Protein 4Q9M (pdb70)

Solvent-accessible surface area: 20882 Å² total; per-residue (Å²): 161,130,63,1,32,0,0,0,0,13,50,30,4,24,20,106,27,0,159,156,106,184,71,82,94,35,80,0,20,87,19,5,44,100,7,17,16,56,0,0,53,6,0,30,159,68,41,3,101,0,0,0,0,20,30,3,6,71,98,27,101,124,73,89,126,158,14,16,146,57,28,13,53,12,34,43,91,56,38,116,95,28,16,65,69,6,66,90,39,62,0,49,4,29,29,8,10,87,21,113,178,10,59,154,107,5,72,66,9,12,35,124,4,42,116,73,0,127,117,22,111,20,2,14,2,1,39,0,15,9,0,2,0,35,40,0,0,12,34,0,0,86,92,0,1,64,24,7,74,79,88,150,34,93,56,69,57,1,66,73,121,29,0,13,56,38,1,44,1,64,137,4,61,156,132,19,29,61,5,48,0,16,0,23,0,10,30,30,47,62,40,15,8,12,1,16,8,3,12,6,94,3,21,8,30,41,22,122,47,18,0,19,66,2,66,74,72,21,0,92,75,0,20,91,12,40,44,143,58,177,181,37,1,33,0,0,0,0,8,49,28,4,24,20,114,28,0,151,154,107,173,72,87,95,37,81,0,19,89,20,4,42,102,7,18,14,60,0,0,53,5,0,32,158,57,39,3,105,0,0,0,0,16,29,3,10,50,90,34,50,125,69,89,110,155,16,16,146,60,28,11,63,15,36,42,105,41,27,115,88,28,16,62,68,5,66,89,39,61,0,50,4,30,32,9,14,73,24,147,146,11,61,156,118,5,80,89,11,12,36,120,4,42,114,73,0,129,115,23,112,22,2,18,2,0,38,0,15,8,0,1,0,32,15,0,0,9,34,0,0,109,90,0,2,81,25,5,77,79,84,153,34,97,29,66,64,3,66,75,141,31,0,14,56,37,1,33,1,62,140,4,64,160,132,16,36,59,5,48,0,2,0,19,0,11,28,28,38,53,19,14,6,4,1,12,9,4,0,1,114,4,25,0,32,32,23,120,48,16,0,19,68,2,65,83,69,15,0,78,110,0,8,99,12,48,63,173,97

Structure (mmCIF, N/CA/C/O backbone):
data_4Q9M
#
_entry.id   4Q9M
#
_cell.length_a   91.850
_cell.length_b   91.850
_cell.length_c   155.540
_cell.angle_alpha   90.00
_cell.angle_beta   90.00
_cell.angle_gamma   90.00
#
_symmetry.space_group_name_H-M   'P 43 21 2'
#
loop_
_entity.id
_entity.type
_entity.pdbx_description
1 polymer 'Isoprenyl transferase'
2 non-polymer 3-(2-chlorophenyl)-5-methyl-N-[4-(propan-2-yl)phenyl]-1,2-oxazole-4-carboxamide
3 non-polymer 'FARNESYL DIPHOSPHATE'
4 non-polymer 'CADMIUM ION'
5 water water
#
loop_
_atom_site.group_PDB
_atom_site.id
_atom_site.type_symbol
_atom_site.label_atom_id
_atom_site.label_alt_id
_atom_site.label_comp_id
_atom_site.label_asym_id
_atom_site.label_entity_id
_atom_site.label_seq_id
_atom_site.pdbx_PDB_ins_code
_atom_site.Cartn_x
_atom_site.Cartn_y
_atom_site.Cartn_z
_atom_site.occupancy
_atom_site.B_iso_or_equiv
_atom_site.auth_seq_id
_atom_site.auth_comp_id
_atom_site.auth_asym_id
_atom_site.auth_atom_id
_atom_site.pdbx_PDB_model_num
ATOM 1 N N . THR A 1 11 ? 78.650 62.514 81.342 1.00 51.64 17 THR A N 1
ATOM 2 C CA . THR A 1 11 ? 78.048 61.307 80.770 1.00 49.79 17 THR A CA 1
ATOM 3 C C . THR A 1 11 ? 79.120 60.285 80.392 1.00 48.08 17 THR A C 1
ATOM 4 O O . THR A 1 11 ? 80.174 60.644 79.860 1.00 48.53 17 THR A O 1
ATOM 8 N N . GLN A 1 12 ? 78.827 59.012 80.670 1.00 38.75 18 GLN A N 1
ATOM 9 C CA . GLN A 1 12 ? 79.715 57.874 80.515 1.00 35.68 18 GLN A CA 1
ATOM 10 C C . GLN A 1 12 ? 80.069 57.510 79.076 1.00 37.98 18 GLN A C 1
ATOM 11 O O . GLN A 1 12 ? 79.211 57.464 78.192 1.00 37.21 18 GLN A O 1
ATOM 17 N N . VAL A 1 13 ? 81.344 57.209 78.857 1.00 31.27 19 VAL A N 1
ATOM 18 C CA . VAL A 1 13 ? 81.799 56.765 77.552 1.00 28.78 19 VAL A CA 1
ATOM 19 C C . VAL A 1 13 ? 82.043 55.284 77.752 1.00 28.31 19 VAL A C 1
ATOM 20 O O . VAL A 1 13 ? 82.858 54.954 78.612 1.00 27.07 19 VAL A O 1
ATOM 24 N N . PRO A 1 14 ? 81.365 54.358 77.031 1.00 23.42 20 PRO A N 1
ATOM 25 C CA . PRO A 1 14 ? 81.681 52.929 77.237 1.00 22.59 20 PRO A CA 1
ATOM 26 C C . PRO A 1 14 ? 83.174 52.665 77.017 1.00 25.38 20 PRO A C 1
ATOM 27 O O . PRO A 1 14 ? 83.756 53.159 76.041 1.00 23.70 20 PRO A O 1
ATOM 31 N N . ALA A 1 15 ? 83.820 51.982 77.983 1.00 20.14 21 ALA A N 1
ATOM 32 C CA . ALA A 1 15 ? 85.245 51.677 77.874 1.00 18.79 21 ALA A CA 1
ATOM 33 C C . ALA A 1 15 ? 85.524 50.669 76.742 1.00 20.49 21 ALA A C 1
ATOM 34 O O . ALA A 1 15 ? 86.497 50.819 76.002 1.00 20.13 21 ALA A O 1
ATOM 36 N N . HIS A 1 16 ? 84.679 49.658 76.599 1.00 15.96 22 HIS A N 1
ATOM 37 C CA . HIS A 1 16 ? 84.879 48.617 75.588 1.00 14.67 22 HIS A CA 1
ATOM 38 C C . HIS A 1 16 ? 83.595 48.407 74.830 1.00 18.63 22 HIS A C 1
ATOM 39 O O . HIS A 1 16 ? 82.557 48.136 75.427 1.00 17.10 22 HIS A O 1
ATOM 46 N N . ILE A 1 17 ? 83.650 48.585 73.514 1.00 16.10 23 ILE A N 1
ATOM 47 C CA . ILE A 1 17 ? 82.485 48.382 72.645 1.00 15.65 23 ILE A CA 1
ATOM 48 C C . ILE A 1 17 ? 82.729 47.173 71.738 1.00 18.04 23 ILE A C 1
ATOM 49 O O . ILE A 1 17 ? 83.731 47.120 71.044 1.00 16.63 23 ILE A O 1
ATOM 54 N N . GLY A 1 18 ? 81.787 46.242 71.732 1.00 13.80 24 GLY A N 1
ATOM 55 C CA . GLY A 1 18 ? 81.797 45.105 70.826 1.00 12.71 24 GLY A CA 1
ATOM 56 C C . GLY A 1 18 ? 80.937 45.477 69.636 1.00 17.04 24 GLY A C 1
ATOM 57 O O . GLY A 1 18 ? 79.892 46.115 69.804 1.00 15.77 24 GLY A O 1
ATOM 58 N N . ILE A 1 19 ? 81.398 45.164 68.406 1.00 14.56 25 ILE A N 1
ATOM 59 C CA . ILE A 1 19 ? 80.621 45.508 67.206 1.00 15.29 25 ILE A CA 1
ATOM 60 C C . ILE A 1 19 ? 80.450 44.308 66.302 1.00 18.39 25 ILE A C 1
ATOM 61 O O . ILE A 1 19 ? 81.439 43.707 65.871 1.00 17.47 25 ILE A O 1
ATOM 66 N N . ILE A 1 20 ? 79.189 43.958 66.032 1.00 16.12 26 ILE A N 1
ATOM 67 C CA . ILE A 1 20 ? 78.832 42.924 65.060 1.00 16.37 26 ILE A CA 1
ATOM 68 C C . ILE A 1 20 ? 78.405 43.708 63.821 1.00 21.77 26 ILE A C 1
ATOM 69 O O . ILE A 1 20 ? 77.338 44.334 63.806 1.00 19.25 26 ILE A O 1
ATOM 74 N N . MET A 1 21 ? 79.295 43.741 62.824 1.00 20.19 27 MET A N 1
ATOM 75 C CA . MET A 1 21 ? 79.073 44.462 61.577 1.00 22.49 27 MET A CA 1
ATOM 76 C C . MET A 1 21 ? 78.148 43.618 60.721 1.00 28.71 27 MET A C 1
ATOM 77 O O . MET A 1 21 ? 78.396 42.418 60.531 1.00 31.29 27 MET A O 1
ATOM 82 N N . ASP A 1 22 ? 77.043 44.202 60.278 1.00 23.25 28 ASP A N 1
ATOM 83 C CA . ASP A 1 22 ? 76.094 43.463 59.456 1.00 22.11 28 ASP A CA 1
ATOM 84 C C . ASP A 1 22 ? 75.420 44.362 58.452 1.00 26.46 28 ASP A C 1
ATOM 85 O O . ASP A 1 22 ? 75.268 45.550 58.712 1.00 27.02 28 ASP A O 1
ATOM 90 N N . GLY A 1 23 ? 74.999 43.785 57.328 1.00 23.36 29 GLY A N 1
ATOM 91 C CA . GLY A 1 23 ? 74.285 44.507 56.283 1.00 24.06 29 GLY A CA 1
ATOM 92 C C . GLY A 1 23 ? 75.125 44.988 55.114 1.00 27.29 29 GLY A C 1
ATOM 93 O O . GLY A 1 23 ? 74.645 45.799 54.325 1.00 25.78 29 GLY A O 1
ATOM 94 N N . ASN A 1 24 ? 76.373 44.499 54.984 1.00 24.55 30 ASN A N 1
ATOM 95 C CA . ASN A 1 24 ? 77.265 44.881 53.875 1.00 24.61 30 ASN A CA 1
ATOM 96 C C . ASN A 1 24 ? 76.686 44.470 52.517 1.00 27.60 30 ASN A C 1
ATOM 97 O O . ASN A 1 24 ? 76.756 45.247 51.574 1.00 28.54 30 ASN A O 1
ATOM 102 N N . GLY A 1 25 ? 76.109 43.267 52.440 1.00 23.93 31 GLY A N 1
ATOM 103 C CA . GLY A 1 25 ? 75.516 42.750 51.206 1.00 23.73 31 GLY A CA 1
ATOM 104 C C . GLY A 1 25 ? 74.280 43.513 50.786 1.00 28.36 31 GLY A C 1
ATOM 105 O O . GLY A 1 25 ? 74.173 43.910 49.633 1.00 27.07 31 GLY A O 1
ATOM 106 N N . ARG A 1 26 ? 73.357 43.775 51.740 1.00 27.20 32 ARG A N 1
ATOM 107 C CA . ARG A 1 26 ? 72.135 44.554 51.479 1.00 27.70 32 ARG A CA 1
ATOM 108 C C . ARG A 1 26 ? 72.505 45.974 51.077 1.00 30.19 32 ARG A C 1
ATOM 109 O O . ARG A 1 26 ? 71.888 46.525 50.168 1.00 30.64 32 ARG A O 1
ATOM 117 N N . TRP A 1 27 ? 73.538 46.555 51.734 1.00 25.08 33 TRP A N 1
ATOM 118 C CA . TRP A 1 27 ? 74.011 47.904 51.420 1.00 24.77 33 TRP A CA 1
ATOM 119 C C . TRP A 1 27 ? 74.472 47.987 49.957 1.00 29.61 33 TRP A C 1
ATOM 120 O O . TRP A 1 27 ? 74.064 48.902 49.229 1.00 28.71 33 TRP A O 1
ATOM 131 N N . ALA A 1 28 ? 75.313 47.022 49.538 1.00 26.88 34 ALA A N 1
ATOM 132 C CA . ALA A 1 28 ? 75.857 46.933 48.184 1.00 28.03 34 ALA A CA 1
ATOM 133 C C . ALA A 1 28 ? 74.749 46.692 47.134 1.00 35.35 34 ALA A C 1
ATOM 134 O O . ALA A 1 28 ? 74.767 47.335 46.084 1.00 36.20 34 ALA A O 1
ATOM 136 N N . LYS A 1 29 ? 73.788 45.779 47.427 1.00 33.33 35 LYS A N 1
ATOM 137 C CA . LYS A 1 29 ? 72.665 45.439 46.541 1.00 34.83 35 LYS A CA 1
ATOM 138 C C . LYS A 1 29 ? 71.783 46.666 46.221 1.00 41.66 35 LYS A C 1
ATOM 139 O O . LYS A 1 29 ? 71.396 46.843 45.061 1.00 43.05 35 LYS A O 1
ATOM 145 N N . LYS A 1 30 ? 71.540 47.549 47.221 1.00 37.84 36 LYS A N 1
ATOM 146 C CA . LYS A 1 30 ? 70.779 48.799 47.045 1.00 39.08 36 LYS A CA 1
ATOM 147 C C . LYS A 1 30 ? 71.444 49.714 46.007 1.00 44.36 36 LYS A C 1
ATOM 148 O O . LYS A 1 30 ? 70.778 50.558 45.408 1.00 44.09 36 LYS A O 1
ATOM 154 N N . ARG A 1 31 ? 72.764 49.540 45.808 1.00 40.93 37 ARG A N 1
ATOM 155 C CA . ARG A 1 31 ? 73.591 50.297 44.865 1.00 40.71 37 ARG A CA 1
ATOM 156 C C . ARG A 1 31 ? 73.913 49.478 43.600 1.00 43.53 37 ARG A C 1
ATOM 157 O O . ARG A 1 31 ? 74.769 49.887 42.818 1.00 42.86 37 ARG A O 1
ATOM 165 N N . MET A 1 32 ? 73.238 48.320 43.417 1.00 41.09 38 MET A N 1
ATOM 166 C CA . MET A 1 32 ? 73.401 47.377 42.296 1.00 42.10 38 MET A CA 1
ATOM 167 C C . MET A 1 32 ? 74.850 46.863 42.188 1.00 44.31 38 MET A C 1
ATOM 168 O O . MET A 1 32 ? 75.401 46.716 41.090 1.00 43.18 38 MET A O 1
ATOM 173 N N . GLN A 1 33 ? 75.453 46.582 43.356 1.00 38.23 39 GLN A N 1
ATOM 174 C CA . GLN A 1 33 ? 76.832 46.128 43.469 1.00 36.00 39 GLN A CA 1
ATOM 175 C C . GLN A 1 33 ? 76.929 44.771 44.161 1.00 37.97 39 GLN A C 1
ATOM 176 O O . GLN A 1 33 ? 76.064 44.466 44.991 1.00 37.91 39 GLN A O 1
ATOM 182 N N . PRO A 1 34 ? 77.972 43.949 43.881 1.00 32.77 40 PRO A N 1
ATOM 183 C CA . PRO A 1 34 ? 78.097 42.673 44.599 1.00 31.95 40 PRO A CA 1
ATOM 184 C C . PRO A 1 34 ? 78.467 42.915 46.068 1.00 33.42 40 PRO A C 1
ATOM 185 O O . PRO A 1 34 ? 78.944 43.997 46.409 1.00 31.42 40 PRO A O 1
ATOM 189 N N . ARG A 1 35 ? 78.255 41.908 46.921 1.00 31.33 41 ARG A N 1
ATOM 190 C CA . ARG A 1 35 ? 78.514 41.942 48.364 1.00 31.83 41 ARG A CA 1
ATOM 191 C C . ARG A 1 35 ? 79.917 42.475 48.728 1.00 35.79 41 ARG A C 1
ATOM 192 O O . ARG A 1 35 ? 80.040 43.258 49.672 1.00 34.06 41 ARG A O 1
ATOM 200 N N . VAL A 1 36 ? 80.957 42.086 47.948 1.00 31.77 42 VAL A N 1
ATOM 201 C CA . VAL A 1 36 ? 82.366 42.476 48.157 1.00 30.42 42 VAL A CA 1
ATOM 202 C C . VAL A 1 36 ? 82.570 44.018 48.128 1.00 30.86 42 VAL A C 1
ATOM 203 O O . VAL A 1 36 ? 83.421 44.549 48.848 1.00 28.15 42 VAL A O 1
ATOM 207 N N . PHE A 1 37 ? 81.758 44.731 47.339 1.00 27.47 43 PHE A N 1
ATOM 208 C CA . PHE A 1 37 ? 81.770 46.204 47.294 1.00 26.63 43 PHE A CA 1
ATOM 209 C C . PHE A 1 37 ? 81.350 46.747 48.680 1.00 26.86 43 PHE A C 1
ATOM 210 O O . PHE A 1 37 ? 81.900 47.742 49.148 1.00 25.15 43 PHE A O 1
ATOM 218 N N . GLY A 1 38 ? 80.394 46.064 49.321 1.00 23.33 44 GLY A N 1
ATOM 219 C CA . GLY A 1 38 ? 79.917 46.400 50.653 1.00 22.21 44 GLY A CA 1
ATOM 220 C C . GLY A 1 38 ? 80.967 46.139 51.712 1.00 24.39 44 GLY A C 1
ATOM 221 O O . GLY A 1 38 ? 81.039 46.883 52.696 1.00 21.74 44 GLY A O 1
ATOM 222 N N . HIS A 1 39 ? 81.795 45.083 51.523 1.00 20.63 45 HIS A N 1
ATOM 223 C CA . HIS A 1 39 ? 82.855 44.760 52.496 1.00 20.88 45 HIS A CA 1
ATOM 224 C C . HIS A 1 39 ? 83.935 45.840 52.512 1.00 23.59 45 HIS A C 1
ATOM 225 O O . HIS A 1 39 ? 84.390 46.223 53.594 1.00 20.88 45 HIS A O 1
ATOM 232 N N . LYS A 1 40 ? 84.277 46.386 51.332 1.00 19.90 46 LYS A N 1
ATOM 233 C CA . LYS A 1 40 ? 85.250 47.476 51.216 1.00 19.82 46 LYS A CA 1
ATOM 234 C C . LYS A 1 40 ? 84.692 48.739 51.871 1.00 22.73 46 LYS A C 1
ATOM 235 O O . LYS A 1 40 ? 85.428 49.420 52.572 1.00 22.55 46 LYS A O 1
ATOM 241 N N . ALA A 1 41 ? 83.395 49.049 51.658 1.00 19.65 47 ALA A N 1
ATOM 242 C CA . ALA A 1 41 ? 82.772 50.211 52.309 1.00 20.01 47 ALA A CA 1
ATOM 243 C C . ALA A 1 41 ? 82.688 49.972 53.829 1.00 23.12 47 ALA A C 1
ATOM 244 O O . ALA A 1 41 ? 82.753 50.924 54.593 1.00 22.66 47 ALA A O 1
ATOM 246 N N . GLY A 1 42 ? 82.594 48.703 54.239 1.00 20.19 48 GLY A N 1
ATOM 247 C CA . GLY A 1 42 ? 82.612 48.298 55.649 1.00 17.91 48 GLY A CA 1
ATOM 248 C C . GLY A 1 42 ? 83.929 48.666 56.329 1.00 20.41 48 GLY A C 1
ATOM 249 O O . GLY A 1 42 ? 83.933 49.037 57.503 1.00 19.44 48 GLY A O 1
ATOM 250 N N . MET A 1 43 ? 85.057 48.606 55.589 1.00 17.66 49 MET A N 1
ATOM 251 C CA . MET A 1 43 ? 86.385 48.994 56.097 1.00 17.97 49 MET A CA 1
ATOM 252 C C . MET A 1 43 ? 86.451 50.490 56.328 1.00 20.08 49 MET A C 1
ATOM 253 O O . MET A 1 43 ? 87.033 50.925 57.313 1.00 18.55 49 MET A O 1
ATOM 258 N N . GLU A 1 44 ? 85.850 51.281 55.416 1.00 19.24 50 GLU A N 1
ATOM 259 C CA . GLU A 1 44 ? 85.794 52.738 55.522 1.00 20.00 50 GLU A CA 1
ATOM 260 C C . GLU A 1 44 ? 85.002 53.120 56.754 1.00 20.94 50 GLU A C 1
ATOM 261 O O . GLU A 1 44 ? 85.426 53.990 57.510 1.00 19.17 50 GLU A O 1
ATOM 267 N N . ALA A 1 45 ? 83.852 52.455 56.963 1.00 18.28 51 ALA A N 1
ATOM 268 C CA . ALA A 1 45 ? 83.003 52.688 58.122 1.00 17.79 51 ALA A CA 1
ATOM 269 C C . ALA A 1 45 ? 83.782 52.362 59.408 1.00 20.97 51 ALA A C 1
ATOM 270 O O . ALA A 1 45 ? 83.746 53.154 60.348 1.00 20.29 51 ALA A O 1
ATOM 272 N N . LEU A 1 46 ? 84.527 51.227 59.434 1.00 18.11 52 LEU A N 1
ATOM 273 C CA . LEU A 1 46 ? 85.309 50.853 60.615 1.00 17.44 52 LEU A CA 1
ATOM 274 C C . LEU A 1 46 ? 86.391 51.902 60.939 1.00 20.90 52 LEU A C 1
ATOM 275 O O . LEU A 1 46 ? 86.556 52.250 62.109 1.00 21.89 52 LEU A O 1
ATOM 280 N N . GLN A 1 47 ? 87.083 52.429 59.913 1.00 17.79 53 GLN A N 1
ATOM 281 C CA . GLN A 1 47 ? 88.103 53.482 60.079 1.00 19.05 53 GLN A CA 1
ATOM 282 C C . GLN A 1 47 ? 87.495 54.731 60.710 1.00 22.80 53 GLN A C 1
ATOM 283 O O . GLN A 1 47 ? 88.050 55.258 61.678 1.00 22.31 53 GLN A O 1
ATOM 289 N N . THR A 1 48 ? 86.343 55.191 60.172 1.00 19.13 54 THR A N 1
ATOM 290 C CA . THR A 1 48 ? 85.618 56.359 60.685 1.00 20.32 54 THR A CA 1
ATOM 291 C C . THR A 1 48 ? 85.230 56.150 62.153 1.00 24.26 54 THR A C 1
ATOM 292 O O . THR A 1 48 ? 85.521 57.005 62.984 1.00 24.78 54 THR A O 1
ATOM 296 N N . VAL A 1 49 ? 84.605 55.001 62.467 1.00 21.19 55 VAL A N 1
ATOM 297 C CA . VAL A 1 49 ? 84.149 54.677 63.828 1.00 19.98 55 VAL A CA 1
ATOM 298 C C . VAL A 1 49 ? 85.329 54.612 64.821 1.00 22.87 55 VAL A C 1
ATOM 299 O O . VAL A 1 49 ? 85.228 55.161 65.908 1.00 22.30 55 VAL A O 1
ATOM 303 N N . THR A 1 50 ? 86.424 53.946 64.434 1.00 19.35 56 THR A N 1
ATOM 304 C CA . THR A 1 50 ? 87.627 53.776 65.258 1.00 18.88 56 THR A CA 1
ATOM 305 C C . THR A 1 50 ? 88.251 55.115 65.634 1.00 21.69 56 THR A C 1
ATOM 306 O O . THR A 1 50 ? 88.539 55.339 66.812 1.00 20.52 56 THR A O 1
ATOM 310 N N . LYS A 1 51 ? 88.479 55.986 64.640 1.00 19.11 57 LYS A N 1
ATOM 311 C CA . LYS A 1 51 ? 89.072 57.310 64.871 1.00 20.41 57 LYS A CA 1
ATOM 312 C C . LYS A 1 51 ? 88.176 58.165 65.775 1.00 24.69 57 LYS A C 1
ATOM 313 O O . LYS A 1 51 ? 88.688 58.831 66.678 1.00 24.19 57 LYS A O 1
ATOM 319 N N . ALA A 1 52 ? 86.846 58.135 65.544 1.00 20.53 58 ALA A N 1
ATOM 320 C CA . ALA A 1 52 ? 85.915 58.920 66.372 1.00 21.55 58 ALA A CA 1
ATOM 321 C C . ALA A 1 52 ? 85.848 58.370 67.803 1.00 24.48 58 ALA A C 1
ATOM 322 O O . ALA A 1 52 ? 85.919 59.147 68.751 1.00 25.58 58 ALA A O 1
ATOM 324 N N . ALA A 1 53 ? 85.730 57.041 67.965 1.00 21.24 59 ALA A N 1
ATOM 325 C CA . ALA A 1 53 ? 85.692 56.412 69.294 1.00 20.37 59 ALA A CA 1
ATOM 326 C C . ALA A 1 53 ? 86.977 56.712 70.076 1.00 23.11 59 ALA A C 1
ATOM 327 O O . ALA A 1 53 ? 86.902 57.013 71.265 1.00 22.12 59 ALA A O 1
ATOM 329 N N . ASN A 1 54 ? 88.139 56.673 69.399 1.00 20.59 60 ASN A N 1
ATOM 330 C CA . ASN A 1 54 ? 89.428 56.979 70.025 1.00 21.65 60 ASN A CA 1
ATOM 331 C C . ASN A 1 54 ? 89.430 58.414 70.603 1.00 26.91 60 ASN A C 1
ATOM 332 O O . ASN A 1 54 ? 89.818 58.621 71.761 1.00 25.24 60 ASN A O 1
ATOM 337 N N . LYS A 1 55 ? 88.925 59.381 69.818 1.00 23.68 61 LYS A N 1
ATOM 338 C CA . LYS A 1 55 ? 88.820 60.784 70.226 1.00 25.36 61 LYS A CA 1
ATOM 339 C C . LYS A 1 55 ? 87.834 60.955 71.387 1.00 27.64 61 LYS A C 1
ATOM 340 O O . LYS A 1 55 ? 88.0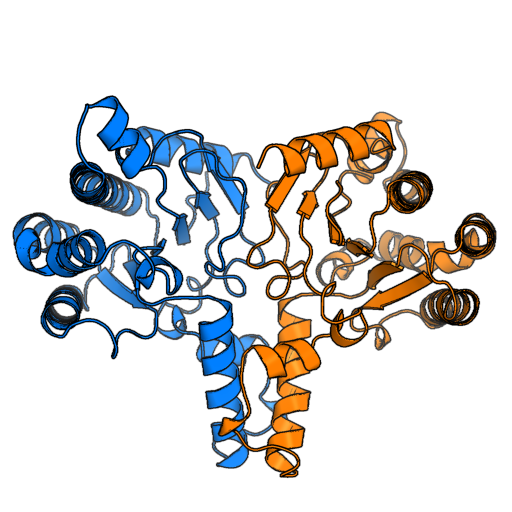63 61.774 72.261 1.00 25.89 61 LYS A O 1
ATOM 346 N N . LEU A 1 56 ? 86.765 60.152 71.412 1.00 24.27 62 LEU A N 1
ATOM 347 C CA . LEU A 1 56 ? 85.754 60.211 72.468 1.00 25.28 62 LEU A CA 1
ATOM 348 C C . LEU A 1 56 ? 86.215 59.584 73.811 1.00 28.48 62 LEU A C 1
ATOM 349 O O . LEU A 1 56 ? 85.578 59.803 74.833 1.00 28.51 62 LEU A O 1
ATOM 354 N N . GLY A 1 57 ? 87.295 58.810 73.801 1.00 24.26 63 GLY A N 1
ATOM 355 C CA . GLY A 1 57 ? 87.784 58.166 75.017 1.00 24.01 63 GLY A CA 1
ATOM 356 C C . GLY A 1 57 ? 87.418 56.697 75.172 1.00 26.29 63 GLY A C 1
ATOM 357 O O . GLY A 1 57 ? 87.671 56.125 76.225 1.00 25.22 63 GLY A O 1
ATOM 358 N N . VAL A 1 58 ? 86.874 56.055 74.121 1.00 20.39 64 VAL A N 1
ATOM 359 C CA . VAL A 1 58 ? 86.583 54.617 74.142 1.00 17.83 64 VAL A CA 1
ATOM 360 C C . VAL A 1 58 ? 87.952 53.915 74.178 1.00 19.22 64 VAL A C 1
ATOM 361 O O . VAL A 1 58 ? 88.875 54.326 73.467 1.00 17.11 64 VAL A O 1
ATOM 365 N N . LYS A 1 59 ? 88.106 52.920 75.051 1.00 16.15 65 LYS A N 1
ATOM 366 C CA . LYS A 1 59 ? 89.388 52.238 75.245 1.00 15.04 65 LYS A CA 1
ATOM 367 C C . LYS A 1 59 ? 89.603 51.025 74.366 1.00 18.78 65 LYS A C 1
ATOM 368 O O . LYS A 1 59 ? 90.749 50.702 74.049 1.00 16.91 65 LYS A O 1
ATOM 374 N N . VAL A 1 60 ? 88.527 50.294 74.034 1.00 16.79 66 VAL A N 1
ATOM 375 C CA . VAL A 1 60 ? 88.612 49.082 73.214 1.00 15.40 66 VAL A CA 1
ATOM 376 C C . VAL A 1 60 ? 87.408 48.996 72.288 1.00 19.66 66 VAL A C 1
ATOM 377 O O . VAL A 1 60 ? 86.277 49.274 72.702 1.00 16.79 66 VAL A O 1
ATOM 381 N N . ILE A 1 61 ? 87.658 48.586 71.037 1.00 15.25 67 ILE A N 1
ATOM 382 C CA . ILE A 1 61 ? 86.616 48.184 70.106 1.00 13.93 67 ILE A CA 1
ATOM 383 C C . ILE A 1 61 ? 86.942 46.756 69.706 1.00 17.95 67 ILE A C 1
ATOM 384 O O . ILE A 1 61 ? 88.012 46.526 69.156 1.00 17.52 67 ILE A O 1
ATOM 389 N N . THR A 1 62 ? 86.041 45.794 69.980 1.00 16.19 68 THR A N 1
ATOM 390 C CA . THR A 1 62 ? 86.239 44.432 69.487 1.00 14.80 68 THR A CA 1
ATOM 391 C C . THR A 1 62 ? 85.257 44.258 68.346 1.00 18.97 68 THR A C 1
ATOM 392 O O . THR A 1 62 ? 84.053 44.361 68.544 1.00 18.94 68 THR A O 1
ATOM 396 N N . VAL A 1 63 ? 85.772 43.977 67.162 1.00 15.62 69 VAL A N 1
ATOM 397 C CA . VAL A 1 63 ? 84.943 43.819 65.975 1.00 15.36 69 VAL A CA 1
ATOM 398 C C . VAL A 1 63 ? 84.890 42.372 65.549 1.00 17.41 69 VAL A C 1
ATOM 399 O O . VAL A 1 63 ? 85.924 41.711 65.522 1.00 17.23 69 VAL A O 1
ATOM 406 N N . TYR A 1 64 ? 83.680 41.876 65.218 1.00 15.47 70 TYR A N 1
ATOM 407 C CA . TYR A 1 64 ? 83.501 40.497 64.775 1.00 15.92 70 TYR A CA 1
ATOM 408 C C . TYR A 1 64 ? 83.859 40.418 63.280 1.00 20.44 70 TYR A C 1
ATOM 409 O O . TYR A 1 64 ? 82.968 40.287 62.450 1.00 19.23 70 TYR A O 1
ATOM 418 N N . ALA A 1 65 ? 85.156 40.493 62.952 1.00 18.42 71 ALA A N 1
ATOM 419 C CA . ALA A 1 65 ? 85.653 40.515 61.569 1.00 17.98 71 ALA A CA 1
ATOM 420 C C . ALA A 1 65 ? 85.429 39.229 60.792 1.00 21.92 71 ALA A C 1
ATOM 421 O O . ALA A 1 65 ? 85.096 39.295 59.607 1.00 21.04 71 ALA A O 1
ATOM 423 N N . PHE A 1 66 ? 85.650 38.063 61.410 1.00 18.22 72 PHE A N 1
ATOM 424 C CA . PHE A 1 66 ? 85.451 36.803 60.682 1.00 17.92 72 PHE A CA 1
ATOM 425 C C . PHE A 1 66 ? 85.143 35.677 61.644 1.00 21.32 72 PHE A C 1
ATOM 426 O O . PHE A 1 66 ? 85.992 35.282 62.442 1.00 19.65 72 PHE A O 1
ATOM 434 N N . SER A 1 67 ? 83.912 35.184 61.582 1.00 20.89 73 SER A N 1
ATOM 435 C CA . SER A 1 67 ? 83.458 34.080 62.415 1.00 22.53 73 SER A CA 1
ATOM 436 C C . SER A 1 67 ? 83.860 32.748 61.777 1.00 29.70 73 SER A C 1
ATOM 437 O O . SER A 1 67 ? 84.086 32.651 60.558 1.00 26.52 73 SER A O 1
ATOM 440 N N . THR A 1 68 ? 83.882 31.690 62.586 1.00 29.88 74 THR A N 1
ATOM 441 C CA . THR A 1 68 ? 84.160 30.358 62.050 1.00 30.89 74 THR A CA 1
ATOM 442 C C . THR A 1 68 ? 83.051 29.939 61.038 1.00 35.14 74 THR A C 1
ATOM 443 O O . THR A 1 68 ? 83.345 29.209 60.097 1.00 36.95 74 THR A O 1
ATOM 447 N N . GLU A 1 69 ? 81.823 30.491 61.167 1.00 30.98 75 GLU A N 1
ATOM 448 C CA . GLU A 1 69 ? 80.736 30.226 60.215 1.00 31.39 75 GLU A CA 1
ATOM 449 C C . GLU A 1 69 ? 80.948 30.920 58.856 1.00 32.94 75 GLU A C 1
ATOM 450 O O . GLU A 1 69 ? 80.389 30.466 57.855 1.00 32.54 75 GLU A O 1
ATOM 456 N N . ASN A 1 70 ? 81.711 32.044 58.835 1.00 25.34 76 ASN A N 1
ATOM 457 C CA . ASN A 1 70 ? 81.954 32.809 57.605 1.00 23.94 76 ASN A CA 1
ATOM 458 C C . ASN A 1 70 ? 82.752 32.027 56.541 1.00 25.58 76 ASN A C 1
ATOM 459 O O . ASN A 1 70 ? 82.705 32.398 55.371 1.00 22.33 76 ASN A O 1
ATOM 464 N N . TRP A 1 71 ? 83.445 30.929 56.939 1.00 25.08 77 TRP A N 1
ATOM 465 C CA . TRP A 1 71 ? 84.158 30.036 56.012 1.00 27.89 77 TRP A CA 1
ATOM 466 C C . TRP A 1 71 ? 83.184 29.303 55.066 1.00 31.21 77 TRP A C 1
ATOM 467 O O . TRP A 1 71 ? 83.634 28.736 54.071 1.00 32.54 77 TRP A O 1
ATOM 478 N N . THR A 1 72 ? 81.876 29.292 55.380 1.00 26.04 78 THR A N 1
ATOM 479 C CA . THR A 1 72 ? 80.891 28.603 54.521 1.00 27.31 78 THR A CA 1
ATOM 480 C C . THR A 1 72 ? 80.425 29.488 53.358 1.00 29.55 78 THR A C 1
ATOM 481 O O . THR A 1 72 ? 79.646 29.035 52.524 1.00 29.50 78 THR A O 1
ATOM 485 N N . ARG A 1 73 ? 80.873 30.760 53.319 1.00 24.94 79 ARG A N 1
ATOM 486 C CA . ARG A 1 73 ? 80.501 31.696 52.243 1.00 23.75 79 ARG A CA 1
ATOM 487 C C . ARG A 1 73 ? 81.133 31.230 50.920 1.00 25.58 79 ARG A C 1
ATOM 488 O O . ARG A 1 73 ? 82.072 30.426 50.980 1.00 22.85 79 ARG A O 1
ATOM 496 N N . PRO A 1 74 ? 80.682 31.692 49.724 1.00 25.03 80 PRO A N 1
ATOM 497 C CA . PRO A 1 74 ? 81.329 31.235 48.476 1.00 25.48 80 PRO A CA 1
ATOM 498 C C . PRO A 1 74 ? 82.841 31.478 48.503 1.00 28.43 80 PRO A C 1
ATOM 499 O O . PRO A 1 74 ? 83.286 32.474 49.083 1.00 26.74 80 PRO A O 1
ATOM 503 N N . ASP A 1 75 ? 83.627 30.540 47.939 1.00 25.22 81 ASP A N 1
ATOM 504 C CA . ASP A 1 75 ? 85.096 30.585 47.899 1.00 24.55 81 ASP A CA 1
ATOM 505 C C . ASP A 1 75 ? 85.643 31.921 47.398 1.00 26.10 81 ASP A C 1
ATOM 506 O O . ASP A 1 75 ? 86.610 32.413 47.963 1.00 23.46 81 ASP A O 1
ATOM 511 N N . GLN A 1 76 ? 85.064 32.477 46.313 1.00 22.25 82 GLN A N 1
ATOM 512 C CA . GLN A 1 76 ? 85.539 33.754 45.759 1.00 21.52 82 GLN A CA 1
ATOM 513 C C . GLN A 1 76 ? 85.359 34.874 46.792 1.00 21.83 82 GLN A C 1
ATOM 514 O O . GLN A 1 76 ? 86.242 35.701 46.929 1.00 21.00 82 GLN A O 1
ATOM 520 N N . GLU A 1 77 ? 84.240 34.881 47.532 1.00 18.26 83 GLU A N 1
ATOM 521 C CA . GLU A 1 77 ? 84.009 35.907 48.552 1.00 18.20 83 GLU A CA 1
ATOM 522 C C . GLU A 1 77 ? 84.991 35.762 49.726 1.00 22.14 83 GLU A C 1
ATOM 523 O O . GLU A 1 77 ? 85.558 36.760 50.167 1.00 19.43 83 GLU A O 1
ATOM 529 N N . VAL A 1 78 ? 85.199 34.525 50.217 1.00 21.20 84 VAL A N 1
ATOM 530 C CA . VAL A 1 78 ? 86.150 34.251 51.317 1.00 19.75 84 VAL A CA 1
ATOM 531 C C . VAL A 1 78 ? 87.567 34.715 50.888 1.00 21.57 84 VAL A C 1
ATOM 532 O O . VAL A 1 78 ? 88.249 35.384 51.657 1.00 20.86 84 VAL A O 1
ATOM 536 N N . LYS A 1 79 ? 87.981 34.373 49.662 1.00 18.70 85 LYS A N 1
ATOM 537 C CA . LYS A 1 79 ? 89.284 34.765 49.117 1.00 19.78 85 LYS A CA 1
ATOM 538 C C . LYS A 1 79 ? 89.425 36.293 49.060 1.00 23.01 85 LYS A C 1
ATOM 539 O O . LYS A 1 79 ? 90.472 36.828 49.429 1.00 21.30 85 LYS A O 1
ATOM 545 N N . PHE A 1 80 ? 88.365 36.995 48.591 1.00 20.56 86 PHE A N 1
ATOM 546 C CA . PHE A 1 80 ? 88.358 38.459 48.522 1.00 20.34 86 PHE A CA 1
ATOM 547 C C . PHE A 1 80 ? 88.536 39.051 49.937 1.00 19.84 86 PHE A C 1
ATOM 548 O O . PHE A 1 80 ? 89.343 39.951 50.132 1.00 17.37 86 PHE A O 1
ATOM 556 N N . ILE A 1 81 ? 87.755 38.558 50.901 1.00 17.07 87 ILE A N 1
ATOM 557 C CA . ILE A 1 81 ? 87.775 39.032 52.292 1.00 16.20 87 ILE A CA 1
ATOM 558 C C . ILE A 1 81 ? 89.161 38.899 52.913 1.00 21.30 87 ILE A C 1
ATOM 559 O O . ILE A 1 81 ? 89.657 39.858 53.501 1.00 20.65 87 ILE A O 1
ATOM 564 N N . MET A 1 82 ? 89.780 37.698 52.789 1.00 18.08 88 MET A N 1
ATOM 565 C CA . MET A 1 82 ? 91.106 37.396 53.361 1.00 17.14 88 MET A CA 1
ATOM 566 C C . MET A 1 82 ? 92.182 38.318 52.792 1.00 21.56 88 MET A C 1
ATOM 567 O O . MET A 1 82 ? 93.126 38.667 53.501 1.00 20.94 88 MET A O 1
ATOM 572 N N . ASN A 1 83 ? 91.995 38.765 51.530 1.00 17.67 89 ASN A N 1
ATOM 573 C CA . ASN A 1 83 ? 92.937 39.658 50.865 1.00 17.40 89 ASN A CA 1
ATOM 574 C C . ASN A 1 83 ? 92.816 41.115 51.256 1.00 20.67 89 ASN A C 1
ATOM 575 O O . ASN A 1 83 ? 93.739 41.880 50.993 1.00 20.37 89 ASN A O 1
ATOM 580 N N . LEU A 1 84 ? 91.683 41.520 51.857 1.00 18.62 90 LEU A N 1
ATOM 581 C CA . LEU A 1 84 ? 91.451 42.939 52.207 1.00 18.47 90 LEU A CA 1
ATOM 582 C C . LEU A 1 84 ? 92.551 43.560 53.062 1.00 20.69 90 LEU A C 1
ATOM 583 O O . LEU A 1 84 ? 93.072 44.598 52.652 1.00 19.79 90 LEU A O 1
ATOM 588 N N . PRO A 1 85 ? 92.979 42.967 54.203 1.00 18.73 91 PRO A N 1
ATOM 589 C CA . PRO A 1 85 ? 94.039 43.626 55.001 1.00 18.36 91 PRO A CA 1
ATOM 590 C C . PRO A 1 85 ? 95.408 43.577 54.327 1.00 21.31 91 PRO A C 1
ATOM 591 O O . PRO A 1 85 ? 96.274 44.404 54.615 1.00 20.91 91 PRO A O 1
ATOM 595 N N . VAL A 1 86 ? 95.585 42.644 53.382 1.00 17.73 92 VAL A N 1
ATOM 596 C CA . VAL A 1 86 ? 96.838 42.499 52.640 1.00 17.67 92 VAL A CA 1
ATOM 597 C C . VAL A 1 86 ? 96.967 43.661 51.647 1.00 25.32 92 VAL A C 1
ATOM 598 O O . VAL A 1 86 ? 97.949 44.404 51.689 1.00 25.57 92 VAL A O 1
ATOM 602 N N . GLU A 1 87 ? 95.977 43.823 50.768 1.00 21.94 93 GLU A N 1
ATOM 603 C CA . GLU A 1 87 ? 96.068 44.849 49.735 1.00 22.67 93 GLU A CA 1
ATOM 604 C C . GLU A 1 87 ? 95.767 46.287 50.211 1.00 24.77 93 GLU A C 1
ATOM 605 O O . GLU A 1 87 ? 96.290 47.226 49.613 1.00 25.32 93 GLU A O 1
ATOM 611 N N . PHE A 1 88 ? 94.924 46.469 51.232 1.00 18.51 94 PHE A N 1
ATOM 612 C CA . PHE A 1 88 ? 94.569 47.822 51.673 1.00 18.68 94 PHE A CA 1
ATOM 613 C C . PHE A 1 88 ? 95.243 48.291 52.959 1.00 23.49 94 PHE A C 1
ATOM 614 O O . PHE A 1 88 ? 94.823 49.301 53.518 1.00 24.21 94 PHE A O 1
ATOM 622 N N . TYR A 1 89 ? 96.297 47.600 53.399 1.00 19.12 95 TYR A N 1
ATOM 623 C CA . TYR A 1 89 ? 97.054 47.919 54.618 1.00 19.32 95 TYR A CA 1
ATOM 624 C C . TYR A 1 89 ? 97.455 49.417 54.648 1.00 24.20 95 TYR A C 1
ATOM 625 O O . TYR A 1 89 ? 97.211 50.093 55.647 1.00 23.85 95 TYR A O 1
ATOM 634 N N . ASP A 1 90 ? 98.021 49.942 53.527 1.00 20.76 96 ASP A N 1
ATOM 635 C CA . ASP A 1 90 ? 98.466 51.346 53.421 1.00 22.04 96 ASP A CA 1
ATOM 636 C C . ASP A 1 90 ? 97.361 52.372 53.492 1.00 26.95 96 ASP A C 1
ATOM 637 O O . ASP A 1 90 ? 97.625 53.520 53.838 1.00 26.57 96 ASP A O 1
ATOM 642 N N . ASN A 1 91 ? 96.124 51.970 53.186 1.00 24.47 97 ASN A N 1
ATOM 643 C CA . ASN A 1 91 ? 94.982 52.879 53.202 1.00 25.23 97 ASN A CA 1
ATOM 644 C C . ASN A 1 91 ? 94.485 53.133 54.603 1.00 28.89 97 ASN A C 1
ATOM 645 O O . ASN A 1 91 ? 93.813 54.135 54.817 1.00 29.38 97 ASN A O 1
ATOM 650 N N . TYR A 1 92 ? 94.810 52.250 55.562 1.00 22.94 98 TYR A N 1
ATOM 651 C CA . TYR A 1 92 ? 94.255 52.377 56.900 1.00 21.27 98 TYR A CA 1
ATOM 652 C C . TYR A 1 92 ? 95.225 52.323 58.055 1.00 23.16 98 TYR A C 1
ATOM 653 O O . TYR A 1 92 ? 95.046 53.073 59.004 1.00 22.43 98 TYR A O 1
ATOM 662 N N . VAL A 1 93 ? 96.170 51.377 58.039 1.00 19.92 99 VAL A N 1
ATOM 663 C CA . VAL A 1 93 ? 97.072 51.117 59.172 1.00 18.98 99 VAL A CA 1
ATOM 664 C C . VAL A 1 93 ? 97.986 52.334 59.480 1.00 22.68 99 VAL A C 1
ATOM 665 O O . VAL A 1 93 ? 97.960 52.759 60.642 1.00 20.70 99 VAL A O 1
ATOM 669 N N . PRO A 1 94 ? 98.726 52.969 58.517 1.00 20.67 100 PRO A N 1
ATOM 670 C CA . PRO A 1 94 ? 99.529 54.156 58.895 1.00 20.85 100 PRO A CA 1
ATOM 671 C C . PRO A 1 94 ? 98.697 55.262 59.561 1.00 24.00 100 PRO A C 1
ATOM 672 O O . PRO A 1 94 ? 99.157 55.859 60.527 1.00 22.97 100 PRO A O 1
ATOM 676 N N . GLU A 1 95 ? 97.455 55.497 59.098 1.00 20.76 101 GLU A N 1
ATOM 677 C CA . GLU A 1 95 ? 96.585 56.504 59.725 1.00 20.79 101 GLU A CA 1
ATOM 678 C C . GLU A 1 95 ? 96.169 56.102 61.167 1.00 21.53 101 GLU A C 1
ATOM 679 O O . GLU A 1 95 ? 96.182 56.946 62.057 1.00 21.69 101 GLU A O 1
ATOM 685 N N . LEU A 1 96 ? 95.800 54.846 61.389 1.00 17.36 102 LEU A N 1
ATOM 686 C CA . LEU A 1 96 ? 95.449 54.395 62.747 1.00 17.22 102 LEU A CA 1
ATOM 687 C C . LEU A 1 96 ? 96.642 54.553 63.667 1.00 20.37 102 LEU A C 1
ATOM 688 O O . LEU A 1 96 ? 96.479 55.058 64.773 1.00 20.69 102 LEU A O 1
ATOM 693 N N . HIS A 1 97 ? 97.852 54.221 63.173 1.00 17.76 103 HIS A N 1
ATOM 694 C CA . HIS A 1 97 ? 99.093 54.401 63.929 1.00 16.80 103 HIS A CA 1
ATOM 695 C C . HIS A 1 97 ? 99.336 55.876 64.273 1.00 21.92 103 HIS A C 1
ATOM 696 O O . HIS A 1 97 ? 99.669 56.172 65.426 1.00 21.34 103 HIS A O 1
ATOM 703 N N . ALA A 1 98 ? 99.115 56.800 63.305 1.00 20.08 104 ALA A N 1
ATOM 704 C CA . ALA A 1 98 ? 99.266 58.250 63.526 1.00 21.47 104 ALA A CA 1
ATOM 705 C C . ALA A 1 98 ? 98.235 58.743 64.567 1.00 24.78 104 ALA A C 1
ATOM 706 O O . ALA A 1 98 ? 98.472 59.737 65.241 1.00 25.33 104 ALA A O 1
ATOM 708 N N . ASN A 1 99 ? 97.117 58.027 64.706 1.00 20.52 105 ASN A N 1
ATOM 709 C CA . ASN A 1 99 ? 96.046 58.341 65.659 1.00 20.54 105 ASN A CA 1
ATOM 710 C C . ASN A 1 99 ? 96.249 57.656 67.006 1.00 22.56 105 ASN A C 1
ATOM 711 O O . ASN A 1 99 ? 95.368 57.730 67.861 1.00 22.79 105 ASN A O 1
ATOM 716 N N . ASN A 1 100 ? 97.402 56.962 67.196 1.00 18.01 106 ASN A N 1
ATOM 717 C CA . ASN A 1 100 ? 97.748 56.292 68.454 1.00 17.02 106 ASN A CA 1
ATOM 718 C C . ASN A 1 100 ? 96.806 55.127 68.786 1.00 19.71 106 ASN A C 1
ATOM 719 O O . ASN A 1 100 ? 96.571 54.829 69.950 1.00 19.04 106 ASN A O 1
ATOM 724 N N . VAL A 1 101 ? 96.299 54.445 67.757 1.00 16.64 107 VAL A N 1
ATOM 725 C CA . VAL A 1 101 ? 95.417 53.292 67.920 1.00 15.76 107 VAL A CA 1
ATOM 726 C C . VAL A 1 101 ? 96.285 52.029 67.926 1.00 18.66 107 VAL A C 1
ATOM 727 O O . VAL A 1 101 ? 97.173 51.897 67.089 1.00 18.14 107 VAL A O 1
ATOM 731 N N . LYS A 1 102 ? 96.046 51.127 68.889 1.00 15.52 108 LYS A N 1
ATOM 732 C CA . LYS A 1 102 ? 96.775 49.871 69.004 1.00 14.95 108 LYS A CA 1
ATOM 733 C C . LYS A 1 102 ? 95.939 48.766 68.329 1.00 18.66 108 LYS A C 1
ATOM 734 O O . LYS A 1 102 ? 94.770 48.589 68.643 1.00 17.63 108 LYS A O 1
ATOM 740 N N . ILE A 1 103 ? 96.537 48.031 67.408 1.00 15.94 109 ILE A N 1
ATOM 741 C CA . ILE A 1 103 ? 95.805 46.968 66.707 1.00 14.00 109 ILE A CA 1
ATOM 742 C C . ILE A 1 103 ? 96.127 45.621 67.329 1.00 17.94 109 ILE A C 1
ATOM 743 O O . ILE A 1 103 ? 97.301 45.310 67.526 1.00 16.50 109 ILE A O 1
ATOM 748 N N . GLN A 1 104 ? 95.089 44.805 67.605 1.00 15.44 110 GLN A N 1
ATOM 749 C CA . GLN A 1 104 ? 95.271 43.453 68.130 1.00 16.66 110 GLN A CA 1
ATOM 750 C C . GLN A 1 104 ? 94.278 42.499 67.486 1.00 20.25 110 GLN A C 1
ATOM 751 O O . GLN A 1 104 ? 93.361 42.933 66.802 1.00 17.94 110 GLN A O 1
ATOM 757 N N . MET A 1 105 ? 94.444 41.200 67.726 1.00 18.53 111 MET A N 1
ATOM 758 C CA . MET A 1 105 ? 93.481 40.230 67.205 1.00 17.96 111 MET A CA 1
ATOM 759 C C . MET A 1 105 ? 93.206 39.106 68.198 1.00 21.96 111 MET A C 1
ATOM 760 O O . MET A 1 105 ? 94.061 38.795 69.034 1.00 21.46 111 MET A O 1
ATOM 765 N N . ILE A 1 106 ? 92.021 38.483 68.085 1.00 17.82 112 ILE A N 1
ATOM 766 C CA . ILE A 1 106 ? 91.628 37.342 68.930 1.00 17.79 112 ILE A CA 1
ATOM 767 C C . ILE A 1 106 ? 91.031 36.266 68.030 1.00 19.68 112 ILE A C 1
ATOM 768 O O . ILE A 1 106 ? 90.452 36.603 67.002 1.00 17.95 112 ILE A O 1
ATOM 773 N N . GLY A 1 107 ? 91.170 34.997 68.428 1.00 16.26 113 GLY A N 1
ATOM 774 C CA . GLY A 1 107 ? 90.622 33.865 67.684 1.00 15.65 113 GLY A CA 1
ATOM 775 C C . GLY A 1 107 ? 91.703 32.853 67.358 1.00 20.67 113 GLY A C 1
ATOM 776 O O . GLY A 1 107 ? 92.847 33.015 67.796 1.00 19.46 113 GLY A O 1
ATOM 777 N N . GLU A 1 108 ? 91.382 31.818 66.560 1.00 18.50 114 GLU A N 1
ATOM 778 C CA . GLU A 1 108 ? 92.424 30.831 66.186 1.00 18.95 114 GLU A CA 1
ATOM 779 C C . GLU A 1 108 ? 93.086 31.339 64.926 1.00 22.64 114 GLU A C 1
ATOM 780 O O . GLU A 1 108 ? 92.834 30.845 63.824 1.00 21.82 114 GLU A O 1
ATOM 786 N N . THR A 1 109 ? 93.911 32.375 65.101 1.00 19.74 115 THR A N 1
ATOM 787 C CA . THR A 1 109 ? 94.565 33.124 64.023 1.00 19.57 115 THR A CA 1
ATOM 788 C C . THR A 1 109 ? 95.685 32.345 63.332 1.00 25.26 115 THR A C 1
ATOM 789 O O . THR A 1 109 ? 96.026 32.674 62.190 1.00 25.06 115 THR A O 1
ATOM 793 N N . ASP A 1 110 ? 96.243 31.292 63.989 1.00 22.88 116 ASP A N 1
ATOM 794 C CA . ASP A 1 110 ? 97.286 30.461 63.358 1.00 23.19 116 ASP A CA 1
ATOM 795 C C . ASP A 1 110 ? 96.754 29.713 62.136 1.00 27.14 116 ASP A C 1
ATOM 796 O O . ASP A 1 110 ? 97.545 29.197 61.347 1.00 30.73 116 ASP A O 1
ATOM 801 N N . ARG A 1 111 ? 95.420 29.665 61.966 1.00 21.10 117 ARG A N 1
ATOM 802 C CA . ARG A 1 111 ? 94.798 29.028 60.809 1.00 21.38 117 ARG A CA 1
ATOM 803 C C . ARG A 1 111 ? 94.298 30.044 59.734 1.00 25.25 117 ARG A C 1
ATOM 804 O O . ARG A 1 111 ? 93.609 29.652 58.790 1.00 24.95 117 ARG A O 1
ATOM 812 N N . LEU A 1 112 ? 94.708 31.329 59.828 1.00 20.35 118 LEU A N 1
ATOM 813 C CA . LEU A 1 112 ? 94.371 32.316 58.789 1.00 19.78 118 LEU A CA 1
ATOM 814 C C . LEU A 1 112 ? 95.348 32.110 57.615 1.00 21.89 118 LEU A C 1
ATOM 815 O O . LEU A 1 112 ? 96.481 31.673 57.896 1.00 19.50 118 LEU A O 1
ATOM 820 N N . PRO A 1 113 ? 95.023 32.478 56.333 1.00 20.10 119 PRO A N 1
ATOM 821 C CA . PRO A 1 113 ? 96.043 32.346 55.264 1.00 19.65 119 PRO A CA 1
ATOM 822 C C . PRO A 1 113 ? 97.260 33.177 55.656 1.00 21.68 119 PRO A C 1
ATOM 823 O O . PRO A 1 113 ? 97.105 34.199 56.335 1.00 18.96 119 PRO A O 1
ATOM 827 N N . LYS A 1 114 ? 98.456 32.675 55.341 1.00 19.61 120 LYS A N 1
ATOM 828 C CA . LYS A 1 114 ? 99.746 33.272 55.702 1.00 19.28 120 LYS A CA 1
ATOM 829 C C . LYS A 1 114 ? 99.829 34.781 55.445 1.00 20.53 120 LYS A C 1
ATOM 830 O O . LYS A 1 114 ? 100.231 35.505 56.351 1.00 20.43 120 LYS A O 1
ATOM 836 N N . GLN A 1 115 ? 99.483 35.256 54.230 1.00 17.26 121 GLN A N 1
ATOM 837 C CA . GLN A 1 115 ? 99.554 36.706 53.919 1.00 16.37 121 GLN A CA 1
ATOM 838 C C . GLN A 1 115 ? 98.588 37.550 54.771 1.00 19.04 121 GLN A C 1
ATOM 839 O O . GLN A 1 115 ? 98.915 38.675 55.126 1.00 18.88 121 GLN A O 1
ATOM 845 N N . THR A 1 116 ? 97.417 37.003 55.102 1.00 16.62 122 THR A N 1
ATOM 846 C CA . THR A 1 116 ? 96.435 37.681 55.951 1.00 16.96 122 THR A CA 1
ATOM 847 C C . THR A 1 116 ? 97.014 37.785 57.373 1.00 20.05 122 THR A C 1
ATOM 848 O O . THR A 1 116 ? 96.992 38.858 57.969 1.00 17.90 122 THR A O 1
ATOM 852 N N . PHE A 1 117 ? 97.544 36.659 57.891 1.00 18.04 123 PHE A N 1
ATOM 853 C CA . PHE A 1 117 ? 98.145 36.586 59.217 1.00 17.95 123 PHE A CA 1
ATOM 854 C C . PHE A 1 117 ? 99.322 37.573 59.294 1.00 21.38 123 PHE A C 1
ATOM 855 O O . PHE A 1 117 ? 99.448 38.282 60.290 1.00 20.97 123 PHE A O 1
ATOM 863 N N . GLU A 1 118 ? 100.160 37.639 58.233 1.00 18.12 124 GLU A N 1
ATOM 864 C CA . GLU A 1 118 ? 101.321 38.554 58.177 1.00 18.36 124 GLU A CA 1
ATOM 865 C C . GLU A 1 118 ? 100.932 40.028 58.155 1.00 20.97 124 GLU A C 1
ATOM 866 O O . GLU A 1 118 ? 101.585 40.825 58.813 1.00 20.93 124 GLU A O 1
ATOM 872 N N . ALA A 1 119 ? 99.890 40.393 57.415 1.00 17.97 125 ALA A N 1
ATOM 873 C CA . ALA A 1 119 ? 99.387 41.776 57.370 1.00 18.48 125 ALA A CA 1
ATOM 874 C C . ALA A 1 119 ? 98.894 42.179 58.772 1.00 21.36 125 ALA A C 1
ATOM 875 O O . ALA A 1 119 ? 99.269 43.244 59.262 1.00 20.43 125 ALA A O 1
ATOM 877 N N . LEU A 1 120 ? 98.141 41.287 59.453 1.00 17.57 126 LEU A N 1
ATOM 878 C CA . LEU A 1 120 ? 97.657 41.592 60.799 1.00 17.34 126 LEU A CA 1
ATOM 879 C C . LEU A 1 120 ? 98.822 41.711 61.789 1.00 20.09 126 LEU A C 1
ATOM 880 O O . LEU A 1 120 ? 98.820 42.646 62.583 1.00 18.51 126 LEU A O 1
ATOM 885 N N . THR A 1 121 ? 99.795 40.758 61.757 1.00 16.32 127 THR A N 1
ATOM 886 C CA . THR A 1 121 ? 100.957 40.755 62.665 1.00 16.43 127 THR A CA 1
ATOM 887 C C . THR A 1 121 ? 101.840 42.005 62.442 1.00 20.30 127 THR A C 1
ATOM 888 O O . THR A 1 121 ? 102.363 42.551 63.405 1.00 19.89 127 THR A O 1
ATOM 895 N N . LYS A 1 122 ? 101.955 42.462 61.194 1.00 17.45 128 LYS A N 1
ATOM 896 C CA . LYS A 1 122 ? 102.733 43.650 60.835 1.00 18.79 128 LYS A CA 1
ATOM 897 C C . LYS A 1 122 ? 102.067 44.880 61.480 1.00 21.53 128 LYS A C 1
ATOM 898 O O . LYS A 1 122 ? 102.768 45.704 62.053 1.00 21.01 128 LYS A O 1
ATOM 904 N N . ALA A 1 123 ? 100.719 44.969 61.430 1.00 16.30 129 ALA A N 1
ATOM 905 C CA . ALA A 1 123 ? 99.984 46.088 62.032 1.00 17.00 129 ALA A CA 1
ATOM 906 C C . ALA A 1 123 ? 100.100 46.040 63.552 1.00 21.77 129 ALA A C 1
ATOM 907 O O . ALA A 1 123 ? 100.252 47.085 64.183 1.00 21.21 129 ALA A O 1
ATOM 909 N N . GLU A 1 124 ? 100.066 44.825 64.143 1.00 19.24 130 GLU A N 1
ATOM 910 C CA . GLU A 1 124 ? 100.238 44.644 65.589 1.00 18.34 130 GLU A CA 1
ATOM 911 C C . GLU A 1 124 ? 101.607 45.118 66.046 1.00 21.03 130 GLU A C 1
ATOM 912 O O . GLU A 1 124 ? 101.691 45.849 67.023 1.00 19.25 130 GLU A O 1
ATOM 918 N N . GLU A 1 125 ? 102.678 44.695 65.344 1.00 19.18 131 GLU A N 1
ATOM 919 C CA . GLU A 1 125 ? 104.062 45.056 65.661 1.00 19.89 131 GLU A CA 1
ATOM 920 C C . GLU A 1 125 ? 104.290 46.555 65.520 1.00 23.02 131 GLU A C 1
ATOM 921 O O . GLU A 1 125 ? 104.972 47.154 66.358 1.00 22.80 131 GLU A O 1
ATOM 927 N N . LEU A 1 126 ? 103.723 47.167 64.462 1.00 17.86 132 LEU A N 1
ATOM 928 C CA . LEU A 1 126 ? 103.827 48.605 64.255 1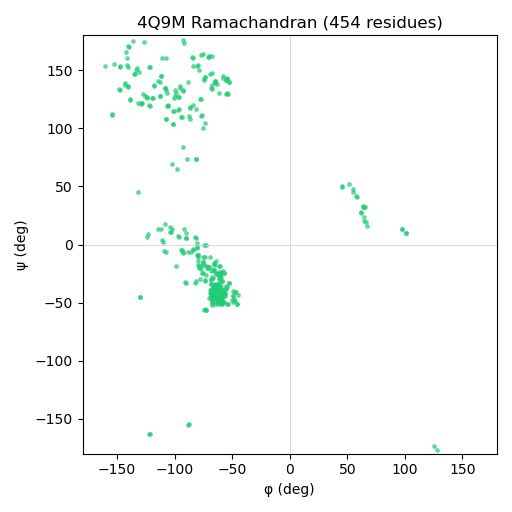.00 17.80 132 LEU A CA 1
ATOM 929 C C . LEU A 1 126 ? 103.204 49.404 65.440 1.00 19.77 132 LEU A C 1
ATOM 930 O O . LEU A 1 126 ? 103.788 50.370 65.921 1.00 18.63 132 LEU A O 1
ATOM 935 N N . THR A 1 127 ? 102.002 49.023 65.845 1.00 16.55 133 THR A N 1
ATOM 936 C CA . THR A 1 127 ? 101.193 49.750 66.836 1.00 16.20 133 THR A CA 1
ATOM 937 C C . THR A 1 127 ? 101.274 49.232 68.277 1.00 19.94 133 THR A C 1
ATOM 938 O O . THR A 1 127 ? 100.513 49.701 69.126 1.00 16.89 133 THR A O 1
ATOM 942 N N . LYS A 1 128 ? 102.171 48.274 68.572 1.00 18.31 134 LYS A N 1
ATOM 943 C CA . LYS A 1 128 ? 102.193 47.625 69.894 1.00 17.25 134 LYS A CA 1
ATOM 944 C C . LYS A 1 128 ? 102.452 48.563 71.081 1.00 19.33 134 LYS A C 1
ATOM 945 O O . LYS A 1 128 ? 102.046 48.238 72.176 1.00 19.16 134 LYS A O 1
ATOM 953 N N . ASN A 1 129 ? 103.127 49.697 70.873 1.00 17.64 135 ASN A N 1
ATOM 954 C CA . ASN A 1 129 ? 103.431 50.629 71.971 1.00 17.57 135 ASN A CA 1
ATOM 955 C C . ASN A 1 129 ? 102.375 51.725 72.110 1.00 20.44 135 ASN A C 1
ATOM 956 O O . ASN A 1 129 ? 102.472 52.548 73.021 1.00 20.68 135 ASN A O 1
ATOM 961 N N . ASN A 1 130 ? 101.399 51.757 71.196 1.00 17.05 136 ASN A N 1
ATOM 962 C CA . ASN A 1 130 ? 100.353 52.785 71.173 1.00 18.21 136 ASN A CA 1
ATOM 963 C C . ASN A 1 130 ? 99.462 52.697 72.398 1.00 22.57 136 ASN A C 1
ATOM 964 O O . ASN A 1 130 ? 99.187 51.604 72.892 1.00 21.46 136 ASN A O 1
ATOM 969 N N . THR A 1 131 ? 99.081 53.859 72.928 1.00 20.78 137 THR A N 1
ATOM 970 C CA . THR A 1 131 ? 98.353 53.947 74.201 1.00 20.00 137 THR A CA 1
ATOM 971 C C . THR A 1 131 ? 96.905 54.401 74.068 1.00 22.70 137 THR A C 1
ATOM 972 O O . THR A 1 131 ? 96.248 54.604 75.074 1.00 21.26 137 THR A O 1
ATOM 976 N N . GLY A 1 132 ? 96.429 54.583 72.844 1.00 18.69 138 GLY A N 1
ATOM 977 C CA . GLY A 1 132 ? 95.054 54.992 72.616 1.00 18.06 138 GLY A CA 1
ATOM 978 C C . GLY A 1 132 ? 94.153 53.783 72.525 1.00 19.92 138 GLY A C 1
ATOM 979 O O . GLY A 1 132 ? 94.474 52.711 73.060 1.00 18.49 138 GLY A O 1
ATOM 980 N N . LEU A 1 133 ? 93.027 53.947 71.835 1.00 16.41 139 LEU A N 1
ATOM 981 C CA . LEU A 1 133 ? 92.033 52.873 71.651 1.00 14.51 139 LEU A CA 1
ATOM 982 C C . LEU A 1 133 ? 92.675 51.606 71.095 1.00 17.94 139 LEU A C 1
ATOM 983 O O . LEU A 1 133 ? 93.489 51.676 70.178 1.00 16.39 139 LEU A O 1
ATOM 988 N N . ILE A 1 134 ? 92.253 50.447 71.606 1.00 16.05 140 ILE A N 1
ATOM 989 C CA . ILE A 1 134 ? 92.698 49.162 71.088 1.00 15.98 140 ILE A CA 1
ATOM 990 C C . ILE A 1 134 ? 91.627 48.662 70.105 1.00 19.90 140 ILE A C 1
ATOM 991 O O . ILE A 1 134 ? 90.487 48.402 70.514 1.00 18.92 140 ILE A O 1
ATOM 996 N N . LEU A 1 135 ? 91.989 48.534 68.821 1.00 14.70 141 LEU A N 1
ATOM 997 C CA . LEU A 1 135 ? 91.077 47.967 67.819 1.00 14.51 141 LEU A CA 1
ATOM 998 C C . LEU A 1 135 ? 91.413 46.481 67.761 1.00 19.23 141 LEU A C 1
ATOM 999 O O . LEU A 1 135 ? 92.497 46.087 67.303 1.00 17.17 141 LEU A O 1
ATOM 1004 N N . ASN A 1 136 ? 90.481 45.667 68.263 1.00 15.80 142 ASN A N 1
ATOM 1005 C CA . ASN A 1 136 ? 90.635 44.242 68.451 1.00 15.77 142 ASN A CA 1
ATOM 1006 C C . ASN A 1 136 ? 89.814 43.450 67.439 1.00 17.76 142 ASN A C 1
ATOM 1007 O O . ASN A 1 136 ? 88.599 43.419 67.516 1.00 19.15 142 ASN A O 1
ATOM 1012 N N . PHE A 1 137 ? 90.486 42.818 66.473 1.00 13.89 143 PHE A N 1
ATOM 1013 C CA . PHE A 1 137 ? 89.811 42.055 65.420 1.00 13.21 143 PHE A CA 1
ATOM 1014 C C . PHE A 1 137 ? 89.545 40.613 65.872 1.00 17.18 143 PHE A C 1
ATOM 1015 O O . PHE A 1 137 ? 90.496 39.868 66.108 1.00 16.50 143 PHE A O 1
ATOM 1023 N N . ALA A 1 138 ? 88.273 40.203 65.951 1.00 14.25 144 ALA A N 1
ATOM 1024 C CA . ALA A 1 138 ? 87.957 38.791 66.286 1.00 13.50 144 ALA A CA 1
ATOM 1025 C C . ALA A 1 138 ? 87.957 38.049 64.946 1.00 16.37 144 ALA A C 1
ATOM 1026 O O . ALA A 1 138 ? 87.076 38.285 64.122 1.00 14.96 144 ALA A O 1
ATOM 1028 N N . LEU A 1 139 ? 88.966 37.179 64.726 1.00 14.25 145 LEU A N 1
ATOM 1029 C CA . LEU A 1 139 ? 89.229 36.500 63.429 1.00 15.34 145 LEU A CA 1
ATOM 1030 C C . LEU A 1 139 ? 89.340 34.999 63.616 1.00 18.53 145 LEU A C 1
ATOM 1031 O O . LEU A 1 139 ? 90.085 34.552 64.498 1.00 16.92 145 LEU A O 1
ATOM 1036 N N . ASN A 1 140 ? 88.585 34.203 62.801 1.00 15.82 146 ASN A N 1
ATOM 1037 C CA . ASN A 1 140 ? 88.489 32.760 63.000 1.00 16.14 146 ASN A CA 1
ATOM 1038 C C . ASN A 1 140 ? 88.028 32.572 64.455 1.00 17.51 146 ASN A C 1
ATOM 1039 O O . ASN A 1 140 ? 88.635 31.816 65.223 1.00 16.04 146 ASN A O 1
ATOM 1044 N N . TYR A 1 141 ? 87.023 33.363 64.849 1.00 16.41 147 TYR A N 1
ATOM 1045 C CA . TYR A 1 141 ? 86.541 33.404 66.221 1.00 16.16 147 TYR A CA 1
ATOM 1046 C C . TYR A 1 141 ? 85.115 32.839 66.381 1.00 19.14 147 TYR A C 1
ATOM 1047 O O . TYR A 1 141 ? 84.222 33.142 65.604 1.00 18.79 147 TYR A O 1
ATOM 1056 N N . GLY A 1 142 ? 84.921 32.104 67.463 1.00 16.52 148 GLY A N 1
ATOM 1057 C CA . GLY A 1 142 ? 83.625 31.633 67.947 1.00 16.63 148 GLY A CA 1
ATOM 1058 C C . GLY A 1 142 ? 83.696 31.581 69.461 1.00 18.96 148 GLY A C 1
ATOM 1059 O O . GLY A 1 142 ? 84.677 31.077 69.997 1.00 19.08 148 GLY A O 1
ATOM 1060 N N . GLY A 1 143 ? 82.685 32.103 70.153 1.00 14.31 149 GLY A N 1
ATOM 1061 C CA . GLY A 1 143 ? 82.680 32.131 71.618 1.00 12.92 149 GLY A CA 1
ATOM 1062 C C . GLY A 1 143 ? 82.764 30.773 72.283 1.00 15.49 149 GLY A C 1
ATOM 1063 O O . GLY A 1 143 ? 83.591 30.587 73.166 1.00 15.15 149 GLY A O 1
ATOM 1064 N N . ARG A 1 144 ? 81.935 29.796 71.856 1.00 13.65 150 ARG A N 1
ATOM 1065 C CA . ARG A 1 144 ? 81.999 28.457 72.454 1.00 13.77 150 ARG A CA 1
ATOM 1066 C C . ARG A 1 144 ? 83.380 27.793 72.254 1.00 17.21 150 ARG A C 1
ATOM 1067 O O . ARG A 1 144 ? 83.878 27.151 73.179 1.00 16.59 150 ARG A O 1
ATOM 1075 N N . ALA A 1 145 ? 84.003 27.994 71.087 1.00 16.06 151 ALA A N 1
ATOM 1076 C CA . ALA A 1 145 ? 85.333 27.451 70.752 1.00 17.59 151 ALA A CA 1
ATOM 1077 C C . ALA A 1 145 ? 86.395 28.128 71.623 1.00 20.80 151 ALA A C 1
ATOM 1078 O O . ALA A 1 145 ? 87.326 27.464 72.075 1.00 20.52 151 ALA A O 1
ATOM 1080 N N . GLU A 1 146 ? 86.246 29.439 71.860 1.00 16.55 152 GLU A N 1
ATOM 1081 C CA . GLU A 1 146 ? 87.168 30.184 72.723 1.00 16.83 152 GLU A CA 1
ATOM 1082 C C . GLU A 1 146 ? 87.124 29.619 74.162 1.00 21.19 152 GLU A C 1
ATOM 1083 O O . GLU A 1 146 ? 88.171 29.391 74.785 1.00 20.39 152 GLU A O 1
ATOM 1089 N N . ILE A 1 147 ? 85.912 29.372 74.674 1.00 18.94 153 ILE A N 1
ATOM 1090 C CA . ILE A 1 147 ? 85.717 28.809 76.026 1.00 17.96 153 ILE A CA 1
ATOM 1091 C C . ILE A 1 147 ? 86.285 27.391 76.097 1.00 21.08 153 ILE A C 1
ATOM 1092 O O . ILE A 1 147 ? 86.933 27.044 77.089 1.00 20.10 153 ILE A O 1
ATOM 1097 N N . THR A 1 148 ? 86.041 26.582 75.046 1.00 18.84 154 THR A N 1
ATOM 1098 C CA . THR A 1 148 ? 86.535 25.207 74.962 1.00 20.05 154 THR A CA 1
ATOM 1099 C C . THR A 1 148 ? 88.076 25.180 75.018 1.00 24.98 154 THR A C 1
ATOM 1100 O O . THR A 1 148 ? 88.628 24.389 75.781 1.00 27.10 154 THR A O 1
ATOM 1104 N N . GLN A 1 149 ? 88.754 26.016 74.215 1.00 21.76 155 GLN A N 1
ATOM 1105 C CA . GLN A 1 149 ? 90.219 26.071 74.228 1.00 22.91 155 GLN A CA 1
ATOM 1106 C C . GLN A 1 149 ? 90.758 26.511 75.620 1.00 28.37 155 GLN A C 1
ATOM 1107 O O . GLN A 1 149 ? 91.783 25.989 76.051 1.00 29.19 155 GLN A O 1
ATOM 1113 N N . ALA A 1 150 ? 90.027 27.409 76.347 1.00 23.30 156 ALA A N 1
ATOM 1114 C CA . ALA A 1 150 ? 90.406 27.844 77.706 1.00 21.85 156 ALA A CA 1
ATOM 1115 C C . ALA A 1 150 ? 90.283 26.679 78.692 1.00 28.15 156 ALA A C 1
ATOM 1116 O O . ALA A 1 150 ? 91.230 26.417 79.427 1.00 28.13 156 ALA A O 1
ATOM 1118 N N . LEU A 1 151 ? 89.122 25.981 78.704 1.00 26.04 157 LEU A N 1
ATOM 1119 C CA . LEU A 1 151 ? 88.841 24.865 79.622 1.00 26.61 157 LEU A CA 1
ATOM 1120 C C . LEU A 1 151 ? 89.812 23.690 79.412 1.00 34.31 157 LEU A C 1
ATOM 1121 O O . LEU A 1 151 ? 90.237 23.051 80.384 1.00 34.94 157 LEU A O 1
ATOM 1126 N N . LYS A 1 152 ? 90.219 23.472 78.157 1.00 31.16 158 LYS A N 1
ATOM 1127 C CA . LYS A 1 152 ? 91.175 22.454 77.728 1.00 31.41 158 LYS A CA 1
ATOM 1128 C C . LYS A 1 152 ? 92.588 22.772 78.258 1.00 37.01 158 LYS A C 1
ATOM 1129 O O . LYS A 1 152 ? 93.227 21.883 78.829 1.00 37.87 158 LYS A O 1
ATOM 1135 N N . LEU A 1 153 ? 93.084 24.025 78.020 1.00 32.12 159 LEU A N 1
ATOM 1136 C CA . LEU A 1 153 ? 94.394 24.506 78.470 1.00 31.22 159 LEU A CA 1
ATOM 1137 C C . LEU A 1 153 ? 94.498 24.488 79.998 1.00 33.61 159 LEU A C 1
ATOM 1138 O O . LEU A 1 153 ? 95.556 24.133 80.519 1.00 33.80 159 LEU A O 1
ATOM 1143 N N . ILE A 1 154 ? 93.395 24.825 80.714 1.00 28.13 160 ILE A N 1
ATOM 1144 C CA . ILE A 1 154 ? 93.348 24.799 82.185 1.00 27.27 160 ILE A CA 1
ATOM 1145 C C . ILE A 1 154 ? 93.501 23.352 82.715 1.00 33.99 160 ILE A C 1
ATOM 1146 O O . ILE A 1 154 ? 94.342 23.118 83.584 1.00 33.31 160 ILE A O 1
ATOM 1151 N N . SER A 1 155 ? 92.695 22.395 82.194 1.00 32.43 161 SER A N 1
ATOM 1152 C CA . SER A 1 155 ? 92.757 20.984 82.592 1.00 33.98 161 SER A CA 1
ATOM 1153 C C . SER A 1 155 ? 94.165 20.397 82.403 1.00 36.43 161 SER A C 1
ATOM 1154 O O . SER A 1 155 ? 94.645 19.674 83.282 1.00 35.14 161 SER A O 1
ATOM 1157 N N . GLN A 1 156 ? 94.823 20.742 81.275 1.00 32.71 162 GLN A N 1
ATOM 1158 C CA . GLN A 1 156 ? 96.196 20.336 80.974 1.00 33.97 162 GLN A CA 1
ATOM 1159 C C . GLN A 1 156 ? 97.161 20.901 82.042 1.00 39.63 162 GLN A C 1
ATOM 1160 O O . GLN A 1 156 ? 98.030 20.176 82.516 1.00 39.04 162 GLN A O 1
ATOM 1166 N N . ASP A 1 157 ? 96.975 22.182 82.442 1.00 36.83 163 ASP A N 1
ATOM 1167 C CA . ASP A 1 157 ? 97.788 22.826 83.487 1.00 36.37 163 ASP A CA 1
ATOM 1168 C C . ASP A 1 157 ? 97.578 22.204 84.855 1.00 40.00 163 ASP A C 1
ATOM 1169 O O . ASP A 1 157 ? 98.530 22.132 85.637 1.00 40.67 163 ASP A O 1
ATOM 1174 N N . VAL A 1 158 ? 96.335 21.761 85.149 1.00 34.62 164 VAL A N 1
ATOM 1175 C CA . VAL A 1 158 ? 96.008 21.088 86.414 1.00 34.88 164 VAL A CA 1
ATOM 1176 C C . VAL A 1 158 ? 96.705 19.719 86.442 1.00 41.43 164 VAL A C 1
ATOM 1177 O O . VAL A 1 158 ? 97.305 19.350 87.462 1.00 41.23 164 VAL A O 1
ATOM 1181 N N . LEU A 1 159 ? 96.637 18.991 85.307 1.00 39.14 165 LEU A N 1
ATOM 1182 C CA . LEU A 1 159 ? 97.231 17.666 85.123 1.00 41.15 165 LEU A CA 1
ATOM 1183 C C . LEU A 1 159 ? 98.764 17.718 85.234 1.00 46.26 165 LEU A C 1
ATOM 1184 O O . LEU A 1 159 ? 99.354 16.823 85.840 1.00 47.86 165 LEU A O 1
ATOM 1189 N N . ASP A 1 160 ? 99.389 18.788 84.693 1.00 42.54 166 ASP A N 1
ATOM 1190 C CA . ASP A 1 160 ? 100.835 19.040 84.731 1.00 43.36 166 ASP A CA 1
ATOM 1191 C C . ASP A 1 160 ? 101.294 19.640 86.078 1.00 48.54 166 ASP A C 1
ATOM 1192 O O . ASP A 1 160 ? 102.490 19.872 86.260 1.00 49.62 166 ASP A O 1
ATOM 1197 N N . ALA A 1 161 ? 100.341 19.908 86.999 1.00 44.12 167 ALA A N 1
ATOM 1198 C CA . ALA A 1 161 ? 100.539 20.512 88.319 1.00 44.50 167 ALA A CA 1
ATOM 1199 C C . ALA A 1 161 ? 101.125 21.942 88.262 1.00 48.71 167 ALA A C 1
ATOM 1200 O O . ALA A 1 161 ? 101.770 22.396 89.214 1.00 49.29 167 ALA A O 1
ATOM 1202 N N . LYS A 1 162 ? 100.856 22.665 87.157 1.00 44.35 168 LYS A N 1
ATOM 1203 C CA . LYS A 1 162 ? 101.260 24.066 86.995 1.00 44.05 168 LYS A CA 1
ATOM 1204 C C . LYS A 1 162 ? 100.343 24.917 87.876 1.00 48.69 168 LYS A C 1
ATOM 1205 O O . LYS A 1 162 ? 100.755 25.960 88.382 1.00 49.36 168 LYS A O 1
ATOM 1211 N N . ILE A 1 163 ? 99.096 24.444 88.055 1.00 44.42 169 ILE A N 1
ATOM 1212 C CA . ILE A 1 163 ? 98.031 25.011 88.885 1.00 43.67 169 ILE A CA 1
ATOM 1213 C C . ILE A 1 163 ? 97.310 23.828 89.520 1.00 47.27 169 ILE A C 1
ATOM 1214 O O . ILE A 1 163 ? 97.441 22.699 89.044 1.00 44.38 169 ILE A O 1
ATOM 1219 N N . ASN A 1 164 ? 96.579 24.070 90.598 1.00 47.65 170 ASN A N 1
ATOM 1220 C CA . ASN A 1 164 ? 95.848 23.006 91.282 1.00 49.40 170 ASN A CA 1
ATOM 1221 C C . ASN A 1 164 ? 94.325 23.188 91.089 1.00 53.75 170 ASN A C 1
ATOM 1222 O O . ASN A 1 164 ? 93.928 24.286 90.704 1.00 52.40 170 ASN A O 1
ATOM 1227 N N . PRO A 1 165 ? 93.463 22.145 91.274 1.00 53.18 171 PRO A N 1
ATOM 1228 C CA . PRO A 1 165 ? 92.008 22.312 91.034 1.00 53.02 171 PRO A CA 1
ATOM 1229 C C . PRO A 1 165 ? 91.315 23.403 91.852 1.00 57.28 171 PRO A C 1
ATOM 1230 O O . PRO A 1 165 ? 90.275 23.914 91.429 1.00 57.19 171 PRO A O 1
ATOM 1234 N N . GLY A 1 166 ? 91.910 23.765 92.995 1.00 54.05 172 GLY A N 1
ATOM 1235 C CA . GLY A 1 166 ? 91.418 24.831 93.866 1.00 53.29 172 GLY A CA 1
ATOM 1236 C C . GLY A 1 166 ? 91.514 26.215 93.236 1.00 54.28 172 GLY A C 1
ATOM 1237 O O . GLY A 1 166 ? 90.801 27.138 93.642 1.00 53.95 172 GLY A O 1
ATOM 1238 N N . ASP A 1 167 ? 92.405 26.360 92.228 1.00 47.45 173 ASP A N 1
ATOM 1239 C CA . ASP A 1 167 ? 92.644 27.591 91.483 1.00 44.46 173 ASP A CA 1
ATOM 1240 C C . ASP A 1 167 ? 91.579 27.843 90.405 1.00 40.77 173 ASP A C 1
ATOM 1241 O O . ASP A 1 167 ? 91.580 28.920 89.819 1.00 36.02 173 ASP A O 1
ATOM 1246 N N . ILE A 1 168 ? 90.711 26.855 90.110 1.00 37.06 174 ILE A N 1
ATOM 1247 C CA . ILE A 1 168 ? 89.702 27.004 89.054 1.00 35.75 174 ILE A CA 1
ATOM 1248 C C . ILE A 1 168 ? 88.585 27.929 89.508 1.00 37.81 174 ILE A C 1
ATOM 1249 O O . ILE A 1 168 ? 87.752 27.549 90.332 1.00 39.05 174 ILE A O 1
ATOM 1254 N N . THR A 1 169 ? 88.595 29.164 88.986 1.00 29.81 175 THR A N 1
ATOM 1255 C CA . THR A 1 169 ? 87.606 30.185 89.322 1.00 27.61 175 THR A CA 1
ATOM 1256 C C . THR A 1 169 ? 87.177 30.864 88.020 1.00 27.22 175 THR A C 1
ATOM 1257 O O . THR A 1 169 ? 87.781 30.628 86.970 1.00 26.28 175 THR A O 1
ATOM 1261 N N . GLU A 1 170 ? 86.186 31.770 88.097 1.00 23.14 176 GLU A N 1
ATOM 1262 C CA . GLU A 1 170 ? 85.751 32.576 86.953 1.00 22.14 176 GLU A CA 1
ATOM 1263 C C . GLU A 1 170 ? 86.886 33.498 86.526 1.00 27.65 176 GLU A C 1
ATOM 1264 O O . GLU A 1 170 ? 87.080 33.729 85.332 1.00 27.81 176 GLU A O 1
ATOM 1270 N N . GLU A 1 171 ? 87.634 34.037 87.509 1.00 25.21 177 GLU A N 1
ATOM 1271 C CA . GLU A 1 171 ? 88.752 34.928 87.223 1.00 25.52 177 GLU A CA 1
ATOM 1272 C C . GLU A 1 171 ? 89.868 34.184 86.480 1.00 27.64 177 GLU A C 1
ATOM 1273 O O . GLU A 1 171 ? 90.405 34.725 85.527 1.00 27.69 177 GLU A O 1
ATOM 1279 N N . LEU A 1 172 ? 90.148 32.920 86.844 1.00 24.95 178 LEU A N 1
ATOM 1280 C CA . LEU A 1 172 ? 91.155 32.108 86.141 1.00 25.09 178 LEU A CA 1
ATOM 1281 C C . LEU A 1 172 ? 90.722 31.834 84.693 1.00 25.91 178 LEU A C 1
ATOM 1282 O O . LEU A 1 172 ? 91.536 31.957 83.777 1.00 24.43 178 LEU A O 1
ATOM 1287 N N . ILE A 1 173 ? 89.456 31.465 84.478 1.00 22.83 179 ILE A N 1
ATOM 1288 C CA . ILE A 1 173 ? 88.958 31.236 83.111 1.00 21.95 179 ILE A CA 1
ATOM 1289 C C . ILE A 1 173 ? 89.177 32.490 82.223 1.00 24.19 179 ILE A C 1
ATOM 1290 O O . ILE A 1 173 ? 89.646 32.355 81.094 1.00 22.62 179 ILE A O 1
ATOM 1295 N N . GLY A 1 174 ? 88.909 33.681 82.761 1.00 21.43 180 GLY A N 1
ATOM 1296 C CA . GLY A 1 174 ? 89.130 34.944 82.046 1.00 21.52 180 GLY A CA 1
ATOM 1297 C C . GLY A 1 174 ? 90.554 35.127 81.538 1.00 25.50 180 GLY A C 1
ATOM 1298 O O . GLY A 1 174 ? 90.760 35.649 80.438 1.00 23.12 180 GLY A O 1
ATOM 1299 N N . ASN A 1 175 ? 91.556 34.649 82.320 1.00 21.86 181 ASN A N 1
ATOM 1300 C CA . ASN A 1 175 ? 92.989 34.709 81.980 1.00 21.61 181 ASN A CA 1
ATOM 1301 C C . ASN A 1 175 ? 93.398 33.710 80.889 1.00 23.90 181 ASN A C 1
ATOM 1302 O O . ASN A 1 175 ? 94.511 33.797 80.386 1.00 23.04 181 ASN A O 1
ATOM 1307 N N . TYR A 1 176 ? 92.513 32.760 80.533 1.00 19.90 182 TYR A N 1
ATOM 1308 C CA . TYR A 1 176 ? 92.785 31.772 79.488 1.00 19.52 182 TYR A CA 1
ATOM 1309 C C . TYR A 1 176 ? 91.970 32.009 78.219 1.00 18.75 182 TYR A C 1
ATOM 1310 O O . TYR A 1 176 ? 92.171 31.322 77.213 1.00 18.45 182 TYR A O 1
ATOM 1319 N N . LEU A 1 177 ? 91.055 32.978 78.247 1.00 14.68 183 LEU A N 1
ATOM 1320 C CA . LEU A 1 177 ? 90.286 33.334 77.054 1.00 14.43 183 LEU A CA 1
ATOM 1321 C C . LEU A 1 177 ? 91.204 34.142 76.114 1.00 19.64 183 LEU A C 1
ATOM 1322 O O . LEU A 1 177 ? 92.219 34.659 76.572 1.00 18.10 183 LEU A O 1
ATOM 1327 N N . PHE A 1 178 ? 90.828 34.292 74.828 1.00 17.84 184 PHE A N 1
ATOM 1328 C CA . PHE A 1 178 ? 91.618 35.055 73.853 1.00 18.23 184 PHE A CA 1
ATOM 1329 C C . PHE A 1 178 ? 91.766 36.520 74.267 1.00 22.56 184 PHE A C 1
ATOM 1330 O O . PHE A 1 178 ? 92.767 37.137 73.932 1.00 21.26 184 PHE A O 1
ATOM 1338 N N . THR A 1 179 ? 90.793 37.050 75.040 1.00 18.05 185 THR A N 1
ATOM 1339 C CA . THR A 1 179 ? 90.777 38.436 75.520 1.00 18.07 185 THR A CA 1
ATOM 1340 C C . THR A 1 179 ? 91.778 38.680 76.639 1.00 19.91 185 THR A C 1
ATOM 1341 O O . THR A 1 179 ? 91.883 39.809 77.111 1.00 15.60 185 THR A O 1
ATOM 1345 N N . GLN A 1 180 ? 92.538 37.632 77.055 1.00 17.82 186 GLN A N 1
ATOM 1346 C CA . GLN A 1 180 ? 93.540 37.753 78.120 1.00 18.80 186 GLN A CA 1
ATOM 1347 C C . GLN A 1 180 ? 94.589 38.824 77.790 1.00 24.74 186 GLN A C 1
ATOM 1348 O O . GLN A 1 180 ? 95.200 39.368 78.713 1.00 23.74 186 GLN A O 1
ATOM 1354 N N . HIS A 1 181 ? 94.805 39.123 76.491 1.00 23.01 187 HIS A N 1
ATOM 1355 C CA . HIS A 1 181 ? 95.813 40.128 76.136 1.00 26.37 187 HIS A CA 1
ATOM 1356 C C . HIS A 1 181 ? 95.314 41.565 76.302 1.00 28.27 187 HIS A C 1
ATOM 1357 O O . HIS A 1 181 ? 96.124 42.475 76.235 1.00 29.67 187 HIS A O 1
ATOM 1364 N N . LEU A 1 182 ? 94.015 41.776 76.563 1.00 20.31 188 LEU A N 1
ATOM 1365 C CA . LEU A 1 182 ? 93.530 43.134 76.828 1.00 19.21 188 LEU A CA 1
ATOM 1366 C C . LEU A 1 182 ? 93.840 43.472 78.293 1.00 24.99 188 LEU A C 1
ATOM 1367 O O . LEU A 1 182 ? 93.879 42.545 79.102 1.00 23.72 188 LEU A O 1
ATOM 1372 N N . PRO A 1 183 ? 94.002 44.760 78.695 1.00 23.15 189 PRO A N 1
ATOM 1373 C CA . PRO A 1 183 ? 94.180 45.060 80.133 1.00 23.50 189 PRO A CA 1
ATOM 1374 C C . PRO A 1 183 ? 92.998 44.472 80.926 1.00 25.53 189 PRO A C 1
ATOM 1375 O O . PRO A 1 183 ? 91.863 44.454 80.433 1.00 25.39 189 PRO A O 1
ATOM 1379 N N . LYS A 1 184 ? 93.272 43.931 82.117 1.00 22.82 190 LYS A N 1
ATOM 1380 C CA . LYS A 1 184 ? 92.283 43.237 82.976 1.00 23.40 190 LYS A CA 1
ATOM 1381 C C . LYS A 1 184 ? 90.966 43.973 83.155 1.00 27.66 190 LYS A C 1
ATOM 1382 O O . LYS A 1 184 ? 89.905 43.357 83.077 1.00 29.44 190 LYS A O 1
ATOM 1388 N N . ASP A 1 185 ? 91.017 45.301 83.326 1.00 22.50 191 ASP A N 1
ATOM 1389 C CA . ASP A 1 185 ? 89.789 46.085 83.529 1.00 21.65 191 ASP A CA 1
ATOM 1390 C C . ASP A 1 185 ? 89.027 46.413 82.230 1.00 25.39 191 ASP A C 1
ATOM 1391 O O . ASP A 1 185 ? 87.998 47.092 82.275 1.00 24.33 191 ASP A O 1
ATOM 1396 N N . LEU A 1 186 ? 89.534 45.939 81.073 1.00 20.53 192 LEU A N 1
ATOM 1397 C CA . LEU A 1 186 ? 88.928 46.248 79.779 1.00 19.22 192 LEU A CA 1
ATOM 1398 C C . LEU A 1 186 ? 88.534 45.020 78.972 1.00 21.10 192 LEU A C 1
ATOM 1399 O O . LEU A 1 186 ? 88.158 45.157 77.816 1.00 19.26 192 LEU A O 1
ATOM 1404 N N . ARG A 1 187 ? 88.605 43.831 79.565 1.00 19.03 193 ARG A N 1
ATOM 1405 C CA . ARG A 1 187 ? 88.325 42.582 78.858 1.00 19.27 193 ARG A CA 1
ATOM 1406 C C . ARG A 1 187 ? 86.877 42.404 78.457 1.00 21.93 193 ARG A C 1
ATOM 1407 O O . ARG A 1 187 ? 86.590 41.742 77.456 1.00 19.02 193 ARG A O 1
ATOM 1415 N N . ASP A 1 188 ? 85.963 42.978 79.244 1.00 18.02 194 ASP A N 1
ATOM 1416 C CA . ASP A 1 188 ? 84.533 42.819 79.017 1.00 17.87 194 ASP A CA 1
ATOM 1417 C C . ASP A 1 188 ? 83.885 44.011 78.308 1.00 20.80 194 ASP A C 1
ATOM 1418 O O . ASP A 1 188 ? 84.019 45.133 78.776 1.00 20.26 194 ASP A O 1
ATOM 1423 N N . PRO A 1 189 ? 83.158 43.809 77.178 1.00 18.40 195 PRO A N 1
ATOM 1424 C CA . PRO A 1 189 ? 82.468 44.957 76.566 1.00 18.30 195 PRO A CA 1
ATOM 1425 C C . PRO A 1 189 ? 81.395 45.547 77.494 1.00 22.03 195 PRO A C 1
ATOM 1426 O O . PRO A 1 189 ? 80.681 44.820 78.168 1.00 21.20 195 PRO A O 1
ATOM 1430 N N . ASP A 1 190 ? 81.321 46.874 77.560 1.00 17.28 196 ASP A N 1
ATOM 1431 C CA . ASP A 1 190 ? 80.261 47.594 78.295 1.00 17.51 196 ASP A CA 1
ATOM 1432 C C . ASP A 1 190 ? 79.018 47.655 77.413 1.00 20.24 196 ASP A C 1
ATOM 1433 O O . ASP A 1 190 ? 77.881 47.716 77.902 1.00 18.62 196 ASP A O 1
ATOM 1438 N N . LEU A 1 191 ? 79.255 47.701 76.089 1.00 17.15 197 LEU A N 1
ATOM 1439 C CA . LEU A 1 191 ? 78.208 47.830 75.096 1.00 17.53 197 LEU A CA 1
ATOM 1440 C C . LEU A 1 191 ? 78.511 46.951 73.901 1.00 20.72 197 LEU A C 1
ATOM 1441 O O . LEU A 1 191 ? 79.628 46.957 73.415 1.00 19.86 197 LEU A O 1
ATOM 1446 N N . ILE A 1 192 ? 77.496 46.241 73.393 1.00 17.53 198 ILE A N 1
ATOM 1447 C CA . ILE A 1 192 ? 77.622 45.458 72.169 1.00 16.99 198 ILE A CA 1
ATOM 1448 C C . ILE A 1 192 ? 76.609 46.026 71.171 1.00 20.38 198 ILE A C 1
ATOM 1449 O O . ILE A 1 192 ? 75.429 46.139 71.482 1.00 18.59 198 ILE A O 1
ATOM 1454 N N . ILE A 1 193 ? 77.099 46.393 69.982 1.00 17.77 199 ILE A N 1
ATOM 1455 C CA . ILE A 1 193 ? 76.304 46.951 68.887 1.00 18.02 199 ILE A CA 1
ATOM 1456 C C . ILE A 1 193 ? 76.136 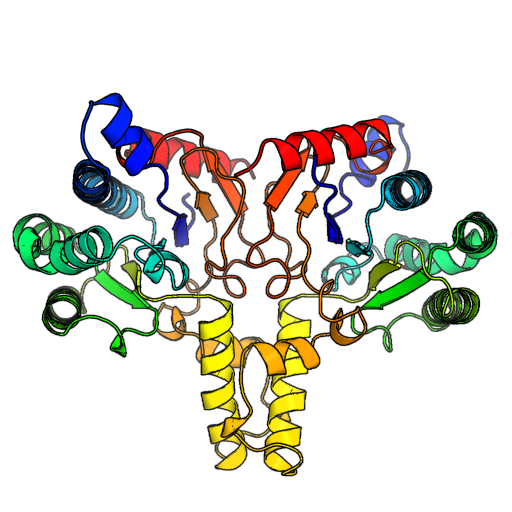45.914 67.784 1.00 21.44 199 ILE A C 1
ATOM 1457 O O . ILE A 1 193 ? 77.119 45.302 67.356 1.00 19.63 199 ILE A O 1
ATOM 1462 N N . ARG A 1 194 ? 74.894 45.716 67.330 1.00 19.12 200 ARG A N 1
ATOM 1463 C CA . ARG A 1 194 ? 74.658 44.907 66.146 1.00 18.85 200 ARG A CA 1
ATOM 1464 C C . ARG A 1 194 ? 73.869 45.763 65.153 1.00 21.64 200 ARG A C 1
ATOM 1465 O O . ARG A 1 194 ? 72.826 46.313 65.500 1.00 21.17 200 ARG A O 1
ATOM 1473 N N . THR A 1 195 ? 74.375 45.870 63.928 1.00 18.80 201 THR A N 1
ATOM 1474 C CA . THR A 1 195 ? 73.734 46.651 62.871 1.00 20.07 201 THR A CA 1
ATOM 1475 C C . THR A 1 195 ? 72.782 45.787 62.028 1.00 26.62 201 THR A C 1
ATOM 1476 O O . THR A 1 195 ? 72.705 44.578 62.238 1.00 26.14 201 THR A O 1
ATOM 1480 N N . SER A 1 196 ? 72.037 46.430 61.104 1.00 24.32 202 SER A N 1
ATOM 1481 C CA . SER A 1 196 ? 71.091 45.850 60.147 1.00 25.92 202 SER A CA 1
ATOM 1482 C C . SER A 1 196 ? 69.850 45.167 60.772 1.00 31.30 202 SER A C 1
ATOM 1483 O O . SER A 1 196 ? 69.213 44.375 60.094 1.00 31.93 202 SER A O 1
ATOM 1486 N N . GLY A 1 197 ? 69.470 45.541 61.993 1.00 29.08 203 GLY A N 1
ATOM 1487 C CA . GLY A 1 197 ? 68.247 45.048 62.630 1.00 30.52 203 GLY A CA 1
ATOM 1488 C C . GLY A 1 197 ? 68.161 43.579 63.018 1.00 35.12 203 GLY A C 1
ATOM 1489 O O . GLY A 1 197 ? 67.070 43.089 63.312 1.00 36.03 203 GLY A O 1
ATOM 1490 N N . G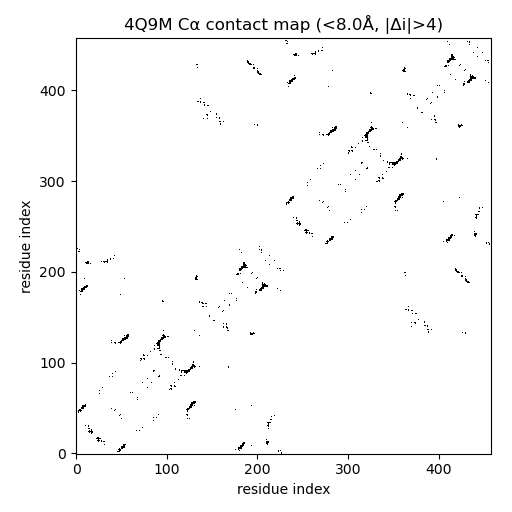LU A 1 198 ? 69.289 42.868 63.059 1.00 31.21 204 GLU A N 1
ATOM 1491 C CA . GLU A 1 198 ? 69.304 41.453 63.456 1.00 31.24 204 GLU A CA 1
ATOM 1492 C C . GLU A 1 198 ? 69.286 41.375 64.971 1.00 33.36 204 GLU A C 1
ATOM 1493 O O . GLU A 1 198 ? 70.222 41.840 65.604 1.00 32.27 204 GLU A O 1
ATOM 1499 N N . LEU A 1 199 ? 68.231 40.795 65.543 1.00 30.62 205 LEU A N 1
ATOM 1500 C CA . LEU A 1 199 ? 68.081 40.692 66.992 1.00 31.65 205 LEU A CA 1
ATOM 1501 C C . LEU A 1 199 ? 68.515 39.343 67.487 1.00 36.22 205 LEU A C 1
ATOM 1502 O O . LEU A 1 199 ? 67.728 38.508 67.932 1.00 36.45 205 LEU A O 1
ATOM 1507 N N . ARG A 1 200 ? 69.784 39.104 67.328 1.00 33.77 206 ARG A N 1
ATOM 1508 C CA . ARG A 1 200 ? 70.333 37.836 67.709 1.00 34.71 206 ARG A CA 1
ATOM 1509 C C . ARG A 1 200 ? 71.762 37.915 68.079 1.00 39.06 206 ARG A C 1
ATOM 1510 O O . ARG A 1 200 ? 72.545 38.785 67.663 1.00 37.41 206 ARG A O 1
ATOM 1518 N N . LEU A 1 201 ? 72.078 36.940 68.875 1.00 37.70 207 LEU A N 1
ATOM 1519 C CA . LEU A 1 201 ? 73.369 36.596 69.359 1.00 35.87 207 LEU A CA 1
ATOM 1520 C C . LEU A 1 201 ? 73.899 35.650 68.278 1.00 35.42 207 LEU A C 1
ATOM 1521 O O . LEU A 1 201 ? 73.136 34.847 67.706 1.00 36.66 207 LEU A O 1
ATOM 1526 N N . SER A 1 202 ? 75.172 35.793 67.953 1.00 25.44 208 SER A N 1
ATOM 1527 C CA . SER A 1 202 ? 75.861 34.942 66.982 1.00 23.15 208 SER A CA 1
ATOM 1528 C C . SER A 1 202 ? 77.191 34.475 67.572 1.00 22.75 208 SER A C 1
ATOM 1529 O O . SER A 1 202 ? 78.212 34.563 66.903 1.00 22.41 208 SER A O 1
ATOM 1532 N N . ASN A 1 203 ? 77.185 34.024 68.848 1.00 16.83 209 ASN A N 1
ATOM 1533 C CA . ASN A 1 203 ? 78.358 33.418 69.477 1.00 16.68 209 ASN A CA 1
ATOM 1534 C C . ASN A 1 203 ? 79.535 34.407 69.602 1.00 18.06 209 ASN A C 1
ATOM 1535 O O . ASN A 1 203 ? 80.690 34.020 69.499 1.00 17.52 209 ASN A O 1
ATOM 1540 N N . PHE A 1 204 ? 79.228 35.683 69.812 1.00 16.20 210 PHE A N 1
ATOM 1541 C CA . PHE A 1 204 ? 80.237 36.741 69.933 1.00 15.69 210 PHE A CA 1
ATOM 1542 C C . PHE A 1 204 ? 80.448 37.099 71.403 1.00 19.77 210 PHE A C 1
ATOM 1543 O O . PHE A 1 204 ? 79.517 37.574 72.043 1.00 19.72 210 PHE A O 1
ATOM 1551 N N . LEU A 1 205 ? 81.651 36.835 71.942 1.00 16.20 211 LEU A N 1
ATOM 1552 C CA . LEU A 1 205 ? 82.017 37.134 73.353 1.00 15.72 211 LEU A CA 1
ATOM 1553 C C . LEU A 1 205 ? 80.941 36.709 74.376 1.00 16.97 211 LEU A C 1
ATOM 1554 O O . LEU A 1 205 ? 80.541 37.520 75.208 1.00 17.12 211 LEU A O 1
ATOM 1559 N N . PRO A 1 206 ? 80.418 35.470 74.326 1.00 15.86 212 PRO A N 1
ATOM 1560 C CA . PRO A 1 206 ? 79.363 35.087 75.285 1.00 15.43 212 PRO A CA 1
ATOM 1561 C C . PRO A 1 206 ? 79.791 35.182 76.757 1.00 19.31 212 PRO A C 1
ATOM 1562 O O . PRO A 1 206 ? 78.999 35.605 77.580 1.00 18.85 212 PRO A O 1
ATOM 1566 N N . TRP A 1 207 ? 81.051 34.863 77.077 1.00 16.14 213 TRP A N 1
ATOM 1567 C CA . TRP A 1 207 ? 81.539 34.989 78.454 1.00 15.84 213 TRP A CA 1
ATOM 1568 C C . TRP A 1 207 ? 81.756 36.465 78.806 1.00 17.43 213 TRP A C 1
ATOM 1569 O O . TRP 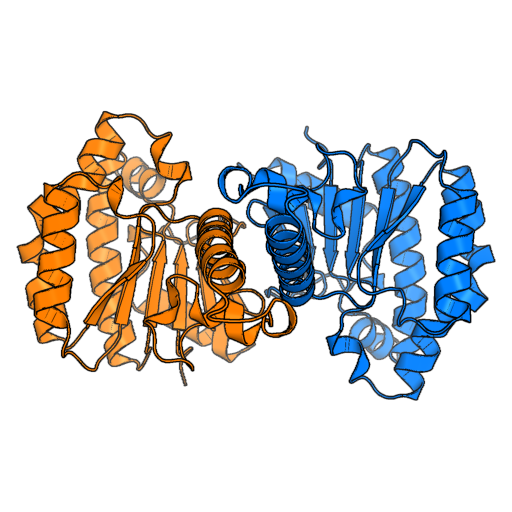A 1 207 ? 81.232 36.944 79.806 1.00 15.33 213 TRP A O 1
ATOM 1580 N N . GLN A 1 208 ? 82.582 37.168 78.012 1.00 14.96 214 GLN A N 1
ATOM 1581 C CA . GLN A 1 208 ? 83.001 38.548 78.293 1.00 14.06 214 GLN A CA 1
ATOM 1582 C C . GLN A 1 208 ? 81.824 39.505 78.256 1.00 17.92 214 GLN A C 1
ATOM 1583 O O . GLN A 1 208 ? 81.784 40.424 79.069 1.00 16.60 214 GLN A O 1
ATOM 1589 N N . GLY A 1 209 ? 80.882 39.263 77.340 1.00 16.38 215 GLY A N 1
ATOM 1590 C CA . GLY A 1 209 ? 79.702 40.105 77.162 1.00 15.94 215 GLY A CA 1
ATOM 1591 C C . GLY A 1 209 ? 78.492 39.726 77.988 1.00 19.37 215 GLY A C 1
ATOM 1592 O O . GLY A 1 209 ? 77.421 40.308 77.795 1.00 19.10 215 GLY A O 1
ATOM 1593 N N . ALA A 1 210 ? 78.654 38.806 78.952 1.00 16.97 216 ALA A N 1
ATOM 1594 C CA . ALA A 1 210 ? 77.545 38.317 79.791 1.00 17.60 216 ALA A CA 1
ATOM 1595 C C . ALA A 1 210 ? 76.735 39.441 80.479 1.00 21.46 216 ALA A C 1
ATOM 1596 O O . ALA A 1 210 ? 75.541 39.282 80.652 1.00 19.66 216 ALA A O 1
ATOM 1598 N N . TYR A 1 211 ? 77.383 40.568 80.865 1.00 18.97 217 TYR A N 1
ATOM 1599 C CA . TYR A 1 211 ? 76.681 41.678 81.532 1.00 19.46 217 TYR A CA 1
ATOM 1600 C C . TYR A 1 211 ? 76.595 42.947 80.665 1.00 23.01 217 TYR A C 1
ATOM 1601 O O . TYR A 1 211 ? 76.272 44.013 81.179 1.00 24.20 217 TYR A O 1
ATOM 1610 N N . SER A 1 212 ? 76.884 42.842 79.373 1.00 17.43 218 SER A N 1
ATOM 1611 C CA . SER A 1 212 ? 76.917 43.999 78.475 1.00 16.66 218 SER A CA 1
ATOM 1612 C C . SER A 1 212 ? 75.556 44.624 78.195 1.00 21.05 218 SER A C 1
ATOM 1613 O O . SER A 1 212 ? 74.575 43.906 78.050 1.00 20.25 218 SER A O 1
ATOM 1618 N N . GLU A 1 213 ? 75.524 45.955 78.000 1.00 18.34 219 GLU A N 1
ATOM 1619 C CA . GLU A 1 213 ? 74.331 46.612 77.465 1.00 19.14 219 GLU A CA 1
ATOM 1620 C C . GLU A 1 213 ? 74.319 46.236 75.973 1.00 21.84 219 GLU A C 1
ATOM 1621 O O . GLU A 1 213 ? 75.389 46.137 75.362 1.00 20.14 219 GLU A O 1
ATOM 1627 N N . LEU A 1 214 ? 73.136 46.019 75.393 1.00 19.95 220 LEU A N 1
ATOM 1628 C CA . LEU A 1 214 ? 73.014 45.679 73.977 1.00 20.35 220 LEU A CA 1
ATOM 1629 C C . LEU A 1 214 ? 72.358 46.825 73.237 1.00 25.31 220 LEU A C 1
ATOM 1630 O O . LEU A 1 214 ? 71.496 47.517 73.791 1.00 25.41 220 LEU A O 1
ATOM 1635 N N . TYR A 1 215 ? 72.783 47.053 71.994 1.00 21.57 221 TYR A N 1
ATOM 1636 C CA . TYR A 1 215 ? 72.223 48.124 71.175 1.00 21.05 221 TYR A CA 1
ATOM 1637 C C . TYR A 1 215 ? 72.044 47.596 69.760 1.00 24.94 221 TYR A C 1
ATOM 1638 O O . TYR A 1 215 ? 73.001 47.115 69.144 1.00 24.55 221 TYR A O 1
ATOM 1647 N N . PHE A 1 216 ? 70.824 47.691 69.251 1.00 20.60 222 PHE A N 1
ATOM 1648 C CA . PHE A 1 216 ? 70.489 47.232 67.913 1.00 21.08 222 PHE A CA 1
ATOM 1649 C C . PHE A 1 216 ? 70.030 48.398 67.078 1.00 25.54 222 PHE A C 1
ATOM 1650 O O . PHE A 1 216 ? 69.274 49.238 67.556 1.00 26.92 222 PHE A O 1
ATOM 1658 N N . THR A 1 217 ? 70.500 48.458 65.838 1.00 20.71 223 THR A N 1
ATOM 1659 C CA . THR A 1 217 ? 70.087 49.505 64.905 1.00 21.23 223 THR A CA 1
ATOM 1660 C C . THR A 1 217 ? 69.779 48.878 63.560 1.00 25.39 223 THR A C 1
ATOM 1661 O O . THR A 1 217 ? 70.452 47.921 63.165 1.00 24.94 223 THR A O 1
ATOM 1665 N N . ASP A 1 218 ? 68.800 49.444 62.833 1.00 23.34 224 ASP A N 1
ATOM 1666 C CA . ASP A 1 218 ? 68.451 49.028 61.465 1.00 23.34 224 ASP A CA 1
ATOM 1667 C C . ASP A 1 218 ? 69.505 49.527 60.471 1.00 25.51 224 ASP A C 1
ATOM 1668 O O . ASP A 1 218 ? 69.577 49.037 59.351 1.00 25.00 224 ASP A O 1
ATOM 1673 N N . THR A 1 219 ? 70.312 50.508 60.874 1.00 21.81 225 THR A N 1
ATOM 1674 C CA . THR A 1 219 ? 71.372 51.070 60.025 1.00 21.41 225 THR A CA 1
ATOM 1675 C C . THR A 1 219 ? 72.297 49.941 59.527 1.00 24.74 225 THR A C 1
ATOM 1676 O O . THR A 1 219 ? 72.751 49.123 60.323 1.00 23.20 225 THR A O 1
ATOM 1680 N N . LEU A 1 220 ? 72.556 49.901 58.214 1.00 21.66 226 LEU A N 1
ATOM 1681 C CA . LEU A 1 220 ? 73.471 48.919 57.618 1.00 21.00 226 LEU A CA 1
ATOM 1682 C C . LEU A 1 220 ? 74.898 49.349 57.977 1.00 23.09 226 LEU A C 1
ATO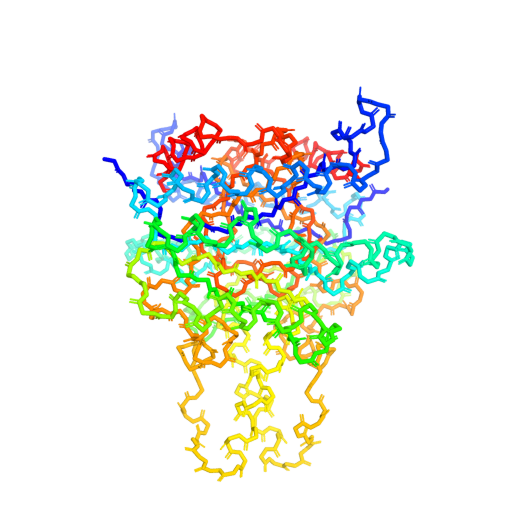M 1683 O O . LEU A 1 220 ? 75.160 50.551 58.031 1.00 22.84 226 LEU A O 1
ATOM 1688 N N . TRP A 1 221 ? 75.798 48.382 58.269 1.00 19.35 227 TRP A N 1
ATOM 1689 C CA . TRP A 1 221 ? 77.167 48.687 58.713 1.00 19.21 227 TRP A CA 1
ATOM 1690 C C . TRP A 1 221 ? 77.919 49.739 57.856 1.00 22.33 227 TRP A C 1
ATOM 1691 O O . TRP A 1 221 ? 78.472 50.667 58.457 1.00 21.07 227 TRP A O 1
ATOM 1702 N N . PRO A 1 222 ? 77.946 49.694 56.495 1.00 19.30 228 PRO A N 1
ATOM 1703 C CA . PRO A 1 222 ? 78.691 50.742 55.768 1.00 20.13 228 PRO A CA 1
ATOM 1704 C C . PRO A 1 222 ? 78.178 52.166 55.991 1.00 25.15 228 PRO A C 1
ATOM 1705 O O . PRO A 1 222 ? 78.922 53.117 55.754 1.00 24.54 228 PRO A O 1
ATOM 1709 N N . ASP A 1 223 ? 76.932 52.309 56.483 1.00 23.68 229 ASP A N 1
ATOM 1710 C CA . ASP A 1 223 ? 76.316 53.605 56.792 1.00 24.20 229 ASP A CA 1
ATOM 1711 C C . ASP A 1 223 ? 76.542 53.999 58.258 1.00 26.17 229 ASP A C 1
ATOM 1712 O O . ASP A 1 223 ? 76.151 55.099 58.657 1.00 25.61 229 ASP A O 1
ATOM 1717 N N . PHE A 1 224 ? 77.123 53.100 59.068 1.00 21.17 230 PHE A N 1
ATOM 1718 C CA . PHE A 1 224 ? 77.356 53.399 60.486 1.00 20.54 230 PHE A CA 1
ATOM 1719 C C . PHE A 1 224 ? 78.573 54.324 60.582 1.00 25.69 230 PHE A C 1
ATOM 1720 O O . PHE A 1 224 ? 79.693 53.912 60.274 1.00 26.21 230 PHE A O 1
ATOM 1728 N N . ASP A 1 225 ? 78.342 55.582 60.968 1.00 22.56 231 ASP A N 1
ATOM 1729 C CA . ASP A 1 225 ? 79.392 56.605 61.020 1.00 22.03 231 ASP A CA 1
ATOM 1730 C C . ASP A 1 225 ? 79.535 57.209 62.424 1.00 25.87 231 ASP A C 1
ATOM 1731 O O . ASP A 1 225 ? 79.033 56.621 63.388 1.00 21.43 231 ASP A O 1
ATOM 1736 N N . GLU A 1 226 ? 80.195 58.391 62.544 1.00 24.37 232 GLU A N 1
ATOM 1737 C CA . GLU A 1 226 ? 80.372 59.048 63.843 1.00 25.25 232 GLU A CA 1
ATOM 1738 C C . GLU A 1 226 ? 79.041 59.419 64.495 1.00 26.89 232 GLU A C 1
ATOM 1739 O O . GLU A 1 226 ? 78.883 59.204 65.688 1.00 26.38 232 GLU A O 1
ATOM 1745 N N . ALA A 1 227 ? 78.094 59.969 63.716 1.00 24.25 233 ALA A N 1
ATOM 1746 C CA . ALA A 1 227 ? 76.778 60.334 64.242 1.00 25.70 233 ALA A CA 1
ATOM 1747 C C . ALA A 1 227 ? 76.051 59.093 64.779 1.00 27.87 233 ALA A C 1
ATOM 1748 O O . ALA A 1 227 ? 75.427 59.178 65.833 1.00 27.79 233 ALA A O 1
ATOM 1750 N N . ALA A 1 228 ? 76.160 57.938 64.072 1.00 23.67 234 ALA A N 1
ATOM 1751 C CA . ALA A 1 228 ? 75.532 56.681 64.504 1.00 22.99 234 ALA A CA 1
ATOM 1752 C C . ALA A 1 228 ? 76.199 56.175 65.803 1.00 26.48 234 ALA A C 1
ATOM 1753 O O . ALA A 1 228 ? 75.511 55.681 66.702 1.00 27.05 234 ALA A O 1
ATOM 1755 N N . LEU A 1 229 ? 77.527 56.342 65.922 1.00 23.09 235 LEU A N 1
ATOM 1756 C CA . LEU A 1 229 ? 78.273 55.954 67.136 1.00 22.49 235 LEU A CA 1
ATOM 1757 C C . LEU A 1 229 ? 77.828 56.840 68.320 1.00 25.78 235 LEU A C 1
ATOM 1758 O O . LEU A 1 229 ? 77.568 56.330 69.405 1.00 24.44 235 LEU A O 1
ATOM 1763 N N . GLN A 1 230 ? 77.685 58.151 68.085 1.00 25.32 236 GLN A N 1
ATOM 1764 C CA . GLN A 1 230 ? 77.214 59.106 69.104 1.00 26.11 236 GLN A CA 1
ATOM 1765 C C . GLN A 1 230 ? 75.810 58.747 69.584 1.00 30.42 236 GLN A C 1
ATOM 1766 O O . GLN A 1 230 ? 75.543 58.817 70.782 1.00 30.56 236 GLN A O 1
ATOM 1772 N N . GLU A 1 231 ? 74.923 58.333 68.657 1.00 28.19 237 GLU A N 1
ATOM 1773 C CA . GLU A 1 231 ? 73.571 57.906 69.026 1.00 28.49 237 GLU A CA 1
ATOM 1774 C C . GLU A 1 231 ? 73.597 56.633 69.880 1.00 29.59 237 GLU A C 1
ATOM 1775 O O . GLU A 1 231 ? 72.803 56.542 70.798 1.00 29.05 237 GLU A O 1
ATOM 1781 N N . ALA A 1 232 ? 74.515 55.672 69.604 1.00 25.23 238 ALA A N 1
ATOM 1782 C CA . ALA A 1 232 ? 74.663 54.440 70.391 1.00 23.28 238 ALA A CA 1
ATOM 1783 C C . ALA A 1 232 ? 75.138 54.785 71.801 1.00 25.94 238 ALA A C 1
ATOM 1784 O O . ALA A 1 232 ? 74.636 54.216 72.763 1.00 26.24 238 ALA A O 1
ATOM 1786 N N . ILE A 1 233 ? 76.082 55.732 71.922 1.00 22.54 239 ILE A N 1
ATOM 1787 C CA . ILE A 1 233 ? 76.636 56.174 73.217 1.00 22.74 239 ILE A CA 1
ATOM 1788 C C . ILE A 1 233 ? 75.556 56.906 74.025 1.00 28.28 239 ILE A C 1
ATOM 1789 O O . ILE A 1 233 ? 75.445 56.695 75.233 1.00 26.21 239 ILE A O 1
ATOM 1794 N N . LEU A 1 234 ? 74.743 57.739 73.344 1.00 27.17 240 LEU A N 1
ATOM 1795 C CA . LEU A 1 234 ? 73.632 58.473 73.961 1.00 29.33 240 LEU A CA 1
ATOM 1796 C C . LEU A 1 234 ? 72.610 57.470 74.525 1.00 31.78 240 LEU A C 1
ATOM 1797 O O . LEU A 1 234 ? 72.246 57.582 75.697 1.00 30.44 240 LEU A O 1
ATOM 1802 N N . ALA A 1 235 ? 72.217 56.448 73.716 1.00 27.85 241 ALA A N 1
ATOM 1803 C CA . ALA A 1 235 ? 71.298 55.387 74.146 1.00 27.69 241 ALA A CA 1
ATOM 1804 C C . ALA A 1 235 ? 71.884 54.625 75.346 1.00 32.00 241 ALA A C 1
ATOM 1805 O O . ALA A 1 235 ? 71.164 54.382 76.318 1.00 33.17 241 ALA A O 1
ATOM 1807 N N . TYR A 1 236 ? 73.201 54.340 75.314 1.00 26.81 242 TYR A N 1
ATOM 1808 C CA . TYR A 1 236 ? 73.928 53.681 76.417 1.00 25.55 242 TYR A CA 1
ATOM 1809 C C . TYR A 1 236 ? 73.831 54.495 77.717 1.00 32.10 242 TYR A C 1
ATOM 1810 O O . TYR A 1 236 ? 73.664 53.920 78.791 1.00 31.25 242 TYR A O 1
ATOM 1819 N N . ASN A 1 237 ? 73.933 55.827 77.617 1.00 31.37 243 ASN A N 1
ATOM 1820 C CA . ASN A 1 237 ? 73.864 56.739 78.769 1.00 32.91 243 ASN A CA 1
ATOM 1821 C C . ASN A 1 237 ? 72.477 56.882 79.374 1.00 39.40 243 ASN A C 1
ATOM 1822 O O . ASN A 1 237 ? 72.359 57.308 80.525 1.00 41.08 243 ASN A O 1
ATOM 1827 N N . ARG A 1 238 ? 71.433 56.516 78.625 1.00 37.50 244 ARG A N 1
ATOM 1828 C CA . ARG A 1 238 ? 70.058 56.541 79.125 1.00 39.50 244 ARG A CA 1
ATOM 1829 C C . ARG A 1 238 ? 69.705 55.202 79.806 1.00 44.90 244 ARG A C 1
ATOM 1830 O O . ARG A 1 238 ? 68.638 55.096 80.407 1.00 44.94 244 ARG A O 1
ATOM 1838 N N . ARG A 1 239 ? 70.618 54.190 79.725 1.00 41.67 245 ARG A N 1
ATOM 1839 C CA . ARG A 1 239 ? 70.465 52.855 80.353 1.00 41.63 245 ARG A CA 1
ATOM 1840 C C . ARG A 1 239 ? 70.790 52.910 81.847 1.00 49.42 245 ARG A C 1
ATOM 1841 O O . ARG A 1 239 ? 71.644 53.699 82.266 1.00 49.16 245 ARG A O 1
ATOM 1849 N N . HIS A 1 240 ? 70.146 52.025 82.633 1.00 48.50 246 HIS A N 1
ATOM 1850 C CA . HIS A 1 240 ? 70.347 51.899 84.077 1.00 57.86 246 HIS A CA 1
ATOM 1851 C C . HIS A 1 240 ? 70.553 50.421 84.460 1.00 64.53 246 HIS A C 1
ATOM 1852 O O . HIS A 1 240 ? 69.875 49.549 83.878 1.00 64.04 246 HIS A O 1
ATOM 1859 N N . GLN B 1 12 ? 53.913 25.825 64.797 1.00 50.15 18 GLN B N 1
ATOM 1860 C CA . GLN B 1 12 ? 55.271 26.321 64.617 1.00 48.45 18 GLN B CA 1
ATOM 1861 C C . GLN B 1 12 ? 55.601 27.290 65.759 1.00 45.96 18 GLN B C 1
ATOM 1862 O O . GLN B 1 12 ? 55.195 28.455 65.745 1.00 46.50 18 GLN B O 1
ATOM 1868 N N . VAL B 1 13 ? 56.284 26.774 66.779 1.00 36.10 19 VAL B N 1
ATOM 1869 C CA . VAL B 1 13 ? 56.654 27.548 67.953 1.00 33.03 19 VAL B CA 1
ATOM 1870 C C . VAL B 1 13 ? 58.123 27.320 68.299 1.00 32.38 19 VAL B C 1
ATOM 1871 O O . VAL B 1 13 ? 58.633 26.225 68.039 1.00 32.07 19 VAL B O 1
ATOM 1875 N N . PRO B 1 14 ? 58.821 28.297 68.931 1.00 25.57 20 PRO B N 1
ATOM 1876 C CA . PRO B 1 14 ? 60.169 27.993 69.438 1.00 24.38 20 PRO B CA 1
ATOM 1877 C C . PRO B 1 14 ? 60.051 26.858 70.491 1.00 28.90 20 PRO B C 1
ATOM 1878 O O . PRO B 1 14 ? 59.161 26.894 71.351 1.00 27.51 20 PRO B O 1
ATOM 1882 N N . ALA B 1 15 ? 60.875 25.804 70.350 1.00 25.13 21 ALA B N 1
ATOM 1883 C CA . ALA B 1 15 ? 60.871 24.636 71.243 1.00 23.65 21 ALA B CA 1
ATOM 1884 C C . ALA B 1 15 ? 61.280 25.014 72.684 1.00 24.10 21 ALA B C 1
ATOM 1885 O O . ALA B 1 15 ? 6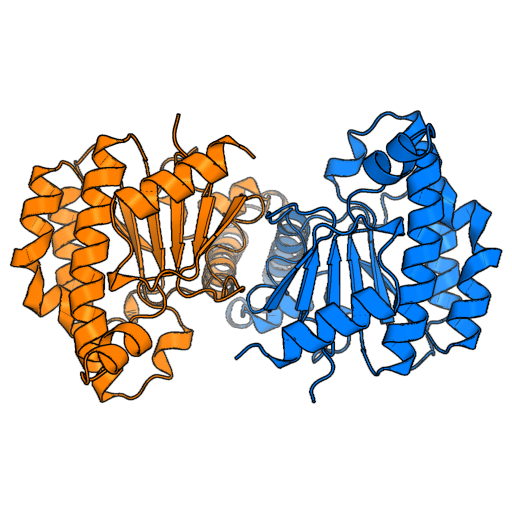0.694 24.516 73.650 1.00 23.32 21 ALA B O 1
ATOM 1887 N N . HIS B 1 16 ? 62.291 25.892 72.825 1.00 18.33 22 HIS B N 1
ATOM 1888 C CA . HIS B 1 16 ? 62.786 26.290 74.144 1.00 17.47 22 HIS B CA 1
ATOM 1889 C C . HIS B 1 16 ? 62.827 27.797 74.202 1.00 21.89 22 HIS B C 1
ATOM 1890 O O . HIS B 1 16 ? 63.478 28.438 73.370 1.00 20.95 22 HIS B O 1
ATOM 1897 N N . ILE B 1 17 ? 62.091 28.366 75.173 1.00 19.03 23 ILE B N 1
ATOM 1898 C CA . ILE B 1 17 ? 62.056 29.812 75.380 1.00 18.25 23 ILE B CA 1
ATOM 1899 C C . ILE B 1 17 ? 62.711 30.147 76.714 1.00 20.75 23 ILE B C 1
ATOM 1900 O O . ILE B 1 17 ? 62.319 29.600 77.741 1.00 20.38 23 ILE B O 1
ATOM 1905 N N . GLY B 1 18 ? 63.667 31.064 76.677 1.00 15.44 24 GLY B N 1
ATOM 1906 C CA . GLY B 1 18 ? 64.320 31.598 77.870 1.00 15.44 24 GLY B CA 1
ATOM 1907 C C . GLY B 1 18 ? 63.586 32.881 78.232 1.00 21.15 24 GLY B C 1
ATOM 1908 O O . GLY B 1 18 ? 63.246 33.662 77.338 1.00 20.56 24 GLY B O 1
ATOM 1909 N N . ILE B 1 19 ? 63.262 33.093 79.523 1.00 18.89 25 ILE B N 1
ATOM 1910 C CA . ILE B 1 19 ? 62.533 34.303 79.928 1.00 19.09 25 ILE B CA 1
ATOM 1911 C C . ILE B 1 19 ? 63.243 35.003 81.076 1.00 22.70 25 ILE B C 1
ATOM 1912 O O . ILE B 1 19 ? 63.439 34.413 82.137 1.00 21.22 25 ILE B O 1
ATOM 1917 N N . ILE B 1 20 ? 63.611 36.268 80.855 1.00 20.02 26 ILE B N 1
ATOM 1918 C CA . ILE B 1 20 ? 64.157 37.132 81.884 1.00 18.79 26 ILE B CA 1
ATOM 1919 C C . ILE B 1 20 ? 62.985 38.018 82.299 1.00 24.90 26 ILE B C 1
ATOM 1920 O O . ILE B 1 20 ? 62.565 38.902 81.551 1.00 24.90 26 ILE B O 1
ATOM 1925 N N . MET B 1 21 ? 62.409 37.710 83.456 1.00 23.94 27 MET B N 1
ATOM 1926 C CA . MET B 1 21 ? 61.263 38.429 84.016 1.00 25.39 27 MET B CA 1
ATOM 1927 C C . MET B 1 21 ? 61.771 39.723 84.609 1.00 29.03 27 MET B C 1
ATOM 1928 O O . MET B 1 21 ? 62.734 39.713 85.393 1.00 29.68 27 MET B O 1
ATOM 1933 N N . ASP B 1 22 ? 61.196 40.845 84.177 1.00 23.89 28 ASP B N 1
ATOM 1934 C CA . ASP B 1 22 ? 61.634 42.138 84.692 1.00 23.32 28 ASP B CA 1
ATOM 1935 C C . ASP B 1 22 ? 60.484 43.124 84.753 1.00 27.51 28 ASP B C 1
ATOM 1936 O O . ASP B 1 22 ? 59.549 43.015 83.965 1.00 27.33 28 ASP B O 1
ATOM 1941 N N . GLY B 1 23 ? 60.577 44.094 85.658 1.00 25.15 29 GLY B N 1
ATOM 1942 C CA . GLY B 1 23 ? 59.577 45.148 85.810 1.00 25.53 29 GLY B CA 1
ATOM 1943 C C . GLY B 1 23 ? 58.551 44.930 86.907 1.00 29.05 29 GLY B C 1
ATOM 1944 O O . GLY B 1 23 ? 57.549 45.640 86.948 1.00 28.24 29 GLY B O 1
ATOM 1945 N N . ASN B 1 24 ? 58.787 43.964 87.811 1.00 26.97 30 ASN B N 1
ATOM 1946 C CA . ASN B 1 24 ? 57.874 43.687 88.932 1.00 27.72 30 ASN B CA 1
ATOM 1947 C C . ASN B 1 24 ? 57.747 44.890 89.870 1.00 32.08 30 ASN B C 1
ATOM 1948 O O . ASN B 1 24 ? 56.638 45.200 90.307 1.00 33.80 30 ASN B O 1
ATOM 1953 N N . GLY B 1 25 ? 58.868 45.549 90.167 1.00 28.51 31 GLY B N 1
ATOM 1954 C CA . GLY B 1 25 ? 58.903 46.725 91.035 1.00 29.19 31 GLY B CA 1
ATOM 1955 C C . GLY B 1 25 ? 58.180 47.917 90.446 1.00 35.40 31 GLY B C 1
ATOM 1956 O O . GLY B 1 25 ? 57.351 48.534 91.121 1.00 35.83 31 GLY B O 1
ATOM 1957 N N . ARG B 1 26 ? 58.459 48.229 89.166 1.00 32.39 32 ARG B N 1
ATOM 1958 C CA . ARG B 1 26 ? 57.793 49.331 88.455 1.00 32.83 32 ARG B CA 1
ATOM 1959 C C . ARG B 1 26 ? 56.298 49.055 88.340 1.00 36.68 32 ARG B C 1
ATOM 1960 O O . ARG B 1 26 ? 55.495 49.973 88.508 1.00 37.33 32 ARG B O 1
ATOM 1968 N N . TRP B 1 27 ? 55.921 47.777 88.086 1.00 31.74 33 TRP B N 1
ATOM 1969 C CA . TRP B 1 27 ? 54.517 47.368 87.990 1.00 32.03 33 TRP B CA 1
ATOM 1970 C C . TRP B 1 27 ? 53.782 47.669 89.300 1.00 37.31 33 TRP B C 1
ATOM 1971 O O . TRP B 1 27 ? 52.705 48.272 89.273 1.00 37.36 33 TRP B O 1
ATOM 1982 N N . ALA B 1 28 ? 54.381 47.249 90.438 1.00 34.42 34 ALA B N 1
ATOM 1983 C CA . ALA B 1 28 ? 53.836 47.439 91.786 1.00 35.36 34 ALA B CA 1
ATOM 1984 C C . ALA B 1 28 ? 53.746 48.930 92.164 1.00 42.49 34 ALA B C 1
ATOM 1985 O O . ALA B 1 28 ? 52.734 49.349 92.713 1.00 43.12 34 ALA B O 1
ATOM 1987 N N . LYS B 1 29 ? 54.801 49.718 91.857 1.00 41.35 35 LYS B N 1
ATOM 1988 C CA . LYS B 1 29 ? 54.871 51.160 92.141 1.00 43.10 35 LYS B CA 1
ATOM 1989 C C . LYS B 1 29 ? 53.743 51.945 91.443 1.00 49.10 35 LYS B C 1
ATOM 1990 O O . LYS B 1 29 ? 53.154 52.824 92.075 1.00 50.95 35 LYS B O 1
ATOM 1996 N N . LYS B 1 30 ? 53.390 51.579 90.183 1.00 45.11 36 LYS B N 1
ATOM 1997 C CA . LYS B 1 30 ? 52.282 52.195 89.428 1.00 46.09 36 LYS B CA 1
ATOM 1998 C C . LYS B 1 30 ? 50.947 52.018 90.165 1.00 52.13 36 LYS B C 1
ATOM 1999 O O . LYS B 1 30 ? 50.020 52.800 89.953 1.00 54.03 36 LYS B O 1
ATOM 2005 N N . ARG B 1 31 ? 50.860 50.987 91.025 1.00 47.58 37 ARG B N 1
ATOM 2006 C CA . ARG B 1 31 ? 49.686 50.644 91.833 1.00 47.64 37 ARG B CA 1
ATOM 2007 C C . ARG B 1 31 ? 49.861 51.071 93.306 1.00 51.72 37 ARG B C 1
ATOM 2008 O O . ARG B 1 31 ? 49.060 50.668 94.153 1.00 51.57 37 ARG B O 1
ATOM 2016 N N . MET B 1 32 ? 50.915 51.870 93.605 1.00 48.75 38 MET B N 1
ATOM 2017 C CA . MET B 1 32 ? 51.277 52.377 94.941 1.00 49.96 38 MET B CA 1
ATOM 2018 C C . MET B 1 32 ? 51.508 51.229 95.942 1.00 52.76 38 MET B C 1
ATOM 2019 O O . MET B 1 32 ? 51.087 51.292 97.106 1.00 53.33 38 MET B O 1
ATOM 2024 N N . GLN B 1 33 ? 52.185 50.175 95.465 1.00 46.76 39 GLN B N 1
ATOM 2025 C CA . GLN B 1 33 ? 52.468 48.966 96.236 1.00 44.96 39 GLN B CA 1
ATOM 2026 C C . GLN B 1 33 ? 53.970 48.697 96.317 1.00 48.31 39 GLN B C 1
ATOM 2027 O O . GLN B 1 33 ? 54.688 49.077 95.389 1.00 47.48 39 GLN B O 1
ATOM 2033 N N . PRO B 1 34 ? 54.479 48.018 97.380 1.00 44.36 40 PRO B N 1
ATOM 2034 C CA . PRO B 1 34 ? 55.918 47.706 97.414 1.00 43.07 40 PRO B CA 1
ATOM 2035 C C . PRO B 1 34 ? 56.264 46.648 96.365 1.00 45.79 40 PRO B C 1
ATOM 2036 O O . PRO B 1 34 ? 55.368 45.945 95.896 1.00 45.57 40 PRO B O 1
ATOM 2040 N N . ARG B 1 35 ? 57.554 46.545 96.004 1.00 40.03 41 ARG B N 1
ATOM 2041 C CA . ARG B 1 35 ? 58.103 45.622 95.010 1.00 38.41 41 ARG B CA 1
ATOM 2042 C C . ARG B 1 35 ? 57.609 44.162 95.175 1.00 41.83 41 ARG B C 1
ATOM 2043 O O . ARG B 1 35 ? 57.289 43.503 94.182 1.00 40.04 41 ARG B O 1
ATOM 2051 N N . VAL B 1 36 ? 57.520 43.682 96.433 1.00 38.46 42 VAL B N 1
ATOM 2052 C CA . VAL B 1 36 ? 57.110 42.312 96.787 1.00 36.88 42 VAL B CA 1
ATOM 2053 C C . VAL B 1 36 ? 55.682 41.964 96.273 1.00 38.69 42 VAL B C 1
ATOM 2054 O O . VAL B 1 36 ? 55.417 40.809 95.907 1.00 37.71 42 VAL B O 1
ATOM 2058 N N . PHE B 1 37 ? 54.792 42.971 96.196 1.00 34.50 43 PHE B N 1
ATOM 2059 C CA . PHE B 1 37 ? 53.445 42.815 95.633 1.00 33.74 43 PHE B CA 1
ATOM 2060 C C . PHE B 1 37 ? 53.581 42.450 94.135 1.00 32.93 43 PHE B C 1
ATOM 2061 O O . PHE B 1 37 ? 52.821 41.629 93.625 1.00 30.47 43 PHE B O 1
ATOM 2069 N N . GLY B 1 38 ? 54.569 43.050 93.466 1.00 28.16 44 GLY B N 1
ATOM 2070 C CA . GLY B 1 38 ? 54.862 42.779 92.063 1.00 27.22 44 GLY B CA 1
ATOM 2071 C C . GLY B 1 38 ? 55.408 41.382 91.852 1.00 28.87 44 GLY B C 1
ATOM 2072 O O . GLY B 1 38 ? 55.126 40.762 90.822 1.00 27.34 44 GLY B O 1
ATOM 2073 N N . HIS B 1 39 ? 56.198 40.862 92.829 1.00 24.91 45 HIS B N 1
ATOM 2074 C CA . HIS B 1 39 ? 56.761 39.512 92.721 1.00 23.37 45 HIS B CA 1
ATOM 2075 C C . HIS B 1 39 ? 55.659 38.452 92.776 1.00 26.68 45 HIS B C 1
ATOM 2076 O O . HIS B 1 39 ? 55.700 37.486 92.010 1.00 25.38 45 HIS B O 1
ATOM 2083 N N . LYS B 1 40 ? 54.649 38.666 93.631 1.00 25.28 46 LYS B N 1
ATOM 2084 C CA . LYS B 1 40 ? 53.486 37.766 93.736 1.00 26.16 46 LYS B CA 1
ATOM 2085 C C . LYS B 1 40 ? 52.683 37.791 92.430 1.00 28.32 46 LYS B C 1
ATOM 2086 O O . LYS B 1 40 ? 52.275 36.741 91.951 1.00 27.95 46 LYS B O 1
ATOM 2092 N N . ALA B 1 41 ? 52.486 38.983 91.835 1.00 25.37 47 ALA B N 1
ATOM 2093 C CA . ALA B 1 41 ? 51.785 39.088 90.550 1.00 25.75 47 ALA B CA 1
ATOM 2094 C C . ALA B 1 41 ? 52.628 38.459 89.432 1.00 28.02 47 ALA B C 1
ATOM 2095 O O . ALA B 1 41 ? 52.073 37.938 88.468 1.00 27.72 47 ALA B O 1
ATOM 2097 N N . GLY B 1 42 ? 53.950 38.472 89.602 1.00 24.41 48 GLY B N 1
ATOM 2098 C CA . GLY B 1 42 ? 54.898 37.829 88.688 1.00 22.47 48 GLY B CA 1
ATOM 2099 C C . GLY B 1 42 ? 54.688 36.323 88.624 1.00 25.48 48 GLY B C 1
ATOM 2100 O O . GLY B 1 42 ? 54.840 35.722 87.561 1.00 25.26 48 GLY B O 1
ATOM 2101 N N . MET B 1 43 ? 54.312 35.703 89.754 1.00 22.71 49 MET B N 1
ATOM 2102 C CA . MET B 1 43 ? 54.006 34.261 89.835 1.00 22.99 49 MET B CA 1
ATOM 2103 C C . MET B 1 43 ? 52.741 33.942 89.047 1.00 26.06 49 MET B C 1
ATOM 2104 O O . MET B 1 43 ? 52.692 32.918 88.365 1.00 26.14 49 MET B O 1
ATOM 2109 N N . GLU B 1 44 ? 51.720 34.812 89.136 1.00 23.10 50 GLU B N 1
ATOM 2110 C CA . GLU B 1 44 ? 50.460 34.668 88.403 1.00 23.87 50 GLU B CA 1
ATOM 2111 C C . GLU B 1 44 ? 50.728 34.726 86.910 1.00 25.98 50 GLU B C 1
ATOM 2112 O O . GLU B 1 44 ? 50.208 33.905 86.157 1.00 25.23 50 GLU B O 1
ATOM 2118 N N . ALA B 1 45 ? 51.557 35.698 86.486 1.00 22.76 51 ALA B N 1
ATOM 2119 C CA . ALA B 1 45 ? 51.936 35.852 85.081 1.00 22.38 51 ALA B CA 1
ATOM 2120 C C . ALA B 1 45 ? 52.680 34.596 84.597 1.00 25.22 51 ALA B C 1
ATOM 2121 O O . ALA B 1 45 ? 52.374 34.097 83.513 1.00 24.76 51 ALA B O 1
ATOM 2123 N N . LEU B 1 46 ? 53.616 34.053 85.414 1.00 21.18 52 LEU B N 1
ATOM 2124 C CA . LEU B 1 46 ? 54.346 32.850 85.034 1.00 20.47 52 LEU B CA 1
ATOM 2125 C C . LEU B 1 46 ? 53.402 31.642 84.845 1.00 24.97 52 LEU B C 1
ATOM 2126 O O . LEU B 1 46 ? 53.554 30.898 83.875 1.00 23.32 52 LEU B O 1
ATOM 2131 N N . GLN B 1 47 ? 52.412 31.485 85.738 1.00 22.57 53 GLN B N 1
ATOM 2132 C CA . GLN B 1 47 ? 51.413 30.407 85.658 1.00 23.25 53 GLN B CA 1
ATOM 2133 C C . GLN B 1 47 ? 50.627 30.499 84.343 1.00 28.94 53 GLN B C 1
ATOM 2134 O O . GLN B 1 47 ? 50.497 29.499 83.639 1.00 27.88 53 GLN B O 1
ATOM 2140 N N . THR B 1 48 ? 50.143 31.712 84.005 1.00 26.47 54 THR B N 1
ATOM 2141 C CA . THR B 1 48 ? 49.404 31.980 82.768 1.00 26.79 54 THR B CA 1
ATOM 2142 C C . THR B 1 48 ? 50.263 31.628 81.550 1.00 27.72 54 THR B C 1
ATOM 2143 O O . THR B 1 48 ? 49.798 30.896 80.677 1.00 26.14 54 THR B O 1
ATOM 2147 N N . VAL B 1 49 ? 51.507 32.139 81.499 1.00 22.80 55 VAL B N 1
ATOM 2148 C CA . VAL B 1 49 ? 52.434 31.917 80.378 1.00 21.66 55 VAL B CA 1
ATOM 2149 C C . VAL B 1 49 ? 52.759 30.431 80.196 1.00 24.91 55 VAL B C 1
ATOM 2150 O O . VAL B 1 49 ? 52.727 29.950 79.070 1.00 24.04 55 VAL B O 1
ATOM 2154 N N . THR B 1 50 ? 53.063 29.719 81.300 1.00 21.72 56 THR B N 1
ATOM 2155 C CA . THR B 1 50 ? 53.411 28.297 81.304 1.00 21.42 56 THR B CA 1
ATOM 2156 C C . THR B 1 50 ? 52.275 27.435 80.748 1.00 25.50 56 THR B C 1
ATOM 2157 O O . THR B 1 50 ? 52.527 26.599 79.880 1.00 25.49 56 THR B O 1
ATOM 2161 N N . LYS B 1 51 ? 51.049 27.625 81.254 1.00 22.83 57 LYS B N 1
ATOM 2162 C CA . LYS B 1 51 ? 49.875 26.869 80.794 1.00 24.47 57 LYS B CA 1
ATOM 2163 C C . LYS B 1 51 ? 49.603 27.121 79.308 1.00 28.60 57 LYS B C 1
ATOM 2164 O O . LYS B 1 51 ? 49.308 26.167 78.572 1.00 27.94 57 LYS B O 1
ATOM 2170 N N . ALA B 1 52 ? 49.711 28.389 78.862 1.00 24.83 58 ALA B N 1
ATOM 2171 C CA . ALA B 1 52 ? 49.472 28.732 77.449 1.00 25.65 58 ALA B CA 1
ATOM 2172 C C . ALA B 1 52 ? 50.574 28.158 76.558 1.00 28.60 58 ALA B C 1
ATOM 2173 O O . ALA B 1 52 ? 50.263 27.570 75.530 1.00 27.83 58 ALA B O 1
ATOM 2175 N N . ALA B 1 53 ? 51.852 28.304 76.965 1.00 24.61 59 ALA B N 1
ATOM 2176 C CA . ALA B 1 53 ? 52.996 27.783 76.209 1.00 23.65 59 ALA B CA 1
ATOM 2177 C C . ALA B 1 53 ? 52.904 26.248 76.065 1.00 25.50 59 ALA B C 1
ATOM 2178 O O . ALA B 1 53 ? 53.146 25.708 74.983 1.00 22.59 59 ALA B O 1
ATOM 2180 N N . ASN B 1 54 ? 52.464 25.565 77.130 1.00 22.55 60 ASN B N 1
ATOM 2181 C CA . ASN B 1 54 ? 52.286 24.112 77.116 1.00 23.28 60 ASN B CA 1
ATOM 2182 C C . ASN B 1 54 ? 51.238 23.691 76.059 1.00 28.65 60 ASN B C 1
ATOM 2183 O O . ASN B 1 54 ? 51.500 22.793 75.251 1.00 27.15 60 ASN B O 1
ATOM 2188 N N . LYS B 1 55 ? 50.101 24.407 76.018 1.00 27.27 61 LYS B N 1
ATOM 2189 C CA . LYS B 1 55 ? 49.018 24.171 75.058 1.00 28.77 61 LYS B CA 1
ATOM 2190 C C . LYS B 1 55 ? 49.466 24.471 73.629 1.00 32.25 61 LYS B C 1
ATOM 2191 O O . LYS B 1 55 ? 49.066 23.772 72.707 1.00 31.92 61 LYS B O 1
ATOM 2197 N N . LEU B 1 56 ? 50.333 25.479 73.451 1.00 28.49 62 LEU B N 1
ATOM 2198 C CA . LEU B 1 56 ? 50.849 25.858 72.138 1.00 28.48 62 LEU B CA 1
ATOM 2199 C C . LEU B 1 56 ? 51.915 24.894 71.572 1.00 32.25 62 LEU B C 1
ATOM 2200 O O . LEU B 1 56 ? 52.217 24.954 70.383 1.00 32.41 62 LEU B O 1
ATOM 2205 N N . GLY B 1 57 ? 52.478 24.027 72.410 1.00 27.12 63 GLY B N 1
ATOM 2206 C CA . GLY B 1 57 ? 53.502 23.095 71.945 1.00 26.18 63 GLY B CA 1
ATOM 2207 C C . GLY B 1 57 ? 54.936 23.489 72.267 1.00 26.90 63 GLY B C 1
ATOM 2208 O O . GLY B 1 57 ? 55.875 22.855 71.782 1.00 25.63 63 GLY B O 1
ATOM 2209 N N . VAL B 1 58 ? 55.134 24.518 73.113 1.00 23.12 64 VAL B N 1
ATOM 2210 C CA . VAL B 1 58 ? 56.481 24.906 73.554 1.00 21.48 64 VAL B CA 1
ATOM 2211 C C . VAL B 1 58 ? 56.963 23.745 74.447 1.00 23.31 64 VAL B C 1
ATOM 2212 O O . VAL B 1 58 ? 56.176 23.207 75.239 1.00 21.36 64 VAL B O 1
ATOM 2216 N N . LYS B 1 59 ? 58.213 23.311 74.254 1.00 19.61 65 LYS B N 1
ATOM 2217 C CA . LYS B 1 59 ? 58.746 22.165 74.995 1.00 18.31 65 LYS B CA 1
ATOM 2218 C C . LYS B 1 59 ? 59.426 22.514 76.293 1.00 20.55 65 LYS B C 1
ATOM 2219 O O . LYS B 1 59 ? 59.426 21.690 77.218 1.00 19.31 65 LYS B O 1
ATOM 2225 N N . VAL B 1 60 ? 60.088 23.689 76.343 1.00 18.34 66 VAL B N 1
ATOM 2226 C CA . VAL B 1 60 ? 60.846 24.124 77.529 1.00 17.98 66 VAL B CA 1
ATOM 2227 C C . VAL B 1 60 ? 60.694 25.609 77.715 1.00 22.59 66 VAL B C 1
ATOM 2228 O O . VAL B 1 60 ? 60.757 26.371 76.748 1.00 21.92 66 VAL B O 1
ATOM 2232 N N . ILE B 1 61 ? 60.498 26.024 78.974 1.00 19.76 67 ILE B N 1
ATOM 2233 C CA . ILE B 1 61 ? 60.582 27.422 79.365 1.00 19.57 67 ILE B CA 1
ATOM 2234 C C . ILE B 1 61 ? 61.654 27.469 80.447 1.00 22.88 67 ILE B C 1
ATOM 2235 O O . ILE B 1 61 ? 61.497 26.801 81.467 1.00 22.08 67 ILE B O 1
ATOM 2240 N N . THR B 1 62 ? 62.742 28.226 80.229 1.00 18.87 68 THR B N 1
ATOM 2241 C CA . THR B 1 62 ? 63.734 28.423 81.286 1.00 17.90 68 THR B CA 1
ATOM 2242 C C . THR B 1 62 ? 63.525 29.841 81.769 1.00 21.11 68 THR B C 1
ATOM 2243 O O . THR B 1 62 ? 63.668 30.787 81.004 1.00 20.15 68 THR B O 1
ATOM 2247 N N . VAL B 1 63 ? 63.192 29.986 83.044 1.00 18.86 69 VAL B N 1
ATOM 2248 C CA . VAL B 1 63 ? 62.930 31.286 83.635 1.00 18.04 69 VAL B CA 1
ATOM 2249 C C . VAL B 1 63 ? 64.052 31.686 84.568 1.00 19.73 69 VAL B C 1
ATOM 2250 O O . VAL B 1 63 ? 64.494 30.865 85.359 1.00 18.65 69 VAL B O 1
ATOM 2257 N N . TYR B 1 64 ? 64.514 32.938 84.469 1.00 17.26 70 TYR B N 1
ATOM 2258 C CA . TYR B 1 64 ? 65.587 33.454 85.310 1.00 17.16 70 TYR B CA 1
ATOM 2259 C C . TYR B 1 64 ? 64.976 33.857 86.656 1.00 21.17 70 TYR B C 1
ATOM 2260 O O . TYR B 1 64 ? 64.842 35.034 86.936 1.00 22.19 70 TYR B O 1
ATOM 2269 N N . ALA B 1 65 ? 64.613 32.868 87.494 1.00 18.53 71 ALA B N 1
ATOM 2270 C CA . ALA B 1 65 ? 63.936 33.107 88.788 1.00 18.90 71 ALA B CA 1
ATOM 2271 C C . ALA B 1 65 ? 64.787 33.834 89.827 1.00 22.59 71 ALA B C 1
ATOM 2272 O O . ALA B 1 65 ? 64.257 34.674 90.563 1.00 22.07 71 ALA B O 1
ATOM 2274 N N . PHE B 1 66 ? 66.080 33.490 89.932 1.00 18.42 72 PHE B N 1
ATOM 2275 C CA . PHE B 1 66 ? 66.954 34.170 90.909 1.00 17.85 72 PHE B CA 1
ATOM 2276 C C . PHE B 1 66 ? 68.376 34.101 90.468 1.00 20.72 72 PHE B C 1
ATOM 2277 O O . PHE B 1 66 ? 68.961 33.024 90.412 1.00 20.98 72 PHE B O 1
ATOM 2285 N N . SER B 1 67 ? 68.920 35.250 90.104 1.00 18.37 73 SER B N 1
ATOM 2286 C CA . SER B 1 67 ? 70.290 35.368 89.660 1.00 17.58 73 SER B CA 1
ATOM 2287 C C . SER B 1 67 ? 71.246 35.526 90.835 1.00 22.75 73 SER B C 1
ATOM 2288 O O . SER B 1 67 ? 70.845 35.964 91.902 1.00 20.60 73 SER B O 1
ATOM 2293 N N . THR B 1 68 ? 72.536 35.254 90.590 1.00 21.89 74 THR B N 1
ATOM 2294 C CA . THR B 1 68 ? 73.614 35.479 91.566 1.00 22.97 74 THR B CA 1
ATOM 2295 C C . THR B 1 68 ? 73.662 36.986 91.947 1.00 25.66 74 THR B C 1
ATOM 2296 O O . THR B 1 68 ? 74.005 37.321 93.075 1.00 24.22 74 THR B O 1
ATOM 2300 N N . GLU B 1 69 ? 73.237 37.890 91.040 1.00 22.32 75 GLU B N 1
ATOM 2301 C CA . GLU B 1 69 ? 73.185 39.328 91.355 1.00 22.75 75 GLU B CA 1
ATOM 2302 C C . GLU B 1 69 ? 72.026 39.718 92.269 1.00 23.73 75 GLU B C 1
ATOM 2303 O O . GLU B 1 69 ? 72.106 40.749 92.931 1.00 23.61 75 GLU B O 1
ATOM 2309 N N . ASN B 1 70 ? 70.926 38.920 92.287 1.00 19.84 76 ASN B N 1
ATOM 2310 C CA . ASN B 1 70 ? 69.730 39.195 93.094 1.00 20.16 76 ASN B CA 1
ATOM 2311 C C . ASN B 1 70 ? 69.974 39.115 94.613 1.00 24.93 76 ASN B C 1
ATOM 2312 O O . ASN B 1 70 ? 69.179 39.661 95.386 1.00 22.91 76 ASN B O 1
ATOM 2317 N N . TRP B 1 71 ? 71.091 38.482 95.044 1.00 23.82 77 TRP B N 1
ATOM 2318 C CA . TRP B 1 71 ? 71.481 38.432 96.466 1.00 24.01 77 TRP B CA 1
ATOM 2319 C C . TRP B 1 71 ? 71.912 39.824 96.961 1.00 27.73 77 TRP B C 1
ATOM 2320 O O . TRP B 1 71 ? 72.072 40.007 98.161 1.00 29.43 77 TRP B O 1
ATOM 2331 N N . THR B 1 72 ? 72.104 40.823 96.061 1.00 22.50 78 THR B N 1
ATOM 2332 C CA . THR B 1 72 ? 72.474 42.185 96.501 1.00 21.27 78 THR B CA 1
ATOM 2333 C C . THR B 1 72 ? 71.230 43.004 96.909 1.00 24.03 78 THR B C 1
ATOM 2334 O O . THR B 1 72 ? 71.363 44.153 97.331 1.00 24.25 78 THR B O 1
ATOM 2338 N N . ARG B 1 73 ? 70.027 42.435 96.749 1.00 19.50 79 ARG B N 1
ATOM 2339 C CA . ARG B 1 73 ? 68.778 43.125 97.102 1.00 19.36 79 ARG B CA 1
ATOM 2340 C C . ARG B 1 73 ? 68.653 43.245 98.627 1.00 24.64 79 ARG B C 1
ATOM 2341 O O . ARG B 1 73 ? 69.344 42.494 99.337 1.00 24.07 79 ARG B O 1
ATOM 2349 N N . PRO B 1 74 ? 67.802 44.158 99.180 1.00 22.06 80 PRO B N 1
ATOM 2350 C CA . PRO B 1 74 ? 67.661 44.222 100.642 1.00 22.39 80 PRO B CA 1
ATOM 2351 C C . PRO B 1 74 ? 67.289 42.864 101.250 1.00 25.77 80 PRO B C 1
ATOM 2352 O O . PRO B 1 74 ? 66.567 42.089 100.611 1.00 24.48 80 PRO B O 1
ATOM 2356 N N . ASP B 1 75 ? 67.828 42.555 102.453 1.00 22.77 81 ASP B N 1
ATOM 2357 C CA . ASP B 1 75 ? 67.585 41.284 103.157 1.00 23.72 81 ASP B CA 1
ATOM 2358 C C . ASP B 1 75 ? 66.116 40.904 103.265 1.00 29.03 81 ASP B C 1
ATOM 2359 O O . ASP B 1 75 ? 65.788 39.736 103.087 1.00 28.62 81 ASP B O 1
ATOM 2364 N N . GLN B 1 76 ? 65.243 41.875 103.601 1.00 27.11 82 GLN B N 1
ATOM 2365 C CA . GLN B 1 76 ? 63.801 41.617 103.734 1.00 27.28 82 GLN B CA 1
ATOM 2366 C C . GLN B 1 76 ? 63.194 41.171 102.407 1.00 28.91 82 GLN B C 1
ATOM 2367 O O . GLN B 1 76 ? 62.394 40.234 102.384 1.00 27.16 82 GLN B O 1
ATOM 2373 N N . GLU B 1 77 ? 63.620 41.782 101.302 1.00 25.65 83 GLU B N 1
ATOM 2374 C CA . GLU B 1 77 ? 63.118 41.394 99.979 1.00 25.53 83 GLU B CA 1
ATOM 2375 C C . GLU B 1 77 ? 63.607 39.986 99.578 1.00 28.21 83 GLU B C 1
ATOM 2376 O O . GLU B 1 77 ? 62.810 39.178 99.082 1.00 26.61 83 GLU B O 1
ATOM 2382 N N . VAL B 1 78 ? 64.906 39.688 99.807 1.00 24.29 84 VAL B N 1
ATOM 2383 C CA . VAL B 1 78 ? 65.486 38.364 99.506 1.00 22.53 84 VAL B CA 1
ATOM 2384 C C . VAL B 1 78 ? 64.717 37.287 100.313 1.00 25.34 84 VAL B C 1
ATOM 2385 O O . VAL B 1 78 ? 64.316 36.268 99.756 1.00 22.66 84 VAL B O 1
ATOM 2389 N N . LYS B 1 79 ? 64.477 37.556 101.604 1.00 24.42 85 LYS B N 1
ATOM 2390 C CA . LYS B 1 79 ? 63.731 36.655 102.488 1.00 25.81 85 LYS B CA 1
ATOM 2391 C C . LYS B 1 79 ? 62.298 36.416 101.986 1.00 31.29 85 LYS B C 1
ATOM 2392 O O . LYS B 1 79 ? 61.837 35.274 101.978 1.00 30.18 85 LYS B O 1
ATOM 2398 N N . PHE B 1 80 ? 61.608 37.484 101.555 1.00 29.59 86 PHE B N 1
ATOM 2399 C CA . PHE B 1 80 ? 60.250 37.383 101.007 1.00 29.53 86 PHE B CA 1
ATOM 2400 C C . PHE B 1 80 ? 60.251 36.497 99.742 1.00 28.21 86 PHE B C 1
ATOM 2401 O O . PHE B 1 80 ? 59.411 35.612 99.607 1.00 27.04 86 PHE B O 1
ATOM 2409 N N . ILE B 1 81 ? 61.186 36.759 98.816 1.00 22.72 87 ILE B N 1
ATOM 2410 C CA . ILE B 1 81 ? 61.315 36.010 97.555 1.00 21.81 87 ILE B CA 1
ATOM 2411 C C . ILE B 1 81 ? 61.503 34.510 97.789 1.00 26.12 87 ILE B C 1
ATOM 2412 O O . ILE B 1 81 ? 60.799 33.696 97.188 1.00 25.69 87 ILE B O 1
ATOM 2417 N N . MET B 1 82 ? 62.444 34.156 98.673 1.00 23.84 88 MET B N 1
ATOM 2418 C CA . MET B 1 82 ? 62.773 32.766 98.998 1.00 22.84 88 MET B CA 1
ATOM 2419 C C . MET B 1 82 ? 61.571 32.029 99.609 1.00 25.80 88 MET B C 1
ATOM 2420 O O . MET B 1 82 ? 61.415 30.832 99.389 1.00 24.97 88 MET B O 1
ATOM 2425 N N . ASN B 1 83 ? 60.693 32.762 100.311 1.00 22.96 89 ASN B N 1
ATOM 2426 C CA . ASN B 1 83 ? 59.496 32.196 100.927 1.00 22.66 89 ASN B CA 1
ATOM 2427 C C . ASN B 1 83 ? 58.338 31.957 99.951 1.00 26.39 89 ASN B C 1
ATOM 2428 O O . ASN B 1 83 ? 57.409 31.222 100.293 1.00 26.85 89 ASN B O 1
ATOM 2433 N N . LEU B 1 84 ? 58.347 32.602 98.776 1.00 23.02 90 LEU B N 1
ATOM 2434 C CA . LEU B 1 84 ? 57.234 32.472 97.814 1.00 22.81 90 LEU B CA 1
ATOM 2435 C C . LEU B 1 84 ? 56.881 31.025 97.433 1.00 26.27 90 LEU B C 1
ATOM 2436 O O . LEU B 1 84 ? 55.706 30.669 97.569 1.00 25.83 90 LEU B O 1
ATOM 2441 N N . PRO B 1 85 ? 57.838 30.150 97.018 1.00 23.18 91 PRO B N 1
ATOM 2442 C CA . PRO B 1 85 ? 57.444 28.772 96.655 1.00 23.11 91 PRO B CA 1
ATOM 2443 C C . PRO B 1 85 ? 57.031 27.930 97.863 1.00 27.53 91 PRO B C 1
ATOM 2444 O O . PRO B 1 85 ? 56.303 26.947 97.719 1.00 28.61 91 PRO B O 1
ATOM 2448 N N . VAL B 1 86 ? 57.444 28.355 99.063 1.00 24.15 92 VAL B N 1
ATOM 2449 C CA . VAL B 1 86 ? 57.104 27.659 100.309 1.00 25.06 92 VAL B CA 1
ATOM 2450 C C . VAL B 1 86 ? 55.633 27.932 100.633 1.00 31.69 92 VAL B C 1
ATOM 2451 O O . VAL B 1 86 ? 54.842 26.998 100.787 1.00 31.37 92 VAL B O 1
ATOM 2455 N N . GLU B 1 87 ? 55.288 29.225 100.708 1.00 28.71 93 GLU B N 1
ATOM 2456 C CA . GLU B 1 87 ? 53.966 29.723 101.079 1.00 29.90 93 GLU B CA 1
ATOM 2457 C C . GLU B 1 87 ? 52.871 29.449 100.034 1.00 32.81 93 GLU B C 1
ATOM 2458 O O . GLU B 1 87 ? 51.745 29.144 100.411 1.00 33.39 93 GLU B O 1
ATOM 2464 N N . PHE B 1 88 ? 53.194 29.567 98.737 1.00 29.16 94 PHE B N 1
ATOM 2465 C CA . PHE B 1 88 ? 52.192 29.477 97.675 1.00 28.83 94 PHE B CA 1
ATOM 2466 C C . PHE B 1 88 ? 52.238 28.213 96.815 1.00 31.12 94 PHE B C 1
ATOM 2467 O O . PHE B 1 88 ? 51.623 28.192 95.745 1.00 30.48 94 PHE B O 1
ATOM 2475 N N . TYR B 1 89 ? 52.913 27.160 97.294 1.00 26.01 95 TYR B N 1
ATOM 2476 C CA . TYR B 1 89 ? 53.048 25.877 96.592 1.00 25.49 95 TYR B CA 1
ATOM 2477 C C . TYR B 1 89 ? 51.679 25.346 96.085 1.00 31.47 95 TYR B C 1
ATOM 2478 O O . TYR B 1 89 ? 51.551 25.024 94.897 1.00 29.66 95 TYR B O 1
ATOM 2487 N N . ASP B 1 90 ? 50.665 25.313 96.970 1.00 30.44 96 ASP B N 1
ATOM 2488 C CA . ASP B 1 90 ? 49.325 24.822 96.643 1.00 32.18 96 ASP B CA 1
ATOM 2489 C C . ASP B 1 90 ? 48.558 25.648 95.630 1.00 35.29 96 ASP B C 1
ATOM 2490 O O . ASP B 1 90 ? 47.646 25.123 94.987 1.00 33.87 96 ASP B O 1
ATOM 2495 N N . ASN B 1 91 ? 48.939 26.919 95.468 1.00 32.25 97 ASN B N 1
ATOM 2496 C CA . ASN B 1 91 ? 48.273 27.805 94.529 1.00 32.35 97 ASN B CA 1
ATOM 2497 C C . ASN B 1 91 ? 48.693 27.540 93.102 1.00 32.95 97 ASN B C 1
ATOM 2498 O O . ASN B 1 91 ? 47.966 27.919 92.192 1.00 32.53 97 ASN B O 1
ATOM 2503 N N . TYR B 1 92 ? 49.850 26.898 92.892 1.00 27.88 98 TYR B N 1
ATOM 2504 C CA . TYR B 1 92 ? 50.376 26.723 91.543 1.00 26.44 98 TYR B CA 1
ATOM 2505 C C . TYR B 1 92 ? 50.795 25.333 91.139 1.00 27.38 98 TYR B C 1
ATOM 2506 O O . TYR B 1 92 ? 50.544 24.948 90.000 1.00 28.36 98 TYR B O 1
ATOM 2515 N N . VAL B 1 93 ? 51.530 24.629 92.006 1.00 22.57 99 VAL B N 1
ATOM 2516 C CA . VAL B 1 93 ? 52.129 23.326 91.682 1.00 21.24 99 VAL B CA 1
ATOM 2517 C C . VAL B 1 93 ? 51.055 22.245 91.347 1.00 23.86 99 VAL B C 1
ATOM 2518 O O . VAL B 1 93 ? 51.178 21.663 90.262 1.00 21.55 99 VAL B O 1
ATOM 2522 N N . PRO B 1 94 ? 49.988 21.995 92.166 1.00 22.51 100 PRO B N 1
ATOM 2523 C CA . PRO B 1 94 ? 48.988 20.982 91.759 1.00 22.19 100 PRO B CA 1
ATOM 2524 C C . PRO B 1 94 ? 48.375 21.273 90.379 1.00 26.86 100 PRO B C 1
ATOM 2525 O O . PRO B 1 94 ? 48.170 20.342 89.610 1.00 26.39 100 PRO B O 1
ATOM 2529 N N . GLU B 1 95 ? 48.120 22.555 90.045 1.00 23.97 101 GLU B N 1
ATOM 2530 C CA . GLU B 1 95 ? 47.564 22.908 88.734 1.00 24.63 101 GLU B CA 1
ATOM 2531 C C . GLU B 1 95 ? 48.571 22.618 87.593 1.00 25.42 101 GLU B C 1
ATOM 2532 O O . GLU B 1 95 ? 48.173 22.094 86.554 1.00 24.74 101 GLU B O 1
ATOM 2538 N N . LEU B 1 96 ? 49.849 22.955 87.778 1.00 22.12 102 LEU B N 1
ATOM 2539 C CA . LEU B 1 96 ? 50.861 22.664 86.738 1.00 20.48 102 LEU B CA 1
ATOM 2540 C C . LEU B 1 96 ? 50.949 21.164 86.524 1.00 24.07 102 LEU B C 1
ATOM 2541 O O . LEU B 1 96 ? 50.983 20.717 85.380 1.00 23.36 102 LEU B O 1
ATOM 2546 N N . HIS B 1 97 ? 50.908 20.385 87.628 1.00 21.39 103 HIS B N 1
ATOM 2547 C CA . HIS B 1 97 ? 50.898 18.921 87.556 1.00 20.32 103 HIS B CA 1
ATOM 2548 C C . HIS B 1 97 ? 49.678 18.390 86.789 1.00 24.52 103 HIS B C 1
ATOM 2549 O O . HIS B 1 97 ? 49.833 17.511 85.943 1.00 24.04 103 HIS B O 1
ATOM 2556 N N . ALA B 1 98 ? 48.474 18.955 87.043 1.00 22.55 104 ALA B N 1
ATOM 2557 C CA . ALA B 1 98 ? 47.241 18.569 86.336 1.00 23.47 104 ALA B CA 1
ATOM 2558 C C . ALA B 1 98 ? 47.342 18.918 84.840 1.00 25.30 104 ALA B C 1
ATOM 2559 O O . ALA B 1 98 ? 46.689 18.279 84.019 1.00 23.10 104 ALA B O 1
ATOM 2561 N N . ASN B 1 99 ? 48.189 19.908 84.498 1.00 22.05 105 ASN B N 1
ATOM 2562 C CA . ASN B 1 99 ? 48.433 20.338 83.119 1.00 22.18 105 ASN B CA 1
ATOM 2563 C C . ASN B 1 99 ? 49.589 19.570 82.460 1.00 23.44 105 ASN B C 1
ATOM 2564 O O . ASN B 1 99 ? 49.994 19.906 81.347 1.00 22.06 105 ASN B O 1
ATOM 2569 N N . ASN B 1 100 ? 50.139 18.549 83.154 1.00 20.56 106 ASN B N 1
ATOM 2570 C CA . ASN B 1 100 ? 51.223 17.703 82.636 1.00 19.67 106 ASN B CA 1
ATOM 2571 C C . ASN B 1 100 ? 52.537 18.496 82.402 1.00 21.74 106 ASN B C 1
ATOM 2572 O O . ASN B 1 100 ? 53.326 18.179 81.504 1.00 19.65 106 ASN B O 1
ATOM 2577 N N . VAL B 1 101 ? 52.778 19.504 83.231 1.00 19.24 107 VAL B N 1
ATOM 2578 C CA . VAL B 1 101 ? 54.004 20.319 83.154 1.00 18.08 107 VAL B CA 1
ATOM 2579 C C . VAL B 1 101 ? 55.037 19.700 84.094 1.00 21.28 107 VAL B C 1
ATOM 2580 O O . VAL B 1 101 ? 54.694 19.358 85.233 1.00 20.90 107 VAL B O 1
ATOM 2584 N N . LYS B 1 102 ? 56.287 19.518 83.604 1.00 17.01 108 LYS B N 1
ATOM 2585 C CA . LYS B 1 102 ? 57.364 18.967 84.404 1.00 16.74 108 LYS B CA 1
ATOM 2586 C C . LYS B 1 102 ? 58.181 20.130 84.987 1.00 21.32 108 LYS B C 1
ATOM 2587 O O . LYS B 1 102 ? 58.622 21.002 84.245 1.00 20.20 108 LYS B O 1
ATOM 2593 N N . ILE B 1 103 ? 58.379 20.138 86.302 1.00 18.57 109 ILE B N 1
ATOM 2594 C CA . ILE B 1 103 ? 59.140 21.208 86.960 1.00 18.47 109 ILE B CA 1
ATOM 2595 C C . ILE B 1 103 ? 60.560 20.765 87.206 1.00 20.34 109 ILE B C 1
ATOM 2596 O O . ILE B 1 103 ? 60.777 19.696 87.767 1.00 19.20 109 ILE B O 1
ATOM 2601 N N . GLN B 1 104 ? 61.540 21.599 86.810 1.00 17.40 110 GLN B N 1
ATOM 2602 C CA . GLN B 1 104 ? 62.952 21.316 87.066 1.00 18.06 110 GLN B CA 1
ATOM 2603 C C . GLN B 1 104 ? 63.661 22.595 87.475 1.00 22.76 110 GLN B C 1
ATOM 2604 O O . GLN B 1 104 ? 63.087 23.679 87.390 1.00 21.59 110 GLN B O 1
ATOM 2610 N N . MET B 1 105 ? 64.895 22.473 87.945 1.00 21.47 111 MET B N 1
ATOM 2611 C CA . MET B 1 105 ? 65.660 23.653 88.302 1.00 22.73 111 MET B CA 1
ATOM 2612 C C . MET B 1 105 ? 67.113 23.523 87.900 1.00 24.60 111 MET B C 1
ATOM 2613 O O . MET B 1 105 ? 67.645 22.412 87.833 1.00 22.19 111 MET B O 1
ATOM 2618 N N . ILE B 1 106 ? 67.762 24.671 87.644 1.00 20.73 112 ILE B N 1
ATOM 2619 C CA . ILE B 1 106 ? 69.188 24.713 87.327 1.00 19.70 112 ILE B CA 1
ATOM 2620 C C . ILE B 1 106 ? 69.822 25.786 88.216 1.00 23.20 112 ILE B C 1
ATOM 2621 O O . ILE B 1 106 ? 69.154 26.764 88.555 1.00 22.67 112 ILE B O 1
ATOM 2626 N N . GLY B 1 107 ? 71.079 25.600 88.585 1.00 20.04 113 GLY B N 1
ATOM 2627 C CA . GLY B 1 107 ? 71.776 26.577 89.415 1.00 20.63 113 GLY B CA 1
ATOM 2628 C C . GLY B 1 107 ? 72.405 25.953 90.637 1.00 25.83 113 GLY B C 1
ATOM 2629 O O . GLY B 1 107 ? 72.366 24.732 90.797 1.00 24.10 113 GLY B O 1
ATOM 2630 N N . GLU B 1 108 ? 73.010 26.797 91.492 1.00 25.31 114 GLU B N 1
ATOM 2631 C CA . GLU B 1 108 ? 73.694 26.373 92.720 1.00 26.67 114 GLU B CA 1
ATOM 2632 C C . GLU B 1 108 ? 72.666 26.447 93.838 1.00 34.40 114 GLU B C 1
ATOM 2633 O O . GLU B 1 108 ? 72.574 27.421 94.568 1.00 36.29 114 GLU B O 1
ATOM 2639 N N . THR B 1 109 ? 71.891 25.406 93.964 1.00 31.85 115 THR B N 1
ATOM 2640 C CA . THR B 1 109 ? 70.763 25.357 94.873 1.00 33.41 115 THR B CA 1
ATOM 2641 C C . THR B 1 109 ? 71.154 25.032 96.348 1.00 39.54 115 THR B C 1
ATOM 2642 O O . THR B 1 109 ? 70.260 24.999 97.192 1.00 40.87 115 THR B O 1
ATOM 2646 N N . ASP B 1 110 ? 72.466 24.937 96.683 1.00 36.72 116 ASP B N 1
ATOM 2647 C CA . ASP B 1 110 ? 72.933 24.731 98.066 1.00 37.65 116 ASP B CA 1
ATOM 2648 C C . ASP B 1 110 ? 72.835 26.016 98.887 1.00 38.70 116 ASP B C 1
ATOM 2649 O O . ASP B 1 110 ? 72.781 25.949 100.111 1.00 39.33 116 ASP B O 1
ATOM 2654 N N . ARG B 1 111 ? 72.856 27.191 98.230 1.00 31.96 117 ARG B N 1
ATOM 2655 C CA . ARG B 1 111 ? 72.732 28.460 98.943 1.00 31.06 117 ARG B CA 1
ATOM 2656 C C . ARG B 1 111 ? 71.261 28.721 99.281 1.00 31.31 117 ARG B C 1
ATOM 2657 O O . ARG B 1 111 ? 70.967 29.565 100.122 1.00 31.47 117 ARG B O 1
ATOM 2665 N N . LEU B 1 112 ? 70.337 27.976 98.662 1.00 26.81 118 LEU B N 1
ATOM 2666 C CA . LEU B 1 112 ? 68.922 28.173 98.950 1.00 25.88 118 LEU B CA 1
ATOM 2667 C C . LEU B 1 112 ? 68.590 27.810 100.398 1.00 28.89 118 LEU B C 1
ATOM 2668 O O . LEU B 1 112 ? 69.059 26.794 100.900 1.00 29.32 118 LEU B O 1
ATOM 2673 N N . PRO B 1 113 ? 67.731 28.604 101.058 1.00 23.91 119 PRO B N 1
ATOM 2674 C CA . PRO B 1 113 ? 67.260 28.238 102.404 1.00 24.80 119 PRO B CA 1
ATOM 2675 C C . PRO B 1 113 ? 66.585 26.858 102.325 1.00 28.53 119 PRO B C 1
ATOM 2676 O O . PRO B 1 113 ? 66.002 26.512 101.280 1.00 25.63 119 PRO B O 1
ATOM 2680 N N . LYS B 1 114 ? 66.737 26.045 103.382 1.00 25.47 120 LYS B N 1
ATOM 2681 C CA . LYS B 1 114 ? 66.210 24.668 103.458 1.00 26.17 120 LYS B CA 1
ATOM 2682 C C . LYS B 1 114 ? 64.756 24.520 102.989 1.00 29.67 120 LYS B C 1
ATOM 2683 O O . LYS B 1 114 ? 64.481 23.640 102.173 1.00 27.93 120 LYS B O 1
ATOM 2689 N N . GLN B 1 115 ? 63.827 25.352 103.514 1.00 28.11 121 GLN B N 1
ATOM 2690 C CA . GLN B 1 115 ? 62.407 25.265 103.139 1.00 28.78 121 GLN B CA 1
ATOM 2691 C C . GLN B 1 115 ? 62.161 25.578 101.664 1.00 29.11 121 GLN B C 1
ATOM 2692 O O . GLN B 1 115 ? 61.257 24.991 101.063 1.00 26.87 121 GLN B O 1
ATOM 2698 N N . THR B 1 116 ? 62.959 26.505 101.076 1.00 23.36 122 THR B N 1
ATOM 2699 C CA . THR B 1 116 ? 62.856 26.845 99.650 1.00 21.32 122 THR B CA 1
ATOM 2700 C C . THR B 1 116 ? 63.311 25.637 98.825 1.00 25.38 122 THR B C 1
ATOM 2701 O O . THR B 1 116 ? 62.612 25.246 97.874 1.00 22.79 122 THR B O 1
ATOM 2705 N N . PHE B 1 117 ? 64.497 25.058 99.177 1.00 22.87 123 PHE B N 1
ATOM 2706 C CA . PHE B 1 117 ? 65.037 23.877 98.489 1.00 23.16 123 PHE B CA 1
ATOM 2707 C C . PHE B 1 117 ? 64.036 22.705 98.573 1.00 24.45 123 PHE B C 1
ATOM 2708 O O . PHE B 1 117 ? 63.817 22.024 97.586 1.00 21.92 123 PHE B O 1
ATOM 2716 N N . GLU B 1 118 ? 63.405 22.513 99.734 1.00 21.57 124 GLU B N 1
ATOM 2717 C CA . GLU B 1 118 ? 62.429 21.433 99.926 1.00 21.58 124 GLU B CA 1
ATOM 2718 C C . GLU B 1 118 ? 61.143 21.611 99.113 1.00 24.91 124 GLU B C 1
ATOM 2719 O O . GLU B 1 118 ? 60.628 20.631 98.585 1.00 25.68 124 GLU B O 1
ATOM 2725 N N . ALA B 1 119 ? 60.623 22.850 99.023 1.00 21.63 125 ALA B N 1
ATOM 2726 C CA . ALA B 1 119 ? 59.428 23.160 98.233 1.00 22.58 125 ALA B CA 1
ATOM 2727 C C . ALA B 1 119 ? 59.731 22.864 96.738 1.00 25.36 125 ALA B C 1
ATOM 2728 O O . ALA B 1 119 ? 58.941 22.201 96.081 1.00 23.97 125 ALA B O 1
ATOM 2730 N N . LEU B 1 120 ? 60.901 23.289 96.228 1.00 23.11 126 LEU B N 1
ATOM 2731 C CA . LEU B 1 120 ? 61.279 23.021 94.824 1.00 22.72 126 LEU B CA 1
ATOM 2732 C C . LEU B 1 120 ? 61.470 21.527 94.544 1.00 22.64 126 LEU B C 1
ATOM 2733 O O . LEU B 1 120 ? 61.021 21.031 93.514 1.00 20.74 126 LEU B O 1
ATOM 2738 N N . THR B 1 121 ? 62.148 20.817 95.450 1.00 18.70 127 THR B N 1
ATOM 2739 C CA . THR B 1 121 ? 62.382 19.374 95.289 1.00 19.30 127 THR B CA 1
ATOM 2740 C C . THR B 1 121 ? 61.061 18.590 95.335 1.00 22.49 127 THR B C 1
ATOM 2741 O O . THR B 1 121 ? 60.899 17.625 94.600 1.00 21.74 127 THR B O 1
ATOM 2748 N N . LYS B 1 122 ? 60.112 19.033 96.171 1.00 21.84 128 LYS B N 1
ATOM 2749 C CA . LYS B 1 122 ? 58.792 18.399 96.298 1.00 22.70 128 LYS B CA 1
ATOM 2750 C C . LYS B 1 122 ? 58.040 18.546 94.950 1.00 23.40 128 LYS B C 1
ATOM 2751 O O . LYS B 1 122 ? 57.455 17.574 94.485 1.00 19.54 128 LYS B O 1
ATOM 2757 N N . ALA B 1 123 ? 58.114 19.736 94.316 1.00 20.73 129 ALA B N 1
ATOM 2758 C CA . ALA B 1 123 ? 57.454 19.992 93.015 1.00 19.91 129 ALA B CA 1
ATOM 2759 C C . ALA B 1 123 ? 58.118 19.165 91.906 1.00 22.43 129 ALA B C 1
ATOM 2760 O O . ALA B 1 123 ? 57.423 18.629 91.042 1.00 22.06 129 ALA B O 1
ATOM 2762 N N . GLU B 1 124 ? 59.456 19.031 91.956 1.00 18.41 130 GLU B N 1
ATOM 2763 C CA . GLU B 1 124 ? 60.198 18.215 90.999 1.00 17.83 130 GLU B CA 1
ATOM 2764 C C . GLU B 1 124 ? 59.802 16.756 91.091 1.00 22.99 130 GLU B C 1
ATOM 2765 O O . GLU B 1 124 ? 59.541 16.137 90.063 1.00 23.66 130 GLU B O 1
ATOM 2771 N N . GLU B 1 125 ? 59.767 16.200 92.321 1.00 20.57 131 GLU B N 1
ATOM 2772 C CA . GLU B 1 125 ? 59.402 14.799 92.577 1.00 20.44 131 GLU B CA 1
ATOM 2773 C C . GLU B 1 125 ? 57.960 14.517 92.144 1.00 24.02 131 GLU B C 1
ATOM 2774 O O . GLU B 1 125 ? 57.675 13.460 91.576 1.00 24.24 131 GLU B O 1
ATOM 2780 N N . LEU B 1 126 ? 57.044 15.456 92.426 1.00 20.64 132 LEU B N 1
ATOM 2781 C CA . LEU B 1 126 ? 55.647 15.313 92.030 1.00 20.16 132 LEU B CA 1
ATOM 2782 C C . LEU B 1 126 ? 55.505 15.203 90.487 1.00 21.64 132 LEU B C 1
ATOM 2783 O O . LEU B 1 126 ? 54.765 14.344 89.986 1.00 20.94 132 LEU B O 1
ATOM 2788 N N . THR B 1 127 ? 56.168 16.107 89.759 1.00 18.03 133 THR B N 1
ATOM 2789 C CA . THR B 1 127 ? 56.026 16.242 88.298 1.00 17.43 133 THR B CA 1
ATOM 2790 C C . THR B 1 127 ? 57.085 15.525 87.446 1.00 21.43 133 THR B C 1
ATOM 2791 O O . THR B 1 127 ? 57.089 15.714 86.229 1.00 20.45 133 THR B O 1
ATOM 2795 N N . LYS B 1 128 ? 57.973 14.727 88.054 1.00 19.77 134 LYS B N 1
ATOM 2796 C CA . LYS B 1 128 ? 59.110 14.139 87.316 1.00 20.10 134 LYS B CA 1
ATOM 2797 C C . LYS B 1 128 ? 58.731 13.223 86.129 1.00 22.03 134 LYS B C 1
ATOM 2798 O O . LYS B 1 128 ? 59.546 13.040 85.225 1.00 20.13 134 LYS B O 1
ATOM 2804 N N . ASN B 1 129 ? 57.533 12.633 86.136 1.00 19.50 135 ASN B N 1
ATOM 2805 C CA . ASN B 1 129 ? 57.132 11.726 85.057 1.00 18.99 135 ASN B CA 1
ATOM 2806 C C . ASN B 1 129 ? 56.333 12.442 83.972 1.00 22.35 135 ASN B C 1
ATOM 2807 O O . ASN B 1 129 ? 55.956 11.820 82.977 1.00 21.95 135 ASN B O 1
ATOM 2812 N N . ASN B 1 130 ? 56.028 13.725 84.187 1.00 19.90 136 ASN B N 1
ATOM 2813 C CA . ASN B 1 130 ? 55.211 14.521 83.266 1.00 19.93 136 ASN B CA 1
ATOM 2814 C C . ASN B 1 130 ? 55.895 14.700 81.925 1.00 23.13 136 ASN B C 1
ATOM 2815 O O . ASN B 1 130 ? 57.115 14.809 81.861 1.00 21.85 136 ASN B O 1
ATOM 2820 N N . THR B 1 131 ? 55.105 14.640 80.845 1.00 22.57 137 THR B N 1
ATOM 2821 C CA . THR B 1 131 ? 55.628 14.639 79.474 1.00 21.77 137 THR B CA 1
ATOM 2822 C C . THR B 1 131 ? 55.352 15.915 78.685 1.00 23.51 137 THR B C 1
ATOM 2823 O O . THR B 1 131 ? 55.698 15.982 77.512 1.00 23.06 137 THR B O 1
ATOM 2827 N N . GLY B 1 132 ? 54.727 16.901 79.313 1.00 19.66 138 GLY B N 1
ATOM 2828 C CA . GLY B 1 132 ? 54.430 18.158 78.646 1.00 19.77 138 GLY B CA 1
ATOM 2829 C C . GLY B 1 132 ? 55.602 19.120 78.771 1.00 23.64 138 GLY B C 1
ATOM 2830 O O . GLY B 1 132 ? 56.752 18.692 78.946 1.00 23.25 138 GLY B O 1
ATOM 2831 N N . LEU B 1 133 ? 55.315 20.423 78.688 1.00 19.51 139 LEU B N 1
ATOM 2832 C CA . LEU B 1 133 ? 56.328 21.482 78.791 1.00 19.86 139 LEU B CA 1
ATOM 2833 C C . LEU B 1 133 ? 57.169 21.314 80.060 1.00 21.91 139 LEU B C 1
ATOM 2834 O O . LEU B 1 133 ? 56.623 21.033 81.132 1.00 20.23 139 LEU B O 1
ATOM 2839 N N . ILE B 1 134 ? 58.479 21.548 79.939 1.00 18.56 140 ILE B N 1
ATOM 2840 C CA . ILE B 1 134 ? 59.370 21.551 81.091 1.00 18.37 140 ILE B CA 1
ATOM 2841 C C . ILE B 1 134 ? 59.531 23.002 81.545 1.00 22.71 140 ILE B C 1
ATOM 2842 O O . ILE B 1 134 ? 60.055 23.826 80.788 1.00 21.23 140 ILE B O 1
ATOM 2847 N N . LEU B 1 135 ? 59.075 23.314 82.772 1.00 19.01 141 LEU B N 1
ATOM 2848 C CA . LEU B 1 135 ? 59.266 24.643 83.357 1.00 18.10 141 LEU B CA 1
ATOM 2849 C C . LEU B 1 135 ? 60.535 24.528 84.188 1.00 20.15 141 LEU B C 1
ATOM 2850 O O . LEU B 1 135 ? 60.570 23.847 85.211 1.00 18.26 141 LEU B O 1
ATOM 2855 N N . ASN B 1 136 ? 61.596 25.181 83.704 1.00 18.06 142 ASN B N 1
ATOM 2856 C CA . ASN B 1 136 ? 62.944 25.095 84.245 1.00 17.62 142 ASN B CA 1
ATOM 2857 C C . ASN B 1 136 ? 63.322 26.382 84.968 1.00 21.31 142 ASN B C 1
ATOM 2858 O O . ASN B 1 136 ? 63.521 27.414 84.335 1.00 20.48 142 ASN B O 1
ATOM 2863 N N . PHE B 1 137 ? 63.389 26.331 86.294 1.00 16.88 143 PHE B N 1
ATOM 2864 C CA . PHE B 1 137 ? 63.705 27.503 87.111 1.00 16.12 143 PHE B CA 1
ATOM 2865 C C . PHE B 1 137 ? 65.214 27.668 87.264 1.00 19.66 143 PHE B C 1
ATOM 2866 O O . PHE B 1 137 ? 65.865 26.812 87.859 1.00 18.77 143 PHE B O 1
ATOM 2874 N N . ALA B 1 138 ? 65.774 28.773 86.764 1.00 16.32 144 ALA B N 1
ATOM 2875 C CA . ALA B 1 138 ? 67.200 29.028 86.977 1.00 15.33 144 ALA B CA 1
ATOM 2876 C C . ALA B 1 138 ? 67.275 29.761 88.328 1.00 20.70 144 ALA B C 1
ATOM 2877 O O . ALA B 1 138 ? 66.829 30.896 88.437 1.00 20.73 144 ALA B O 1
ATOM 2879 N N . LEU B 1 139 ? 67.767 29.088 89.360 1.00 19.52 145 LEU B N 1
ATOM 2880 C CA . LEU B 1 139 ? 67.760 29.567 90.744 1.00 20.37 145 LEU B CA 1
ATOM 2881 C C . LEU B 1 139 ? 69.127 29.590 91.312 1.00 23.52 145 LEU B C 1
ATOM 2882 O O . LEU B 1 139 ? 69.795 28.555 91.308 1.00 24.08 145 LEU B O 1
ATOM 2887 N N . ASN B 1 140 ? 69.553 30.757 91.845 1.00 20.13 146 ASN B N 1
ATOM 2888 C CA . ASN B 1 140 ? 70.927 31.001 92.291 1.00 20.36 146 ASN B CA 1
ATOM 2889 C C . ASN B 1 140 ? 71.820 30.596 91.109 1.00 23.29 146 ASN B C 1
ATOM 2890 O O . ASN B 1 140 ? 72.719 29.764 91.223 1.00 22.20 146 ASN B O 1
ATOM 2895 N N . TYR B 1 141 ? 71.484 31.154 89.943 1.00 19.26 147 TYR B N 1
ATOM 2896 C CA . TYR B 1 141 ? 72.118 30.833 88.681 1.00 18.45 147 TYR B CA 1
ATOM 2897 C C . TYR B 1 141 ? 72.867 32.001 88.107 1.00 21.13 147 TYR B C 1
ATOM 2898 O O . TYR B 1 141 ? 72.372 33.126 88.090 1.00 19.65 147 TYR B O 1
ATOM 2907 N N . GLY B 1 142 ? 74.015 31.688 87.539 1.00 18.36 148 GLY B N 1
ATOM 2908 C CA . GLY B 1 142 ? 74.836 32.610 86.774 1.00 18.21 148 GLY B CA 1
ATOM 2909 C C . GLY B 1 142 ? 75.534 31.796 85.701 1.00 19.45 148 GLY B C 1
ATOM 2910 O O . GLY B 1 142 ? 76.049 30.721 85.993 1.00 16.93 148 GLY B O 1
ATOM 2911 N N . GLY B 1 143 ? 75.529 32.290 84.464 1.00 17.57 149 GLY B N 1
ATOM 2912 C CA . GLY B 1 143 ? 76.159 31.598 83.340 1.00 16.48 149 GLY B CA 1
ATOM 2913 C C . GLY B 1 143 ? 77.638 31.321 83.530 1.00 18.19 149 GLY B C 1
ATOM 2914 O O . GLY B 1 143 ? 78.082 30.190 83.351 1.00 18.18 149 GLY B O 1
ATOM 2915 N N . ARG B 1 144 ? 78.433 32.340 83.920 1.00 14.82 150 ARG B N 1
ATOM 2916 C CA . ARG B 1 144 ? 79.869 32.129 84.135 1.00 14.69 150 ARG B CA 1
ATOM 2917 C C . ARG B 1 144 ? 80.155 31.081 85.225 1.00 18.50 150 ARG B C 1
ATOM 2918 O O . ARG B 1 144 ? 81.055 30.261 85.062 1.00 19.19 150 ARG B O 1
ATOM 2926 N N . ALA B 1 145 ? 79.359 31.074 86.307 1.00 16.39 151 ALA B N 1
ATOM 2927 C CA . ALA B 1 145 ? 79.478 30.116 87.421 1.00 16.62 151 ALA B CA 1
ATOM 2928 C C . ALA B 1 145 ? 79.131 28.726 86.933 1.00 19.68 151 ALA B C 1
ATOM 2929 O O . ALA B 1 145 ? 79.779 27.755 87.338 1.00 21.02 151 ALA B O 1
ATOM 2931 N N . GLU B 1 146 ? 78.093 28.616 86.082 1.00 15.64 152 GLU B N 1
ATOM 2932 C CA . GLU B 1 146 ? 77.698 27.321 85.503 1.00 16.19 152 GLU B CA 1
ATOM 2933 C C . GLU B 1 146 ? 78.855 26.723 84.671 1.00 21.19 152 GLU B C 1
ATOM 2934 O O . GLU B 1 146 ? 79.167 25.535 84.792 1.00 21.09 152 GLU B O 1
ATOM 2940 N N . ILE B 1 147 ? 79.492 27.557 83.842 1.00 18.75 153 ILE B N 1
ATOM 2941 C CA . ILE B 1 147 ? 80.630 27.132 83.008 1.00 18.01 153 ILE B CA 1
ATOM 2942 C C . ILE B 1 147 ? 81.828 26.755 83.883 1.00 22.88 153 ILE B C 1
ATOM 2943 O O . ILE B 1 147 ? 82.521 25.781 83.592 1.00 22.36 153 ILE B O 1
ATOM 2948 N N . THR B 1 148 ? 82.077 27.532 84.952 1.00 20.35 154 THR B N 1
ATOM 2949 C CA . THR B 1 148 ? 83.177 27.286 85.887 1.00 21.11 154 THR B CA 1
ATOM 2950 C C . THR B 1 148 ? 82.991 25.942 86.604 1.00 27.61 154 THR B C 1
ATOM 2951 O O . THR B 1 148 ? 83.960 25.177 86.716 1.00 28.75 154 THR B O 1
ATOM 2955 N N . GLN B 1 149 ? 81.758 25.649 87.089 1.00 24.73 155 GLN B N 1
ATOM 2956 C CA . GLN B 1 149 ? 81.487 24.368 87.765 1.00 24.24 155 GLN B CA 1
ATOM 2957 C C . GLN B 1 149 ? 81.718 23.205 86.815 1.00 27.75 155 GLN B C 1
ATOM 2958 O O . GLN B 1 149 ? 82.264 22.189 87.230 1.00 28.57 155 GLN B O 1
ATOM 2964 N N . ALA B 1 150 ? 81.367 23.385 85.529 1.00 24.05 156 ALA B N 1
ATOM 2965 C CA . ALA B 1 150 ? 81.558 22.372 84.494 1.00 24.24 156 ALA B CA 1
ATOM 2966 C C . ALA B 1 150 ? 83.053 22.064 84.373 1.00 32.72 156 ALA B C 1
ATOM 2967 O O . ALA B 1 150 ? 83.407 20.895 84.293 1.00 32.96 156 ALA B O 1
ATOM 2969 N N . LEU B 1 151 ? 83.932 23.097 84.471 1.00 31.15 157 LEU B N 1
ATOM 2970 C CA . LEU B 1 151 ? 85.390 22.904 84.435 1.00 31.71 157 LEU B CA 1
ATOM 2971 C C . LEU B 1 151 ? 85.935 22.194 85.694 1.00 37.67 157 LEU B C 1
ATOM 2972 O O . LEU B 1 151 ? 86.777 21.312 85.554 1.00 38.87 157 LEU B O 1
ATOM 2977 N N . LYS B 1 152 ? 85.457 22.543 86.900 1.00 33.61 158 LYS B N 1
ATOM 2978 C CA . LYS B 1 152 ? 85.894 21.838 88.114 1.00 34.83 158 LYS B CA 1
ATOM 2979 C C . LYS B 1 152 ? 85.595 20.339 87.967 1.00 38.99 158 LYS B C 1
ATOM 2980 O O . LYS B 1 152 ? 86.445 19.521 88.323 1.00 40.52 158 LYS B O 1
ATOM 2986 N N . LEU B 1 153 ? 84.415 19.989 87.391 1.00 33.50 159 LEU B N 1
ATOM 2987 C CA . LEU B 1 153 ? 84.007 18.595 87.179 1.00 33.43 159 LEU B CA 1
ATOM 2988 C C . LEU B 1 153 ? 84.844 17.925 86.106 1.00 36.10 159 LEU B C 1
ATOM 2989 O O . LEU B 1 153 ? 85.301 16.799 86.318 1.00 37.30 159 LEU B O 1
ATOM 2994 N N . ILE B 1 154 ? 85.058 18.615 84.971 1.00 30.22 160 ILE B N 1
ATOM 2995 C CA . ILE B 1 154 ? 85.857 18.108 83.851 1.00 30.38 160 ILE B CA 1
ATOM 2996 C C . ILE B 1 154 ? 87.312 17.869 84.284 1.00 36.30 160 ILE B C 1
ATOM 2997 O O . ILE B 1 154 ? 87.841 16.776 84.052 1.00 34.68 160 ILE B O 1
ATOM 3002 N N . SER B 1 155 ? 87.927 18.871 84.964 1.00 34.34 161 SER B N 1
ATOM 3003 C CA . SER B 1 155 ? 89.300 18.791 85.466 1.00 35.93 161 SER B CA 1
ATOM 3004 C C . SER B 1 155 ? 89.500 17.608 86.402 1.00 42.49 161 SER B C 1
ATOM 3005 O O . SER B 1 155 ? 90.505 16.915 86.277 1.00 44.31 161 SER B O 1
ATOM 3008 N N . GLN B 1 156 ? 88.537 17.363 87.306 1.00 39.24 162 GLN B N 1
ATOM 3009 C CA . GLN B 1 156 ? 88.565 16.243 88.239 1.00 41.05 162 GLN B CA 1
ATOM 3010 C C . GLN B 1 156 ? 88.551 14.907 87.466 1.00 46.08 162 GLN B C 1
ATOM 3011 O O . GLN B 1 156 ? 89.323 14.006 87.800 1.00 46.89 162 GLN B O 1
ATOM 3017 N N . ASP B 1 157 ? 87.708 14.807 86.413 1.00 40.92 163 ASP B N 1
ATOM 3018 C CA . ASP B 1 157 ? 87.624 13.622 85.551 1.00 40.42 163 ASP B CA 1
ATOM 3019 C C . ASP B 1 157 ? 88.895 13.390 84.751 1.00 45.77 163 ASP B C 1
ATOM 3020 O O . ASP B 1 157 ? 89.260 12.236 84.522 1.00 46.27 163 ASP B O 1
ATOM 3025 N N . VAL B 1 158 ? 89.564 14.476 84.322 1.00 43.22 164 VAL B N 1
ATOM 3026 C CA . VAL B 1 158 ? 90.831 14.405 83.583 1.00 44.99 164 VAL B CA 1
ATOM 3027 C C . VAL B 1 158 ? 91.931 13.888 84.530 1.00 51.73 164 VAL B C 1
ATOM 3028 O O . VAL B 1 158 ? 92.711 13.004 84.159 1.00 52.10 164 VAL B O 1
ATOM 3032 N N . LEU B 1 159 ? 91.948 14.416 85.768 1.00 49.74 165 LEU B N 1
ATOM 3033 C CA . LEU B 1 159 ? 92.896 14.061 86.824 1.00 51.59 165 LEU B CA 1
ATOM 3034 C C . LEU B 1 159 ? 92.733 12.596 87.262 1.00 57.05 165 LEU B C 1
ATOM 3035 O O . LEU B 1 159 ? 93.733 11.914 87.490 1.00 58.49 165 LEU B O 1
ATOM 3040 N N . ASP B 1 160 ? 91.474 12.106 87.327 1.00 52.32 166 ASP B N 1
ATOM 3041 C CA . ASP B 1 160 ? 91.117 10.726 87.674 1.00 52.95 166 ASP B CA 1
ATOM 3042 C C . ASP B 1 160 ? 91.264 9.759 86.482 1.00 56.37 166 ASP B C 1
ATOM 3043 O O . ASP B 1 160 ? 91.021 8.558 86.636 1.00 56.63 166 ASP B O 1
ATOM 3048 N N . ALA B 1 161 ? 91.643 10.289 85.298 1.00 52.30 167 ALA B N 1
ATOM 3049 C CA . ALA B 1 161 ? 91.824 9.571 84.029 1.00 52.60 167 ALA B CA 1
ATOM 3050 C C . ALA B 1 161 ? 90.535 8.917 83.505 1.00 54.62 167 ALA B C 1
ATOM 3051 O O . ALA B 1 161 ? 90.596 7.945 82.750 1.00 55.79 167 ALA B O 1
ATOM 3053 N N . LYS B 1 162 ? 89.366 9.482 83.874 1.00 48.62 168 LYS B N 1
ATOM 3054 C CA . LYS B 1 162 ? 88.056 9.027 83.395 1.00 47.52 168 LYS B CA 1
ATOM 3055 C C . LYS B 1 162 ? 87.919 9.486 81.940 1.00 50.18 168 LYS B C 1
ATOM 3056 O O . LYS B 1 162 ? 87.286 8.816 81.124 1.00 49.95 168 LYS B O 1
ATOM 3062 N N . ILE B 1 163 ? 88.547 10.633 81.631 1.00 44.74 169 ILE B N 1
ATOM 3063 C CA . ILE B 1 163 ? 88.633 11.266 80.316 1.00 43.92 169 ILE B CA 1
ATOM 3064 C C . ILE B 1 163 ? 90.033 11.857 80.186 1.00 49.55 169 ILE B C 1
ATOM 3065 O O . ILE B 1 163 ? 90.730 12.005 81.193 1.00 49.43 169 ILE B O 1
ATOM 3070 N N . ASN B 1 164 ? 90.421 12.229 78.953 1.00 47.64 170 ASN B N 1
ATOM 3071 C CA . ASN B 1 164 ? 91.702 12.842 78.618 1.00 49.21 170 ASN B CA 1
ATOM 3072 C C . ASN B 1 164 ? 91.493 14.322 78.286 1.00 53.27 170 ASN B C 1
ATOM 3073 O O . ASN B 1 164 ? 90.386 14.679 77.873 1.00 51.27 170 ASN B O 1
ATOM 3078 N N . PRO B 1 165 ? 92.543 15.186 78.327 1.00 51.51 171 PRO B N 1
ATOM 3079 C CA . PRO B 1 165 ? 92.336 16.585 77.896 1.00 50.32 171 PRO B CA 1
ATOM 3080 C C . PRO B 1 165 ? 91.913 16.736 76.422 1.00 53.18 171 PRO B C 1
ATOM 3081 O O . PRO B 1 165 ? 91.263 17.720 76.083 1.00 51.74 171 PRO B O 1
ATOM 3085 N N . GLY B 1 166 ? 92.241 15.748 75.589 1.00 50.07 172 GLY B N 1
ATOM 3086 C CA . GLY B 1 166 ? 91.877 15.709 74.175 1.00 49.60 172 GLY B CA 1
ATOM 3087 C C . GLY B 1 166 ? 90.394 15.505 73.944 1.00 51.15 172 GLY B C 1
ATOM 3088 O O . GLY B 1 166 ? 89.899 15.808 72.856 1.00 51.52 172 GLY B O 1
ATOM 3089 N N . ASP B 1 167 ? 89.668 14.993 74.973 1.00 44.48 173 ASP B N 1
ATOM 3090 C CA . ASP B 1 167 ? 88.221 14.767 74.952 1.00 41.80 173 ASP B CA 1
ATOM 3091 C C . ASP B 1 167 ? 87.420 16.050 75.225 1.00 40.72 173 ASP B C 1
ATOM 3092 O O . ASP B 1 167 ? 86.186 16.031 75.117 1.00 38.44 173 ASP B O 1
ATOM 3097 N N . ILE B 1 168 ? 88.103 17.147 75.625 1.00 35.26 174 ILE B N 1
ATOM 3098 C CA . ILE B 1 168 ? 87.423 18.407 75.940 1.00 33.39 174 ILE B CA 1
ATOM 3099 C C . ILE B 1 168 ? 87.005 19.091 74.642 1.00 35.49 174 ILE B C 1
ATOM 3100 O O . ILE B 1 168 ? 87.837 19.670 73.944 1.00 37.37 174 ILE B O 1
ATOM 3105 N N . THR B 1 169 ? 85.733 18.951 74.297 1.00 28.38 175 THR B N 1
ATOM 3106 C CA . THR B 1 169 ? 85.135 19.514 73.078 1.00 26.96 175 THR B CA 1
ATOM 3107 C C . THR B 1 169 ? 83.924 20.331 73.486 1.00 27.29 175 THR B C 1
ATOM 3108 O O . THR B 1 169 ? 83.529 20.273 74.647 1.00 24.04 175 THR B O 1
ATOM 3112 N N . GLU B 1 170 ? 83.291 21.032 72.533 1.00 24.94 176 GLU B N 1
ATOM 3113 C CA . GLU B 1 170 ? 82.082 21.817 72.813 1.00 24.55 176 GLU B CA 1
ATOM 3114 C C . GLU B 1 170 ? 80.956 20.893 73.227 1.00 28.79 176 GLU B C 1
ATOM 3115 O O . GLU B 1 170 ? 80.179 21.228 74.124 1.00 25.87 176 GLU B O 1
ATOM 3121 N N . GLU B 1 171 ? 80.880 19.714 72.573 1.00 27.82 177 GLU B N 1
ATOM 3122 C CA . GLU B 1 171 ? 79.853 18.711 72.862 1.00 28.16 177 GLU B CA 1
ATOM 3123 C C . GLU B 1 171 ? 79.998 18.192 74.304 1.00 30.47 177 GLU B C 1
ATOM 3124 O O . GLU B 1 171 ? 78.996 18.091 75.012 1.00 28.69 177 GLU B O 1
ATOM 3130 N N . LEU B 1 172 ? 81.248 17.918 74.751 1.00 28.90 178 LEU B N 1
ATOM 3131 C CA . LEU B 1 172 ? 81.501 17.444 76.116 1.00 28.89 178 LEU B CA 1
ATOM 3132 C C . LEU B 1 172 ? 81.102 18.508 77.147 1.00 29.22 178 LEU B C 1
ATOM 3133 O O . LEU B 1 172 ? 80.463 18.178 78.144 1.00 27.09 178 LEU B O 1
ATOM 3138 N N . ILE B 1 173 ? 81.476 19.778 76.905 1.00 23.90 179 ILE B N 1
ATOM 3139 C CA . ILE B 1 173 ? 81.127 20.867 77.820 1.00 23.40 179 ILE B CA 1
ATOM 3140 C C . ILE B 1 173 ? 79.608 20.935 78.032 1.00 27.04 179 ILE B C 1
ATOM 3141 O O . ILE B 1 173 ? 79.176 21.024 79.180 1.00 25.37 179 ILE B O 1
ATOM 3146 N N . GLY B 1 174 ? 78.831 20.820 76.945 1.00 24.58 180 GLY B N 1
ATOM 3147 C CA . GLY B 1 174 ? 77.369 20.828 77.012 1.00 24.24 180 GLY B CA 1
ATOM 3148 C C . GLY B 1 174 ? 76.773 19.797 77.963 1.00 27.52 180 GLY B C 1
ATOM 3149 O O . GLY B 1 174 ? 75.792 20.078 78.658 1.00 26.01 180 GLY B O 1
ATOM 3150 N N . ASN B 1 175 ? 77.404 18.609 78.037 1.00 24.29 181 ASN B N 1
ATOM 3151 C CA . ASN B 1 175 ? 76.991 17.493 78.904 1.00 24.28 181 ASN B CA 1
ATOM 3152 C C . ASN B 1 175 ? 77.351 17.721 80.380 1.00 27.19 181 ASN B C 1
ATOM 3153 O O . ASN B 1 175 ? 76.903 16.957 81.238 1.00 26.45 181 ASN B O 1
ATOM 3158 N N . TYR B 1 176 ? 78.167 18.764 80.677 1.00 22.10 182 TYR B N 1
ATOM 3159 C CA . TYR B 1 176 ? 78.566 19.107 82.046 1.00 21.62 182 TYR B CA 1
ATOM 3160 C C . TYR B 1 176 ? 77.892 20.382 82.565 1.00 23.39 182 TYR B C 1
ATOM 3161 O O . TYR B 1 176 ? 78.034 20.716 83.739 1.00 23.36 182 TYR B O 1
ATOM 3170 N N . LEU B 1 177 ? 77.150 21.077 81.710 1.00 18.36 183 LEU B N 1
ATOM 3171 C CA . LEU B 1 177 ? 76.411 22.277 82.120 1.00 17.31 183 LEU B CA 1
ATOM 3172 C C . LEU B 1 177 ? 75.152 21.825 82.880 1.00 23.80 183 LEU B C 1
ATOM 3173 O O . LEU B 1 177 ? 74.749 20.667 82.734 1.00 22.00 183 LEU B O 1
ATOM 3178 N N . PHE B 1 178 ? 74.503 22.726 83.650 1.00 21.09 184 PHE B N 1
ATOM 3179 C CA . PHE B 1 178 ? 73.296 22.386 84.418 1.00 21.59 184 PHE B CA 1
ATOM 3180 C C . PHE B 1 178 ? 72.158 21.951 83.525 1.00 26.61 184 PHE B C 1
ATOM 3181 O O . PHE B 1 178 ? 71.319 21.163 83.949 1.00 27.15 184 PHE B O 1
ATOM 3189 N N . THR B 1 179 ? 72.142 22.448 82.276 1.00 21.64 185 THR B N 1
ATOM 3190 C CA . THR B 1 179 ? 71.133 22.115 81.276 1.00 20.74 185 THR B CA 1
ATOM 3191 C C . THR B 1 179 ? 71.281 20.694 80.726 1.00 23.00 185 THR B C 1
ATOM 3192 O O . THR B 1 179 ? 70.449 20.280 79.930 1.00 20.75 185 THR B O 1
ATOM 3196 N N . GLN B 1 180 ? 72.297 19.919 81.188 1.00 22.93 186 GLN B N 1
ATOM 3197 C CA . GLN B 1 180 ? 72.510 18.522 80.765 1.00 23.46 186 GLN B CA 1
ATOM 3198 C C . GLN B 1 180 ? 71.257 17.655 81.040 1.00 29.80 186 GLN B C 1
ATOM 3199 O O . GLN B 1 180 ? 71.070 16.656 80.364 1.00 28.90 186 GLN B O 1
ATOM 3205 N N . HIS B 1 181 ? 70.410 18.046 82.013 1.00 28.96 187 HIS B N 1
ATOM 3206 C CA . HIS B 1 181 ? 69.205 17.282 82.352 1.00 32.13 187 HIS B CA 1
ATOM 3207 C C . HIS B 1 181 ? 68.049 17.526 81.396 1.00 34.11 187 HIS B C 1
ATOM 3208 O O . HIS B 1 181 ? 67.079 16.779 81.441 1.00 36.82 187 HIS B O 1
ATOM 3215 N N . LEU B 1 182 ? 68.164 18.504 80.485 1.00 25.56 188 LEU B N 1
ATOM 3216 C CA . LEU B 1 182 ? 67.119 18.685 79.480 1.00 24.06 188 LEU B CA 1
ATOM 3217 C C . LEU B 1 182 ? 67.407 17.705 78.332 1.00 28.64 188 LEU B C 1
ATOM 3218 O O . LEU B 1 182 ? 68.581 17.382 78.111 1.00 26.43 188 LEU B O 1
ATOM 3223 N N . PRO B 1 183 ? 66.397 17.242 77.545 1.00 27.72 189 PRO B N 1
ATOM 3224 C CA . PRO B 1 183 ? 66.723 16.387 76.378 1.00 28.57 189 PRO B CA 1
ATOM 3225 C C . PRO B 1 183 ? 67.733 17.112 75.470 1.00 33.21 189 PRO B C 1
ATOM 3226 O O . PRO B 1 183 ? 67.672 18.347 75.348 1.00 30.94 189 PRO B O 1
ATOM 3230 N N . LYS B 1 184 ? 68.706 16.371 74.904 1.00 30.94 190 LYS B N 1
ATOM 3231 C CA . LYS B 1 184 ? 69.794 16.920 74.071 1.00 31.41 190 LYS B CA 1
ATOM 3232 C C . LYS B 1 184 ? 69.370 17.951 73.025 1.00 33.00 190 LYS B C 1
ATOM 3233 O O . LYS B 1 184 ? 70.032 18.973 72.882 1.00 32.75 190 LYS B O 1
ATOM 3239 N N . ASP B 1 185 ? 68.278 17.716 72.318 1.00 28.42 191 ASP B N 1
ATOM 3240 C CA . ASP B 1 185 ? 67.834 18.649 71.278 1.00 27.85 191 ASP B CA 1
ATOM 3241 C C . ASP B 1 185 ? 67.023 19.852 71.825 1.00 28.06 191 ASP B C 1
ATOM 3242 O O . ASP B 1 185 ? 66.510 20.649 71.050 1.00 26.72 191 ASP B O 1
ATOM 3251 N N . LEU B 1 186 ? 66.924 19.982 73.143 1.00 23.69 192 LEU B N 1
ATOM 3252 C CA . LEU B 1 186 ? 66.167 21.066 73.779 1.00 22.74 192 LEU B CA 1
ATOM 3253 C C . LEU B 1 186 ? 66.990 21.896 74.754 1.00 25.15 192 LEU B C 1
ATOM 3254 O O . LEU B 1 186 ? 66.435 22.750 75.432 1.00 24.33 192 LEU B O 1
ATOM 3259 N N . ARG B 1 187 ? 68.306 21.655 74.835 1.00 21.78 193 ARG B N 1
ATOM 3260 C CA . ARG B 1 187 ? 69.178 22.338 75.796 1.00 22.05 193 ARG B CA 1
ATOM 3261 C C . ARG B 1 187 ? 69.373 23.807 75.537 1.00 25.03 193 ARG B C 1
ATOM 3262 O O . ARG B 1 187 ? 69.573 24.575 76.474 1.00 24.68 193 ARG B O 1
ATOM 3270 N N . ASP B 1 188 ? 69.326 24.192 74.278 1.00 19.98 194 ASP B N 1
ATOM 3271 C CA . ASP B 1 188 ? 69.556 25.566 73.879 1.00 20.01 194 ASP B CA 1
ATOM 3272 C C . ASP B 1 188 ? 68.253 26.337 73.611 1.00 22.29 194 ASP B C 1
ATOM 3273 O O . ASP B 1 188 ? 67.434 25.892 72.810 1.00 21.18 194 ASP B O 1
ATOM 3278 N N . PRO B 1 189 ? 68.046 27.516 74.230 1.00 19.76 195 PRO B N 1
ATOM 3279 C CA . PRO B 1 189 ? 66.839 28.297 73.887 1.00 19.21 195 PRO B CA 1
ATOM 3280 C C . PRO B 1 189 ? 66.887 28.756 72.428 1.00 22.88 195 PRO B C 1
ATOM 3281 O O . PRO B 1 189 ? 67.943 29.166 71.914 1.00 22.67 195 PRO B O 1
ATOM 3285 N N . ASP B 1 190 ? 65.752 28.676 71.775 1.00 19.83 196 ASP B N 1
ATOM 3286 C CA . ASP B 1 190 ? 65.543 29.127 70.408 1.00 20.61 196 ASP B CA 1
ATOM 3287 C C . ASP B 1 190 ? 65.287 30.610 70.439 1.00 25.29 196 ASP B C 1
ATOM 3288 O O . ASP B 1 190 ? 65.681 31.342 69.520 1.00 25.40 196 ASP B O 1
ATOM 3293 N N . LEU B 1 191 ? 64.646 31.052 71.528 1.00 21.46 197 LEU B N 1
ATOM 3294 C CA . LEU B 1 191 ? 64.244 32.427 71.747 1.00 20.76 197 LEU B CA 1
ATOM 3295 C C . LEU B 1 191 ? 64.459 32.827 73.195 1.00 23.46 197 LEU B C 1
ATOM 3296 O O . LEU B 1 191 ? 64.109 32.085 74.099 1.00 22.51 197 LEU B O 1
ATOM 3301 N N . ILE B 1 192 ? 65.019 34.022 73.412 1.00 20.67 198 ILE B N 1
ATOM 3302 C CA . ILE B 1 192 ? 65.182 34.576 74.750 1.00 19.73 198 ILE B CA 1
ATOM 3303 C C . ILE B 1 192 ? 64.375 35.881 74.803 1.00 23.48 198 ILE B C 1
ATOM 3304 O O . ILE B 1 192 ? 64.565 36.757 73.963 1.00 21.96 198 ILE B O 1
ATOM 3309 N N . ILE B 1 193 ? 63.486 35.986 75.790 1.00 20.92 199 ILE B N 1
ATOM 3310 C CA . ILE B 1 193 ? 62.613 37.139 76.009 1.00 20.99 199 ILE B CA 1
ATOM 3311 C C . ILE B 1 193 ? 63.089 37.914 77.229 1.00 24.48 199 ILE B C 1
ATOM 3312 O O . ILE B 1 193 ? 63.332 37.319 78.279 1.00 21.93 199 ILE B O 1
ATOM 3317 N N . ARG B 1 194 ? 63.191 39.240 77.100 1.00 21.30 200 ARG B N 1
ATOM 3318 C CA . ARG B 1 194 ? 63.415 40.090 78.258 1.00 20.28 200 ARG B CA 1
ATOM 3319 C C . ARG B 1 194 ? 62.320 41.159 78.277 1.00 24.78 200 ARG B C 1
ATOM 3320 O O . ARG B 1 194 ? 62.080 41.833 77.272 1.00 24.66 200 ARG B O 1
ATOM 3328 N N . THR B 1 195 ? 61.639 41.287 79.406 1.00 21.69 201 THR B N 1
ATOM 3329 C CA . THR B 1 195 ? 60.551 42.266 79.576 1.00 22.51 201 THR B CA 1
ATOM 3330 C C . THR B 1 195 ? 61.070 43.582 80.156 1.00 26.26 201 THR B C 1
ATOM 3331 O O . THR B 1 195 ? 62.247 43.695 80.480 1.00 24.79 201 THR B O 1
ATOM 3335 N N . SER B 1 196 ? 60.167 44.577 80.278 1.00 25.17 202 SER B N 1
ATOM 3336 C CA . SER B 1 196 ? 60.359 45.917 80.808 1.00 25.44 202 SER B CA 1
ATOM 3337 C C . SER B 1 196 ? 61.330 46.798 79.988 1.00 30.89 202 SER B C 1
ATOM 3338 O O . SER B 1 196 ? 61.818 47.784 80.504 1.00 30.96 202 SER B O 1
ATOM 3341 N N . GLY B 1 197 ? 61.573 46.458 78.728 1.00 30.08 203 GLY B N 1
ATOM 3342 C CA . GLY B 1 197 ? 62.428 47.251 77.844 1.00 30.84 203 GLY B CA 1
ATOM 3343 C C . GLY B 1 197 ? 63.896 47.319 78.211 1.00 35.68 203 GLY B C 1
ATOM 3344 O O . GLY B 1 197 ? 64.603 48.208 77.735 1.00 36.69 203 GLY B O 1
ATOM 3345 N N . GLU B 1 198 ? 64.370 46.368 79.032 1.00 31.47 204 GLU B N 1
ATOM 3346 C CA . GLU B 1 198 ? 65.763 46.265 79.487 1.00 31.03 204 GLU B CA 1
ATOM 3347 C C . GLU B 1 198 ? 66.554 45.528 78.396 1.00 33.02 204 GLU B C 1
ATOM 3348 O O . GLU B 1 198 ? 66.204 44.398 78.080 1.00 31.15 204 GLU B O 1
ATOM 3354 N N . LEU B 1 199 ? 67.592 46.164 77.809 1.00 30.96 205 LEU B N 1
ATOM 3355 C CA . LEU B 1 199 ? 68.370 45.583 76.700 1.00 31.12 205 LEU B CA 1
ATOM 3356 C C . LEU B 1 199 ? 69.735 45.012 77.142 1.00 33.13 205 LEU B C 1
ATOM 3357 O O . LEU B 1 199 ? 70.786 45.565 76.815 1.00 31.35 205 LEU B O 1
ATOM 3362 N N . ARG B 1 200 ? 69.684 43.911 77.906 1.00 29.37 206 ARG B N 1
ATOM 3363 C CA . ARG B 1 200 ? 70.825 43.118 78.372 1.00 29.21 206 ARG B CA 1
ATOM 3364 C C . ARG B 1 200 ? 70.392 41.739 78.790 1.00 31.92 206 ARG B C 1
ATOM 3365 O O . ARG B 1 200 ? 69.233 41.542 79.130 1.00 31.09 206 ARG B O 1
ATOM 3373 N N . LEU B 1 201 ? 71.312 40.763 78.712 1.00 30.28 207 LEU B N 1
ATOM 3374 C CA . LEU B 1 201 ? 71.032 39.352 78.970 1.00 30.68 207 LEU B CA 1
ATOM 3375 C C . LEU B 1 201 ? 71.417 38.896 80.365 1.00 29.64 207 LEU B C 1
ATOM 3376 O O . LEU B 1 201 ? 70.956 37.856 80.813 1.00 26.68 207 LEU B O 1
ATOM 3381 N N . SER B 1 202 ? 72.276 39.661 81.034 1.00 22.85 208 SER B N 1
ATOM 3382 C CA . SER B 1 202 ? 72.604 39.497 82.434 1.00 21.86 208 SER B CA 1
ATOM 3383 C C . SER B 1 202 ? 73.087 38.121 82.807 1.00 22.87 208 SER B C 1
ATOM 3384 O O . SER B 1 202 ? 72.591 37.553 83.785 1.00 22.44 208 SER B O 1
ATOM 3387 N N . ASN B 1 203 ? 74.028 37.560 82.036 1.00 17.40 209 ASN B N 1
ATOM 3388 C CA . ASN B 1 203 ? 74.662 36.290 82.375 1.00 17.04 209 ASN B CA 1
ATOM 3389 C C . ASN B 1 203 ? 73.654 35.115 82.389 1.00 20.55 209 ASN B C 1
ATOM 3390 O O . ASN B 1 203 ? 73.802 34.173 83.160 1.00 19.45 209 ASN B O 1
ATOM 3395 N N . PHE B 1 204 ? 72.640 35.175 81.529 1.00 17.28 210 PHE B N 1
ATOM 3396 C CA . PHE B 1 204 ? 71.608 34.134 81.440 1.00 15.88 210 PHE B CA 1
ATOM 3397 C C . PHE B 1 204 ? 71.893 33.218 80.262 1.00 21.05 210 PHE B C 1
ATOM 3398 O O . PHE B 1 204 ? 71.868 33.681 79.120 1.00 21.05 210 PHE B O 1
ATOM 3406 N N . LEU B 1 205 ? 72.193 31.928 80.532 1.00 17.24 211 LEU B N 1
ATOM 3407 C CA . LEU B 1 205 ? 72.499 30.913 79.503 1.00 16.91 211 LEU B CA 1
ATOM 3408 C C . LEU B 1 205 ? 73.483 31.421 78.417 1.00 19.53 211 LEU B C 1
ATOM 3409 O O . LEU B 1 205 ? 73.177 31.293 77.242 1.00 17.32 211 LEU B O 1
ATOM 3414 N N . PRO B 1 206 ? 74.646 32.023 78.766 1.00 16.88 212 PRO B N 1
ATOM 3415 C CA . PRO B 1 206 ? 75.540 32.543 77.720 1.00 16.77 212 PRO B CA 1
ATOM 3416 C C . PRO B 1 206 ? 76.050 31.473 76.766 1.00 20.14 212 PRO B C 1
ATOM 3417 O O . PRO B 1 206 ? 76.129 31.750 75.580 1.00 18.51 212 PRO B O 1
ATOM 3421 N N . TRP B 1 207 ? 76.324 30.249 77.252 1.00 17.93 213 TRP B N 1
ATOM 3422 C CA . TRP B 1 207 ? 76.757 29.173 76.352 1.00 18.02 213 TRP B CA 1
ATOM 3423 C C . TRP B 1 207 ? 75.569 28.681 75.505 1.00 19.65 213 TRP B C 1
ATOM 3424 O O . TRP B 1 207 ? 75.662 28.632 74.278 1.00 17.50 213 TRP B O 1
ATOM 3435 N N . GLN B 1 208 ? 74.482 28.252 76.176 1.00 16.70 214 GLN B N 1
ATOM 3436 C CA . GLN B 1 208 ? 73.311 27.625 75.532 1.00 15.80 214 GLN B CA 1
ATOM 3437 C C . GLN B 1 208 ? 72.610 28.587 74.591 1.00 20.72 214 GLN B C 1
ATOM 3438 O O . GLN B 1 208 ? 72.124 28.171 73.538 1.00 20.88 214 GLN B O 1
ATOM 3444 N N . GLY B 1 209 ? 72.558 29.858 74.977 1.00 17.33 215 GLY B N 1
ATOM 3445 C CA . GLY B 1 209 ? 71.874 30.874 74.192 1.00 18.90 215 GLY B CA 1
ATOM 3446 C C . GLY B 1 209 ? 72.741 31.617 73.189 1.00 22.10 215 GLY B C 1
ATOM 3447 O O . GLY B 1 209 ? 72.298 32.629 72.635 1.00 21.63 215 GLY B O 1
ATOM 3448 N N . ALA B 1 210 ? 73.959 31.110 72.919 1.00 18.61 216 ALA B N 1
ATOM 3449 C CA . ALA B 1 210 ? 74.917 31.771 72.018 1.00 20.93 216 ALA B CA 1
ATOM 3450 C C . ALA B 1 210 ? 74.351 32.114 70.637 1.00 25.28 216 ALA B C 1
ATOM 3451 O O . ALA B 1 210 ? 74.735 33.135 70.079 1.00 25.24 216 ALA B O 1
ATOM 3453 N N . TYR B 1 211 ? 73.431 31.296 70.104 1.00 22.43 217 TYR B N 1
ATOM 3454 C CA . TYR B 1 211 ? 72.835 31.558 68.788 1.00 23.32 217 TYR B CA 1
ATOM 3455 C C . TYR B 1 211 ? 71.335 31.874 68.862 1.00 26.91 217 TYR B C 1
ATOM 3456 O O . TYR B 1 211 ? 70.677 31.847 67.838 1.00 27.63 217 TYR B O 1
ATOM 3465 N N . SER B 1 212 ? 70.793 32.157 70.056 1.00 22.54 218 SER B N 1
ATOM 3466 C CA . SER B 1 212 ? 69.352 32.383 70.238 1.00 21.19 218 SER B CA 1
ATOM 3467 C C . SER B 1 212 ? 68.829 33.638 69.577 1.00 23.66 218 SER B C 1
ATOM 3468 O O . SER B 1 212 ? 69.518 34.649 69.567 1.00 20.62 218 SER B O 1
ATOM 3473 N N . GLU B 1 213 ? 67.567 33.602 69.103 1.00 22.34 219 GLU B N 1
ATOM 3474 C CA . GLU B 1 213 ? 66.887 34.822 68.650 1.00 22.36 219 GLU B CA 1
ATOM 3475 C C . GLU B 1 213 ? 66.558 35.576 69.951 1.00 25.12 219 GLU B C 1
ATOM 3476 O O . GLU B 1 213 ? 66.250 34.940 70.961 1.00 24.33 219 GLU B O 1
ATOM 3482 N N . LEU B 1 214 ? 66.629 36.905 69.932 1.00 21.51 220 LEU B N 1
ATOM 3483 C CA . LEU B 1 214 ? 66.313 37.721 71.103 1.00 20.88 220 LEU B CA 1
ATOM 3484 C C . LEU B 1 214 ? 65.041 38.512 70.861 1.00 25.31 220 LEU B C 1
ATOM 3485 O O . LEU B 1 214 ? 64.772 38.927 69.732 1.00 24.44 220 LEU B O 1
ATOM 3490 N N . TYR B 1 215 ? 64.249 38.710 71.916 1.00 22.90 221 TYR B N 1
ATOM 3491 C CA . TYR B 1 215 ? 63.010 39.477 71.828 1.00 23.97 221 TYR B CA 1
ATOM 3492 C C . TYR B 1 215 ? 62.883 40.360 73.060 1.00 26.73 221 TYR B C 1
ATOM 3493 O O . TYR B 1 215 ? 62.921 39.870 74.189 1.00 24.61 221 TYR B O 1
ATOM 3502 N N . PHE B 1 216 ? 62.719 41.659 72.840 1.00 24.33 222 PHE B N 1
ATOM 3503 C CA . PHE B 1 216 ? 62.592 42.634 73.918 1.00 24.53 222 PHE B CA 1
ATOM 3504 C C . PHE B 1 216 ? 61.241 43.301 73.837 1.00 29.92 222 PHE B C 1
ATOM 3505 O O . PHE B 1 216 ? 60.782 43.635 72.751 1.00 29.95 222 PHE B O 1
ATOM 3513 N N . THR B 1 217 ? 60.598 43.481 74.985 1.00 26.61 223 THR B N 1
ATOM 3514 C CA . THR B 1 217 ? 59.310 44.167 75.062 1.00 26.42 223 THR B CA 1
ATOM 3515 C C . THR B 1 217 ? 59.332 45.140 76.222 1.00 29.39 223 THR B C 1
ATOM 3516 O O . THR B 1 217 ? 59.945 44.841 77.249 1.00 27.67 223 THR B O 1
ATOM 3520 N N . ASP B 1 218 ? 58.622 46.274 76.085 1.00 27.45 224 ASP B N 1
ATOM 3521 C CA . ASP B 1 218 ? 58.469 47.268 77.160 1.00 27.86 224 ASP B CA 1
ATOM 3522 C C . ASP B 1 218 ? 57.460 46.773 78.201 1.00 30.66 224 ASP B C 1
ATOM 3523 O O . ASP B 1 218 ? 57.427 47.285 79.315 1.00 30.73 224 ASP B O 1
ATOM 3528 N N . THR B 1 219 ? 56.648 45.784 77.842 1.00 27.02 225 THR B N 1
ATOM 3529 C CA . THR B 1 219 ? 55.657 45.194 78.752 1.00 27.57 225 THR B CA 1
ATOM 3530 C C . THR B 1 219 ? 56.333 44.742 80.059 1.00 30.97 225 THR B C 1
ATOM 3531 O O . THR B 1 219 ? 57.358 44.064 80.012 1.00 29.64 225 THR B O 1
ATOM 3535 N N . LEU B 1 220 ? 55.772 45.142 81.207 1.00 27.66 226 LEU B N 1
ATOM 3536 C CA . LEU B 1 220 ? 56.277 44.747 82.529 1.00 26.59 226 LEU B CA 1
ATOM 3537 C C . LEU B 1 220 ? 55.867 43.296 82.747 1.00 28.73 226 LEU B C 1
ATOM 3538 O O . LEU B 1 220 ? 54.777 42.917 82.312 1.00 28.26 226 LEU B O 1
ATOM 3543 N N . TRP B 1 221 ? 56.745 42.471 83.363 1.00 24.07 227 TRP B N 1
ATOM 3544 C CA . TRP B 1 221 ? 56.493 41.045 83.550 1.00 23.48 227 TRP B CA 1
ATOM 3545 C C . TRP B 1 221 ? 55.088 40.691 84.120 1.00 27.00 227 TRP B C 1
ATOM 3546 O O . TRP B 1 221 ? 54.443 39.827 83.525 1.00 25.11 227 TRP B O 1
ATOM 3557 N N . PRO B 1 222 ? 54.553 41.313 85.206 1.00 24.39 228 PRO B N 1
ATOM 3558 C CA . PRO B 1 222 ? 53.214 40.906 85.676 1.00 25.21 228 PRO B CA 1
ATOM 3559 C C . PRO B 1 222 ? 52.089 41.098 84.647 1.00 30.72 228 PRO B C 1
ATOM 3560 O O . PRO B 1 222 ? 51.046 40.458 84.772 1.00 30.49 228 PRO B O 1
ATOM 3564 N N . ASP B 1 223 ? 52.319 41.934 83.613 1.00 27.22 229 ASP B N 1
ATOM 3565 C CA . ASP B 1 223 ? 51.378 42.189 82.513 1.00 27.29 229 ASP B CA 1
ATOM 3566 C C . ASP B 1 223 ? 51.623 41.257 81.326 1.00 30.57 229 ASP B C 1
ATOM 3567 O O . ASP B 1 223 ? 50.844 41.281 80.381 1.00 30.83 229 ASP B O 1
ATOM 3572 N N . PHE B 1 224 ? 52.708 40.458 81.352 1.00 26.54 230 PHE B N 1
ATOM 3573 C CA . PHE B 1 224 ? 53.022 39.544 80.244 1.00 26.13 230 PHE B CA 1
ATOM 3574 C C . PHE B 1 224 ? 52.090 38.341 80.339 1.00 30.60 230 PHE B C 1
ATOM 3575 O O . PHE B 1 224 ? 52.173 37.569 81.284 1.00 30.79 230 PHE B O 1
ATOM 3583 N N . ASP B 1 225 ? 51.168 38.224 79.383 1.00 28.18 231 ASP B N 1
ATOM 3584 C CA . ASP B 1 225 ? 50.141 37.182 79.372 1.00 28.39 231 ASP B CA 1
ATOM 3585 C C . ASP B 1 225 ? 50.204 36.324 78.099 1.00 31.26 231 ASP B C 1
ATOM 3586 O O . ASP B 1 225 ? 51.210 36.367 77.392 1.00 29.26 231 ASP B O 1
ATOM 3591 N N . GLU B 1 226 ? 49.123 35.569 77.796 1.00 28.54 232 GLU B N 1
ATOM 3592 C CA . GLU B 1 226 ? 49.075 34.735 76.595 1.00 28.29 232 GLU B CA 1
ATOM 3593 C C . GLU B 1 226 ? 49.212 35.550 75.298 1.00 31.69 232 GLU B C 1
ATOM 3594 O O . GLU B 1 226 ? 49.942 35.135 74.401 1.00 29.80 232 GLU B O 1
ATOM 3600 N N . ALA B 1 227 ? 48.513 36.691 75.202 1.00 29.84 233 ALA B N 1
ATOM 3601 C CA . ALA B 1 227 ? 48.590 37.556 74.027 1.00 30.54 233 ALA B CA 1
ATOM 3602 C C . ALA B 1 227 ? 50.029 38.061 73.826 1.00 32.61 233 ALA B C 1
ATOM 3603 O O . ALA B 1 227 ? 50.509 38.080 72.693 1.00 32.82 233 ALA B O 1
ATOM 3605 N N . ALA B 1 228 ? 50.732 38.421 74.925 1.00 27.67 234 ALA B N 1
ATOM 3606 C CA . ALA B 1 228 ? 52.117 38.885 74.857 1.00 26.46 234 ALA B CA 1
ATOM 3607 C C . ALA B 1 228 ? 53.050 37.732 74.397 1.00 29.88 234 ALA B C 1
ATOM 3608 O O . ALA B 1 228 ? 53.963 37.954 73.599 1.00 27.88 234 ALA B O 1
ATOM 3610 N N . LEU B 1 229 ? 52.776 36.495 74.861 1.00 26.69 235 LEU B N 1
ATOM 3611 C CA . LEU B 1 229 ? 53.540 35.308 74.460 1.00 26.70 235 LEU B CA 1
ATOM 3612 C C . LEU B 1 229 ? 53.323 35.039 72.961 1.00 30.78 235 LEU B C 1
ATOM 3613 O O . LEU B 1 229 ? 54.289 34.771 72.248 1.00 30.27 235 LEU B O 1
ATOM 3618 N N . GLN B 1 230 ? 52.074 35.156 72.484 1.00 28.87 236 GLN B N 1
ATOM 3619 C CA . GLN B 1 230 ? 51.741 34.992 71.066 1.00 30.04 236 GLN B CA 1
ATOM 3620 C C . GLN B 1 230 ? 52.476 36.010 70.182 1.00 34.67 236 GLN B C 1
ATOM 3621 O O . GLN B 1 230 ? 52.961 35.629 69.117 1.00 34.03 236 GLN B O 1
ATOM 3627 N N . GLU B 1 231 ? 52.621 37.276 70.646 1.00 32.35 237 GLU B N 1
ATOM 3628 C CA . GLU B 1 231 ? 53.354 38.328 69.907 1.00 32.57 237 GLU B CA 1
ATOM 3629 C C . GLU B 1 231 ? 54.845 37.971 69.823 1.00 33.64 237 GLU B C 1
ATOM 3630 O O . GLU B 1 231 ? 55.484 38.189 68.792 1.00 32.11 237 GLU B O 1
ATOM 3636 N N . ALA B 1 232 ? 55.383 37.376 70.897 1.00 28.10 238 ALA B N 1
ATOM 3637 C CA . ALA B 1 232 ? 56.788 36.980 70.915 1.00 26.19 238 ALA B CA 1
ATOM 3638 C C . ALA B 1 232 ? 57.035 35.838 69.938 1.00 27.82 238 ALA B C 1
ATOM 3639 O O . ALA B 1 232 ? 58.015 35.873 69.206 1.00 26.55 238 ALA B O 1
ATOM 3641 N N . ILE B 1 233 ? 56.117 34.858 69.892 1.00 25.50 239 ILE B N 1
ATOM 3642 C CA . ILE B 1 233 ? 56.188 33.698 68.995 1.00 25.64 239 ILE B CA 1
ATOM 3643 C C . ILE B 1 233 ? 56.056 34.148 67.536 1.00 32.92 239 ILE B C 1
ATOM 3644 O O . ILE B 1 233 ? 56.793 33.654 66.676 1.00 32.71 239 ILE B O 1
ATOM 3649 N N . LEU B 1 234 ? 55.147 35.108 67.275 1.00 31.58 240 LEU B N 1
ATOM 3650 C CA . LEU B 1 234 ? 54.916 35.669 65.944 1.00 32.85 240 LEU B CA 1
ATOM 3651 C C . LEU B 1 234 ? 56.200 36.343 65.451 1.00 36.70 240 LEU B C 1
ATOM 3652 O O . LEU B 1 234 ? 56.648 36.045 64.342 1.00 36.47 240 LEU B O 1
ATOM 3657 N N . ALA B 1 235 ? 56.831 37.184 66.306 1.00 33.52 241 ALA B N 1
ATOM 3658 C CA . ALA B 1 235 ? 58.097 37.854 65.996 1.00 33.20 241 ALA B CA 1
ATOM 3659 C C . ALA B 1 235 ? 59.205 36.817 65.699 1.00 35.46 241 ALA B C 1
ATOM 3660 O O . ALA B 1 235 ? 59.906 36.961 64.699 1.00 36.69 241 ALA B O 1
ATOM 3662 N N . TYR B 1 236 ? 59.309 35.742 66.516 1.00 29.80 242 TYR B N 1
ATOM 3663 C CA . TYR B 1 236 ? 60.259 34.638 66.309 1.00 29.55 242 TYR B CA 1
ATOM 3664 C C . TYR B 1 236 ? 60.060 33.998 64.921 1.00 37.06 242 TYR B C 1
ATOM 3665 O O . TYR B 1 236 ? 61.045 33.707 64.235 1.00 35.89 242 TYR B O 1
ATOM 3674 N N . ASN B 1 237 ? 58.787 33.779 64.520 1.00 36.37 243 ASN B N 1
ATOM 3675 C CA . ASN B 1 237 ? 58.458 33.154 63.234 1.00 37.98 243 ASN B CA 1
ATOM 3676 C C . ASN B 1 237 ? 58.798 34.000 62.020 1.00 43.16 243 ASN B C 1
ATOM 3677 O O . ASN B 1 237 ? 59.011 33.432 60.955 1.00 43.60 243 ASN B O 1
ATOM 3682 N N . ARG B 1 238 ? 58.899 35.326 62.179 1.00 41.35 244 ARG B N 1
ATOM 3683 C CA . ARG B 1 238 ? 59.274 36.238 61.100 1.00 42.78 244 ARG B CA 1
ATOM 3684 C C . ARG B 1 238 ? 60.800 36.363 60.955 1.00 46.95 244 ARG B C 1
ATOM 3685 O O . ARG B 1 238 ? 61.264 37.000 60.008 1.00 47.96 244 ARG B O 1
ATOM 3693 N N . ARG B 1 239 ? 61.578 35.760 61.871 1.00 42.30 245 ARG B N 1
ATOM 3694 C CA . ARG B 1 239 ? 63.045 35.812 61.810 1.00 45.80 245 ARG B CA 1
ATOM 3695 C C . ARG B 1 239 ? 63.600 34.963 60.658 1.00 64.83 245 ARG B C 1
ATOM 3696 O O . ARG B 1 239 ? 63.202 33.786 60.530 1.00 65.15 245 ARG B O 1
#

Radius of gyration: 23.41 Å; Cα contacts (8 Å, |Δi|>4): 823; chains: 2; bounding box: 57×52×61 Å

Foldseek 3Di:
DDQWQEEEEEAFFLQVVQVVVVHGSLVSVLLLVVQVLQLLLLSLVVQHAEYEYALAELVNVPPDPVSLVSSLCVLLVCVVVHLVVCQVSLEAEEEFAPLVPRPPSSSVSSVVSNVSNVVRRTHYYYYYHNDAQVVQLVQLVVVVVVCCVVVVDHPVPDDLLSSLCSGRLVPPPPVHSAGQEYEYELQDPDDRRPPCSRDVPHDYYYYNHRSSRCHSVNSVVRSVVSVVPD/DFFQEEEEEAFFLQVVQVVVVHGSLVSVLLLVVQVLQLLLLCQVVNHAEYEYALAELVNVVDDPVSVVSSLCVLLVCVVVHLVVCQVSLEAEEEFADCPPRDPSSSVSSVVSNVSNVVRRTHYYYYYHHDAQVVQLVQLCVVVVVCCVVVVDHPVPDDLVSSLCSGRLVPPPPVHSAGQEYEYELQDPDDHRPPCSRDVPHDYYYYNHRSSRCHSVNSVVRRVVSVVD

Organism: Streptococcus pneumoniae (strain ATCC BAA-255 / R6) (NCBI:txid171101)

InterPro domains:
  IPR001441 Decaprenyl diphosphate synthase-like [MF_01139] (19-251)
  IPR001441 Decaprenyl diphosphate synthase-like [PF01255] (26-250)
  IPR001441 Decaprenyl diphosphate synthase-like [PTHR10291] (17-250)
  IPR001441 Decaprenyl diphosphate synthase-like [TIGR00055] (19-250)
  IPR001441 Decaprenyl diphosphate synthase-like [cd00475] (22-244)
  IPR018520 Di-trans-poly-cis-decaprenylcistransferase-like, conserved site [PS01066] (196-213)
  IPR036424 Decaprenyl diphosphate synthase-like superfamily [G3DSA:3.40.1180.10] (8-252)
  IP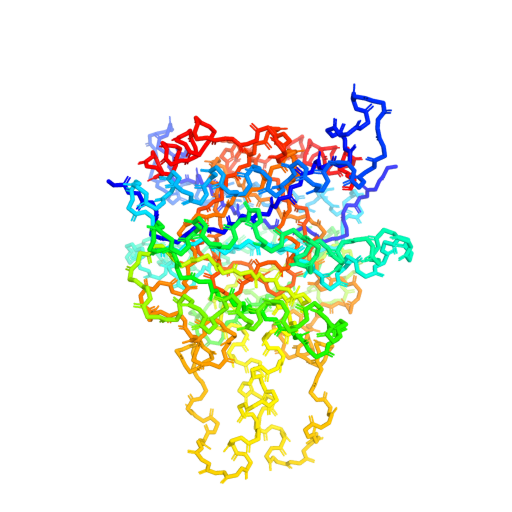R036424 Decaprenyl diphosphate synthase-like superfamily [SSF64005] (17-245)

Sequence (458 aa):
TQVPAHIGIIMDGNGRWAKKRMQPRVFGHKAGMEALQTVTKAANKLGVKVITVYAFSTENWTRPDQEVKFIMNLPVEFYDNYVPELHANNVKIQMIGETDRLPKQTFEALTKAEELTKNNTGLILNFALNYGGRAEITQALKLISQDVLDAKINPGDITEELIGNYLFTQHLPKDLRDPDLIIRTSGELRLSNFLPWQGAYSELYFTDTLWPDFDEAALQEAILAYNRRHQVPAHIGIIMDGNGRWAKKRMQPRVFGHKAGMEALQTVTKAANKLGVKVITVYAFSTENWTRPDQEVKFIMNLPVEFYDNYVPELHANNVKIQMIGETDRLPKQTFEALTKAEELTKNNTGLILNFALNYGGRAEITQALKLISQDVLDAKINPGDITEELIGNYLFTQHLPKDLRDPDLIIRTSGELRLSNFLPWQGAYSELYFTDTLWPDFDEAALQEAILAYNRR

B-factor: mean 30.9, std 14.08, range [4.24, 185.06]

Nearest PDB structures (foldseek):
  4q9m-assembly1_B  TM=1.000E+00  e=4.567E-45  Streptococcus pneumoniae R6
  5kh2-assembly1_B  TM=9.883E-01  e=3.365E-41  Streptococcus pneumoniae TIGR4
  5kh2-assembly2_D  TM=9.926E-01  e=1.575E-40  Streptococcus pneumoniae TIGR4
  5kh5-assembly1_A  TM=9.574E-01  e=3.838E-40  Streptococcus pneumoniae TIGR4
  6loi-assembly2_C  TM=9.574E-01  e=3.092E-29  Enterococcus faecalis

Secondary structure (DSSP, 8-state):
----SEEEEE---HHHHHHTTT--HHHHHHHHHHHHHHHHHHHHHHT--EEEEEEEEGGGGGS-HHHHHHHHHHHHHTHHHHHHHHHHTTPEEEEES-GGGS-HHHHHHHHHHHHHHTT--S-EEEEEEEE-HHHHHHHHHHHHHHHHHTTSS-GGG--HHHHHTTSGGGGS-GGGSS-SEEEE-TT--B--SSSTTTTTT-EEEE-SS-GGG--HHHHHHHHHHHHT--/---SEEEEE---HHHHHHTTT--HHHHHHHHHHHHHHHHHHHHHHT--EEEEEEEEGGGGGS-HHHHHHHHHHHHHTHHHHHHHHHHTTPEEEEES-TTSS-HHHHHHHHHHHHHHTT--S-EEEEEEEE-HHHHHHHHHHHHHHHHHTTSS-GGG--HHHHHTTSGGGGS-GGGSS-SEEEE-TT----TTSSTTTTTT-EEEE-SS-GGG--HHHHHHHHHHHHT-

CATH classification: 3.40.1180.10